Protein 2HLS (pdb70)

Sequence (461 aa):
ARYYVLDLSEDFRRELRETLAEMVNPVEVHVFLSKSGCETCEDTLRLMKLFEEESPTRNGGKLLKLNVYYRESDSDKFSEFKVERVPTVAFLGGEVRWTGIPAGEEIRRALVEVIMRLSEDDESGLEDATKEALKSLKGRVHIETIITPSCPYCPYAVLLAHMFAYEAWKQGNPVILSEAVEAYENPDIADDKYGVMSVPSIAINGYLVFVGVPYEEDFLDYVKSAAEGRLTVKGRYYVLDLSEDFRRELRETLAEMVNPVEVHVFLSKSGCETCEDTLRLMKLFEEESPTRNGGKLLKLNVYYRESDSDKFSEFKVERVPTVAFLGGEVRWTGIPAGEEIRALVEVIMRLSSEDESGLEEDATKEALKSLKGRVHIETIITPSSCPYCPYAVLLAHMFAYEAWKQGNPVILSEAVEAYENPDIADKYGVMSVPSIAINGYLVFVGVPYEEDFLDYVKSAAEGRLTV

Nearest PDB structures (foldseek):
  2hls-assembly1_A  TM=1.004E+00  e=3.134E-48  Aeropyrum pernix K1
  1j08-assembly8_H  TM=9.111E-01  e=2.420E-19  Pyrococcus horikoshii
  1a8l-assembly1_A  TM=9.092E-01  e=7.150E-19  Pyrococcus furiosus
  2ayt-assembly1_A  TM=8.884E-01  e=1.090E-18  Aquifex aeolicus
  4o5q-assembly1_A  TM=8.357E-01  e=3.973E-12  Escherichia coli K-12

Solvent-accessible surface area: 20723 Å² total; per-residue (Å²): 61,248,40,17,135,42,71,58,50,114,103,25,53,126,110,4,106,126,55,0,48,119,3,85,75,80,8,74,0,17,0,0,1,13,147,93,90,23,138,6,6,112,30,0,38,100,2,0,98,2,0,47,96,8,3,23,78,103,160,78,33,61,6,0,98,25,47,39,19,57,110,125,86,40,66,120,74,11,80,105,11,149,8,147,82,28,2,1,0,0,0,28,36,1,29,0,14,1,3,1,1,0,0,28,61,0,28,110,2,0,20,56,0,0,14,56,18,0,78,88,68,0,44,12,89,106,64,1,48,121,18,0,133,78,17,180,36,198,2,61,0,12,1,1,1,21,0,75,7,81,148,0,6,119,0,0,29,21,0,0,1,0,0,8,5,0,95,66,68,64,24,69,33,1,46,1,18,1,0,1,14,126,41,7,73,77,18,9,109,132,6,34,24,183,58,44,4,1,0,0,3,52,27,101,8,9,5,49,22,55,7,146,34,119,29,0,14,66,4,0,91,10,12,19,120,59,46,9,24,15,26,18,260,57,32,119,25,67,86,46,116,93,27,75,131,103,7,112,125,43,0,31,124,10,89,68,77,7,72,0,21,0,0,2,11,170,88,89,23,178,13,6,94,37,0,14,100,1,0,104,4,0,54,86,10,4,14,72,131,160,73,30,73,5,0,93,35,39,50,21,52,100,171,88,42,71,125,73,16,82,101,7,134,9,156,80,23,1,1,0,0,0,29,35,1,30,0,13,2,3,1,1,0,0,31,52,1,24,42,0,0,18,4,0,0,0,19,19,0,60,83,72,0,38,8,101,101,68,4,43,109,19,0,123,78,14,178,23,154,1,62,0,12,1,0,1,23,0,71,10,31,21,0,0,5,0,0,0,1,0,1,0,0,0,6,5,0,95,67,62,66,22,55,20,1,43,0,17,0,0,1,15,128,42,6,83,77,14,18,116,136,26,38,23,173,55,44,4,1,0,0,2,53,34,160,68,52,55,85,19,4,2,45,4,91,61,0,13,77,65,0,79,26,20,12,121,63,168,175,117,199

B-factor: mean 29.6, std 11.23, range [11.54, 74.22]

Radius of gyration: 24.74 Å; Cα contacts (8 Å, |Δi|>4): 940; chains: 2; bounding box: 56×80×42 Å

Secondary structure (DSSP, 8-state):
--S------HHHHHHHHHHHTT--S-EEEEEEE-SSS-TTHHHHHHHHHHHHHHS-EETTEESEEEEEEETTTTHHHHHHTT--SSSEEEETTTTEEEES---TTHHHHHHHHHHHHHTT-----HHHHHHHHH--S-EEEEEEE-SS-SSHHHHHHHHHHHHHHHHHTT---EEEEEEETTT-HHHHHHTT--SSSEEEETTEEEEES---HHHHHHHHHHHHTT------/-------SHHHHHHHHHHHTT--S-EEEEEEE-SSS-TTHHHHHHHHHHHHHHS-BTTSSBSEEEEEEETTT-HHHHHHTT--SSSEEEETTTTEEEES---TTHHHHHHHHHHHHHTT-----HHHHHHHHT--S-EEEEEEE-SS-SSHHHHHHHHHHHHHHHHHTT---EEEEEEETTT-HHHHHHHT--SSSEEEETTEEEEES---HHHHHHHHHHHHHT----

Organism: Aeropyrum pernix (strain ATCC 700893 / DSM 11879 / JCM 9820 / NBRC 100138 / K1) (NCBI:txid272557)

Structure (mmCIF, N/CA/C/O backbone):
data_2HLS
#
_entry.id   2HLS
#
_cell.length_a   90.625
_cell.length_b   101.424
_cell.length_c   128.927
_cell.angle_alpha   90.00
_cell.angle_beta   90.00
_cell.angle_gamma   90.00
#
_symmetry.space_group_name_H-M   'I 2 2 2'
#
loop_
_entity.id
_entity.type
_entity.pdbx_description
1 polymer 'protein disulfide oxidoreductase'
2 non-polymer 'CHLORIDE ION'
3 water water
#
loop_
_atom_site.group_PDB
_atom_site.id
_atom_site.type_symbol
_atom_site.label_atom_id
_atom_site.label_alt_id
_atom_site.label_comp_id
_atom_site.label_asym_id
_atom_site.label_entity_id
_atom_site.label_seq_id
_atom_site.pdbx_PDB_ins_code
_atom_site.Cartn_x
_atom_site.Cartn_y
_atom_site.Cartn_z
_atom_site.occupancy
_atom_site.B_iso_or_equiv
_atom_site.auth_seq_id
_atom_site.auth_comp_id
_atom_site.auth_asym_id
_atom_site.auth_atom_id
_atom_site.pdbx_PDB_model_num
ATOM 1 N N . ALA A 1 2 ? 4.651 26.961 64.333 1.00 36.29 2 ALA A N 1
ATOM 2 C CA . ALA A 1 2 ? 4.859 28.438 64.350 1.00 35.54 2 ALA A CA 1
ATOM 3 C C . ALA A 1 2 ? 3.535 29.179 64.193 1.00 35.09 2 ALA A C 1
ATOM 4 O O . ALA A 1 2 ? 2.546 28.614 63.727 1.00 36.16 2 ALA A O 1
ATOM 6 N N . ARG A 1 3 ? 3.524 30.450 64.580 1.00 33.15 3 ARG A N 1
ATOM 7 C CA . ARG A 1 3 ? 2.324 31.274 64.494 1.00 31.21 3 ARG A CA 1
ATOM 8 C C . ARG A 1 3 ? 2.186 32.005 63.162 1.00 32.55 3 ARG A C 1
ATOM 9 O O . ARG A 1 3 ? 1.123 32.550 62.865 1.00 32.43 3 ARG A O 1
ATOM 17 N N . TYR A 1 4 ? 3.251 32.027 62.363 1.00 30.93 4 TYR A N 1
ATOM 18 C CA . TYR A 1 4 ? 3.218 32.764 61.103 1.00 30.74 4 TYR A CA 1
ATOM 19 C C . TYR A 1 4 ? 2.881 32.013 59.816 1.00 30.79 4 TYR A C 1
ATOM 20 O O . TYR A 1 4 ? 3.007 32.565 58.727 1.00 31.33 4 TYR A O 1
ATOM 29 N N . TYR A 1 5 ? 2.454 30.763 59.931 1.00 31.57 5 TYR A N 1
ATOM 30 C CA . TYR A 1 5 ? 2.066 30.007 58.748 1.00 32.15 5 TYR A CA 1
ATOM 31 C C . TYR A 1 5 ? 1.192 28.823 59.120 1.00 34.51 5 TYR A C 1
ATOM 32 O O . TYR A 1 5 ? 1.361 28.213 60.181 1.00 33.92 5 TYR A O 1
ATOM 41 N N . VAL A 1 6 ? 0.247 28.516 58.238 1.00 36.43 6 VAL A N 1
ATOM 42 C CA . VAL A 1 6 ? -0.673 27.407 58.435 1.00 39.26 6 VAL A CA 1
ATOM 43 C C . VAL A 1 6 ? -0.356 26.330 57.400 1.00 39.25 6 VAL A C 1
ATOM 44 O O . VAL A 1 6 ? -0.731 26.445 56.233 1.00 40.25 6 VAL A O 1
ATOM 48 N N . LEU A 1 7 ? 0.343 25.292 57.843 1.00 38.22 7 LEU A N 1
ATOM 49 C CA . LEU A 1 7 ? 0.737 24.192 56.976 1.00 39.61 7 LEU A CA 1
ATOM 50 C C . LEU A 1 7 ? -0.470 23.352 56.563 1.00 39.57 7 LEU A C 1
ATOM 51 O O . LEU A 1 7 ? -1.141 22.758 57.408 1.00 40.49 7 LEU A O 1
ATOM 56 N N . ASP A 1 8 ? -0.743 23.302 55.261 1.00 38.91 8 ASP A N 1
ATOM 57 C CA . ASP A 1 8 ? -1.870 22.527 54.753 1.00 36.93 8 ASP A CA 1
ATOM 58 C C . ASP A 1 8 ? -1.415 21.251 54.053 1.00 37.03 8 ASP A C 1
ATOM 59 O O . ASP A 1 8 ? -0.941 21.287 52.916 1.00 36.69 8 ASP A O 1
ATOM 64 N N . LEU A 1 9 ? -1.573 20.123 54.741 1.00 35.68 9 LEU A N 1
ATOM 65 C CA . LEU A 1 9 ? -1.177 18.825 54.207 1.00 35.18 9 LEU A CA 1
ATOM 66 C C . LEU A 1 9 ? -2.407 17.973 53.909 1.00 35.00 9 LEU A C 1
ATOM 67 O O . LEU A 1 9 ? -2.317 16.750 53.818 1.00 34.78 9 LEU A O 1
ATOM 72 N N . SER A 1 10 ? -3.552 18.630 53.746 1.00 34.73 10 SER A N 1
ATOM 73 C CA . SER A 1 10 ? -4.813 17.945 53.483 1.00 34.10 10 SER A CA 1
ATOM 74 C C . SER A 1 10 ? -4.855 17.216 52.145 1.00 35.18 10 SER A C 1
ATOM 75 O O . SER A 1 10 ? -4.043 17.475 51.252 1.00 34.45 10 SER A O 1
ATOM 78 N N . GLU A 1 11 ? -5.817 16.308 52.009 1.00 34.36 11 GLU A N 1
ATOM 79 C CA . GLU A 1 11 ? -5.981 15.555 50.774 1.00 35.04 11 GLU A CA 1
ATOM 80 C C . GLU A 1 11 ? -6.399 16.509 49.662 1.00 34.15 11 GLU A C 1
ATOM 81 O O . GLU A 1 11 ? -6.046 16.315 48.502 1.00 34.26 11 GLU A O 1
ATOM 87 N N . ASP A 1 12 ? -7.151 17.544 50.022 1.00 33.61 12 ASP A N 1
ATOM 88 C CA . ASP A 1 12 ? -7.595 18.534 49.048 1.00 33.64 12 ASP A CA 1
ATOM 89 C C . ASP A 1 12 ? -6.381 19.202 48.415 1.00 33.00 12 ASP A C 1
ATOM 90 O O . ASP A 1 12 ? -6.302 19.335 47.194 1.00 31.72 12 ASP A O 1
ATOM 95 N N . PHE A 1 13 ? -5.435 19.621 49.249 1.00 31.21 13 PHE A N 1
ATOM 96 C CA . PHE A 1 13 ? -4.232 20.264 48.737 1.00 30.24 13 PHE A CA 1
ATOM 97 C C . PHE A 1 13 ? -3.412 19.273 47.923 1.00 30.09 13 PHE A C 1
ATOM 98 O O . PHE A 1 13 ? -2.933 19.594 46.837 1.00 30.29 13 PHE A O 1
ATOM 106 N N . ARG A 1 14 ? -3.241 18.072 48.462 1.00 29.55 14 ARG A N 1
ATOM 107 C CA . ARG A 1 14 ? -2.484 17.039 47.772 1.00 30.19 14 ARG A CA 1
ATOM 108 C C . ARG A 1 14 ? -3.057 16.825 46.377 1.00 31.59 14 ARG A C 1
ATOM 109 O O . ARG A 1 14 ? -2.316 16.724 45.396 1.00 30.99 14 ARG A O 1
ATOM 117 N N . ARG A 1 15 ? -4.381 16.772 46.293 1.00 31.56 15 ARG A N 1
ATOM 118 C CA . ARG A 1 15 ? -5.058 16.571 45.019 1.00 33.13 15 ARG A CA 1
ATOM 119 C C . ARG A 1 15 ? -4.752 17.717 44.058 1.00 31.46 15 ARG A C 1
ATOM 120 O O . ARG A 1 15 ? -4.416 17.495 42.892 1.00 30.68 15 ARG A O 1
ATOM 128 N N . GLU A 1 16 ? -4.869 18.944 44.552 1.00 30.21 16 GLU A N 1
ATOM 129 C CA . GLU A 1 16 ? -4.607 20.120 43.731 1.00 31.07 16 GLU A CA 1
ATOM 130 C C . GLU A 1 16 ? -3.155 20.136 43.268 1.00 30.39 16 GLU A C 1
ATOM 131 O O . GLU A 1 16 ? -2.864 20.414 42.104 1.00 28.99 16 GLU A O 1
ATOM 137 N N . LEU A 1 17 ? -2.247 19.841 44.192 1.00 28.75 17 LEU A N 1
ATOM 138 C CA . LEU A 1 17 ? -0.829 19.831 43.873 1.00 27.98 17 LEU A CA 1
ATOM 139 C C . LEU A 1 17 ? -0.505 18.739 42.861 1.00 27.79 17 LEU A C 1
ATOM 140 O O . LEU A 1 17 ? 0.189 18.982 41.878 1.00 26.67 17 LEU A O 1
ATOM 145 N N . ARG A 1 18 ? -1.004 17.533 43.114 1.00 28.18 18 ARG A N 1
ATOM 146 C CA . ARG A 1 18 ? -0.766 16.406 42.224 1.00 29.37 18 ARG A CA 1
ATOM 147 C C . ARG A 1 18 ? -1.226 16.733 40.811 1.00 29.66 18 ARG A C 1
ATOM 148 O O . ARG A 1 18 ? -0.550 16.405 39.834 1.00 29.08 18 ARG A O 1
ATOM 156 N N . GLU A 1 19 ? -2.372 17.395 40.707 1.00 30.83 19 GLU A N 1
ATOM 157 C CA . GLU A 1 19 ? -2.917 17.770 39.409 1.00 32.37 19 GLU A CA 1
ATOM 158 C C . GLU A 1 19 ? -1.999 18.744 38.678 1.00 30.30 19 GLU A C 1
ATOM 159 O O . GLU A 1 19 ? -1.804 18.634 37.472 1.00 29.93 19 GLU A O 1
ATOM 165 N N . THR A 1 20 ? -1.433 19.701 39.405 1.00 28.73 20 THR A N 1
ATOM 166 C CA . THR A 1 20 ? -0.534 20.665 38.783 1.00 26.23 20 THR A CA 1
ATOM 167 C C . THR A 1 20 ? 0.774 19.984 38.382 1.00 24.84 20 THR A C 1
ATOM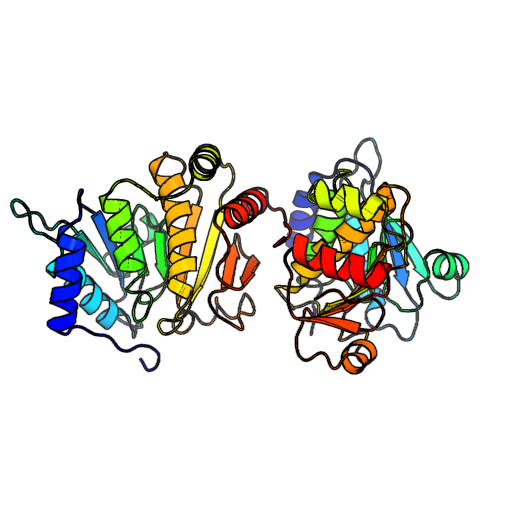 168 O O . THR A 1 20 ? 1.241 20.127 37.252 1.00 24.93 20 THR A O 1
ATOM 172 N N . LEU A 1 21 ? 1.357 19.234 39.309 1.00 23.76 21 LEU A N 1
ATOM 173 C CA . LEU A 1 21 ? 2.614 18.554 39.044 1.00 23.95 21 LEU A CA 1
ATOM 174 C C . LEU A 1 21 ? 2.493 17.481 37.972 1.00 24.73 21 LEU A C 1
ATOM 175 O O . LEU A 1 21 ? 3.494 17.065 37.395 1.00 25.55 21 LEU A O 1
ATOM 180 N N . ALA A 1 22 ? 1.271 17.041 37.696 1.00 23.84 22 ALA A N 1
ATOM 181 C CA . ALA A 1 22 ? 1.058 16.025 36.673 1.00 25.18 22 ALA A CA 1
ATOM 182 C C . ALA A 1 22 ? 1.556 16.553 35.329 1.00 25.08 22 ALA A C 1
ATOM 183 O O . ALA A 1 22 ? 1.845 15.782 34.416 1.00 26.12 22 ALA A O 1
ATOM 185 N N . GLU A 1 23 ? 1.663 17.871 35.211 1.00 26.39 23 GLU A N 1
ATOM 186 C CA . GLU A 1 23 ? 2.125 18.478 33.968 1.00 26.33 23 GLU A CA 1
ATOM 187 C C . GLU A 1 23 ? 3.636 18.696 33.917 1.00 25.01 23 GLU A C 1
ATOM 188 O O . GLU A 1 23 ? 4.145 19.315 32.980 1.00 26.69 23 GLU A O 1
ATOM 194 N N . MET A 1 24 ? 4.356 18.210 34.922 1.00 23.53 24 MET A N 1
ATOM 195 C CA . MET A 1 24 ? 5.808 18.354 34.920 1.00 21.94 24 MET A CA 1
ATOM 196 C C . MET A 1 24 ? 6.322 17.644 33.672 1.00 23.70 24 MET A C 1
ATOM 197 O O . MET A 1 24 ? 5.748 16.644 33.246 1.00 23.45 24 MET A O 1
ATOM 202 N N . VAL A 1 25 ? 7.386 18.168 33.080 1.00 22.84 25 VAL A N 1
ATOM 203 C CA . VAL A 1 25 ? 7.959 17.551 31.894 1.00 23.69 25 VAL A CA 1
ATOM 204 C C . VAL A 1 25 ? 9.135 16.695 32.323 1.00 23.98 25 VAL A C 1
ATOM 205 O O . VAL A 1 25 ? 9.042 15.471 32.339 1.00 25.47 25 VAL A O 1
ATOM 209 N N . ASN A 1 26 ? 10.232 17.348 32.691 1.00 24.20 26 ASN A N 1
ATOM 210 C CA . ASN A 1 26 ? 11.438 16.661 33.134 1.00 24.50 26 ASN A CA 1
ATOM 211 C C . ASN A 1 26 ? 11.515 16.605 34.650 1.00 23.96 26 ASN A C 1
ATOM 212 O O . ASN A 1 26 ? 10.887 17.407 35.344 1.00 23.97 26 ASN A O 1
ATOM 217 N N . PRO A 1 27 ? 12.286 15.648 35.186 1.00 22.91 27 PRO A N 1
ATOM 218 C CA . PRO A 1 27 ? 12.423 15.525 36.637 1.00 22.04 27 PRO A CA 1
ATOM 219 C C . PRO A 1 27 ? 13.127 16.753 37.200 1.00 22.46 27 PRO A C 1
ATOM 220 O O . PRO A 1 27 ? 13.867 17.439 36.491 1.00 21.00 27 PRO A O 1
ATOM 224 N N . VAL A 1 28 ? 12.875 17.037 38.469 1.00 19.56 28 VAL A N 1
ATOM 225 C CA . VAL A 1 28 ? 13.501 18.170 39.134 1.00 19.93 28 VAL A CA 1
ATOM 226 C C . VAL A 1 28 ? 14.007 17.690 40.478 1.00 20.45 28 VAL A C 1
ATOM 227 O O . VAL A 1 28 ? 13.304 16.981 41.198 1.00 20.99 28 VAL A O 1
ATOM 231 N N . GLU A 1 29 ? 15.241 18.044 40.807 1.00 20.92 29 GLU A N 1
ATOM 232 C CA . GLU A 1 29 ? 15.785 17.655 42.091 1.00 22.72 29 GLU A CA 1
ATOM 233 C C . GLU A 1 29 ? 15.643 18.817 43.050 1.00 21.15 29 GLU A C 1
ATOM 234 O O . GLU A 1 29 ? 15.854 19.973 42.680 1.00 18.11 29 GLU A O 1
ATOM 240 N N . VAL A 1 30 ? 15.263 18.507 44.280 1.00 20.53 30 VAL A N 1
ATOM 241 C CA . VAL A 1 30 ? 15.138 19.532 45.298 1.00 20.37 30 VAL A CA 1
ATOM 242 C C . VAL A 1 30 ? 15.982 19.047 46.459 1.00 22.85 30 VAL A C 1
ATOM 243 O O . VAL A 1 30 ? 15.984 17.855 46.794 1.00 23.24 30 VAL A O 1
ATOM 247 N N . HIS A 1 31 ? 16.723 19.972 47.051 1.00 21.47 31 HIS A N 1
ATOM 248 C CA . HIS A 1 31 ? 17.611 19.648 48.150 1.00 21.69 31 HIS A CA 1
ATOM 249 C C . HIS A 1 31 ? 17.147 20.375 49.398 1.00 22.31 31 HIS A C 1
ATOM 250 O O . HIS A 1 31 ? 17.058 21.600 49.415 1.00 21.07 31 HIS A O 1
ATOM 257 N N . VAL A 1 32 ? 16.840 19.601 50.432 1.00 21.41 32 VAL A N 1
ATOM 258 C CA . VAL A 1 32 ? 16.352 20.142 51.691 1.00 21.27 32 VAL A CA 1
ATOM 259 C C . VAL A 1 32 ? 17.384 19.988 52.798 1.00 22.58 32 VAL A C 1
ATOM 260 O O . VAL A 1 32 ? 17.837 18.879 53.105 1.00 21.51 32 VAL A O 1
ATOM 264 N N . PHE A 1 33 ? 17.756 21.115 53.392 1.00 20.90 33 PHE A N 1
ATOM 265 C CA . PHE A 1 33 ? 18.754 21.122 54.447 1.00 22.53 33 PHE A CA 1
ATOM 266 C C . PHE A 1 33 ? 18.099 21.396 55.783 1.00 24.19 33 PHE A C 1
ATOM 267 O O . PHE A 1 33 ? 17.379 22.381 55.947 1.00 22.88 33 PHE A O 1
ATOM 275 N N . LEU A 1 34 ? 18.355 20.508 56.738 1.00 25.24 34 LEU A N 1
ATOM 276 C CA . LEU A 1 34 ? 17.765 20.622 58.062 1.00 28.39 34 LEU A CA 1
ATOM 277 C C . LEU A 1 34 ? 18.800 20.326 59.141 1.00 29.33 34 LEU A C 1
ATOM 278 O O . LEU A 1 34 ? 19.940 19.980 58.845 1.00 28.53 34 LEU A O 1
ATOM 283 N N . SER A 1 35 ? 18.390 20.479 60.396 1.00 33.33 35 SER A N 1
ATOM 284 C CA . SER A 1 35 ? 19.250 20.180 61.536 1.00 36.52 35 SER A CA 1
ATOM 285 C C . SER A 1 35 ? 18.384 19.350 62.477 1.00 38.17 35 SER A C 1
ATOM 286 O O . SER A 1 35 ? 17.193 19.624 62.626 1.00 37.93 35 SER A O 1
ATOM 289 N N . LYS A 1 36 ? 18.972 18.333 63.097 1.00 40.11 36 LYS A N 1
ATOM 290 C CA . LYS A 1 36 ? 18.221 17.474 64.005 1.00 41.78 36 LYS A CA 1
ATOM 291 C C . LYS A 1 36 ? 17.703 18.247 65.209 1.00 42.02 36 LYS A C 1
ATOM 292 O O . LYS A 1 36 ? 16.682 17.890 65.793 1.00 42.77 36 LYS A O 1
ATOM 298 N N . SER A 1 37 ? 18.403 19.314 65.573 1.00 43.27 37 SER A N 1
ATOM 299 C CA . SER A 1 37 ? 18.001 20.125 66.713 1.00 44.79 37 SER A CA 1
ATOM 300 C C . SER A 1 37 ? 18.292 21.604 66.484 1.00 44.59 37 SER A C 1
ATOM 301 O O . SER A 1 37 ? 19.148 21.961 65.672 1.00 45.80 37 SER A O 1
ATOM 304 N N . GLY A 1 38 ? 17.571 22.458 67.203 1.00 42.98 38 GLY A N 1
ATOM 305 C CA . GLY A 1 38 ? 17.772 23.889 67.076 1.00 41.89 38 GLY A CA 1
ATOM 306 C C . GLY A 1 38 ? 17.043 24.496 65.895 1.00 40.62 38 GLY A C 1
ATOM 307 O O . GLY A 1 38 ? 17.239 25.668 65.569 1.00 42.27 38 GLY A O 1
ATOM 308 N N . CYS A 1 39 ? 16.195 23.704 65.252 1.00 37.65 39 CYS A N 1
ATOM 309 C CA . CYS A 1 39 ? 15.447 24.188 64.102 1.00 34.74 39 CYS A CA 1
ATOM 310 C C . CYS A 1 39 ? 13.970 23.838 64.225 1.00 33.94 39 CYS A C 1
ATOM 311 O O . CYS A 1 39 ? 13.531 22.758 63.830 1.00 34.19 39 CYS A O 1
ATOM 314 N N . GLU A 1 40 ? 13.217 24.781 64.778 1.00 33.28 40 GLU A N 1
ATOM 315 C CA . GLU A 1 40 ? 11.784 24.645 65.011 1.00 32.93 40 GLU A CA 1
ATOM 316 C C . GLU A 1 40 ? 10.917 24.311 63.795 1.00 31.63 40 GLU A C 1
ATOM 317 O O . GLU A 1 40 ? 9.958 23.548 63.903 1.00 28.31 40 GLU A O 1
ATOM 323 N N . THR A 1 41 ? 11.250 24.881 62.644 1.00 29.61 41 THR A N 1
ATOM 324 C CA . THR A 1 41 ? 10.462 24.666 61.437 1.00 28.15 41 THR A CA 1
ATOM 325 C C . THR A 1 41 ? 10.953 23.553 60.514 1.00 27.84 41 THR A C 1
ATOM 326 O O . THR A 1 41 ? 10.302 23.248 59.512 1.00 27.60 41 THR A O 1
ATOM 330 N N . CYS A 1 42 ? 12.089 22.947 60.841 1.00 28.68 42 CYS A N 1
ATOM 331 C CA . CYS A 1 42 ? 12.639 21.882 60.008 1.00 28.42 42 CYS A CA 1
ATOM 332 C C . CYS A 1 42 ? 11.699 20.698 59.842 1.00 29.93 42 CYS A C 1
ATOM 333 O O . CYS A 1 42 ? 11.543 20.171 58.739 1.00 27.60 42 CYS A O 1
ATOM 336 N N . GLU A 1 43 ? 11.077 20.275 60.937 1.00 29.84 43 GLU A N 1
ATOM 337 C CA . GLU A 1 43 ? 10.157 19.151 60.879 1.00 32.06 43 GLU A CA 1
ATOM 338 C C . GLU A 1 43 ? 9.046 19.459 59.887 1.00 29.31 43 GLU A C 1
ATOM 339 O O . GLU A 1 43 ? 8.730 18.637 59.031 1.00 29.70 43 GLU A O 1
ATOM 345 N N . ASP A 1 44 ? 8.465 20.651 59.993 1.00 27.21 44 ASP A N 1
ATOM 346 C CA . ASP A 1 44 ? 7.394 21.045 59.085 1.00 26.69 44 ASP A CA 1
ATOM 347 C C . ASP A 1 44 ? 7.868 21.124 57.640 1.00 25.05 44 ASP A C 1
ATOM 348 O O . ASP A 1 44 ? 7.126 20.780 56.719 1.00 24.89 44 ASP A O 1
ATOM 353 N N . THR A 1 45 ? 9.097 21.586 57.444 1.00 25.27 45 THR A N 1
ATOM 354 C CA . THR A 1 45 ? 9.645 21.712 56.098 1.00 24.47 45 THR A CA 1
ATOM 355 C C . THR A 1 45 ? 9.741 20.337 55.461 1.00 25.41 45 THR A C 1
ATOM 356 O O . THR A 1 45 ? 9.432 20.159 54.282 1.00 24.64 45 THR A O 1
ATOM 360 N N . LEU A 1 46 ? 10.167 19.360 56.254 1.00 27.02 46 LEU A N 1
ATOM 361 C CA . LEU A 1 46 ? 10.295 17.995 55.764 1.00 27.97 46 LEU A CA 1
ATOM 362 C C . LEU A 1 46 ? 8.914 17.443 55.414 1.00 28.46 46 LEU A C 1
ATOM 363 O O . LEU A 1 46 ? 8.732 16.829 54.364 1.00 28.92 46 LEU A O 1
ATOM 368 N N . ARG A 1 47 ? 7.935 17.669 56.285 1.00 28.04 47 ARG A N 1
ATOM 369 C CA . ARG A 1 47 ? 6.588 17.187 56.017 1.00 28.74 47 ARG A CA 1
ATOM 370 C C . ARG A 1 47 ? 6.099 17.782 54.706 1.00 28.00 47 ARG A C 1
ATOM 371 O O . ARG A 1 47 ? 5.564 17.080 53.851 1.00 27.17 47 ARG A O 1
ATOM 379 N N . LEU A 1 48 ? 6.285 19.088 54.557 1.00 25.54 48 LEU A N 1
ATOM 380 C CA . LEU A 1 48 ? 5.858 19.784 53.352 1.00 24.74 48 LEU A CA 1
ATOM 381 C C . LEU A 1 48 ? 6.529 19.215 52.102 1.00 24.16 48 LEU A C 1
ATOM 382 O O . LEU A 1 48 ? 5.861 18.887 51.121 1.00 23.05 48 LEU A O 1
ATOM 387 N N . MET A 1 49 ? 7.852 19.097 52.146 1.00 24.74 49 MET A N 1
ATOM 388 C CA . MET A 1 49 ? 8.606 18.593 51.003 1.00 24.91 49 MET A CA 1
ATOM 389 C C . MET A 1 49 ? 8.381 17.116 50.710 1.00 24.46 49 MET A C 1
ATOM 390 O O . MET A 1 49 ? 8.482 16.692 49.560 1.00 23.98 49 MET A O 1
ATOM 395 N N . LYS A 1 50 ? 8.092 16.329 51.744 1.00 26.32 50 LYS A N 1
ATOM 396 C CA . LYS A 1 50 ? 7.816 14.911 51.545 1.00 26.39 50 LYS A CA 1
ATOM 397 C C . LYS A 1 50 ? 6.494 14.842 50.797 1.00 26.90 50 LYS A C 1
ATOM 398 O O . LYS A 1 50 ? 6.296 13.996 49.925 1.00 25.77 50 LYS A O 1
ATOM 404 N N . LEU A 1 51 ? 5.586 15.746 51.149 1.00 25.50 51 LEU A N 1
ATOM 405 C CA . LEU A 1 51 ? 4.282 15.799 50.503 1.00 26.62 51 LEU A CA 1
ATOM 406 C C . LEU A 1 51 ? 4.459 16.144 49.027 1.00 26.43 51 LEU A C 1
ATOM 407 O O . LEU A 1 51 ? 3.846 15.518 48.156 1.00 26.33 51 LEU A O 1
ATOM 412 N N . PHE A 1 52 ? 5.299 17.138 48.746 1.00 24.88 52 PHE A N 1
ATOM 413 C CA . PHE A 1 52 ? 5.556 17.535 47.365 1.00 24.22 52 PHE A CA 1
ATOM 414 C C . PHE A 1 52 ? 6.090 16.357 46.567 1.00 23.17 52 PHE A C 1
ATOM 415 O O . PHE A 1 52 ? 5.617 16.079 45.469 1.00 24.11 52 PHE A O 1
ATOM 423 N N . GLU A 1 53 ? 7.076 15.664 47.124 1.00 23.75 53 GLU A N 1
ATOM 424 C CA . GLU A 1 53 ? 7.650 14.510 46.446 1.00 25.38 53 GLU A CA 1
ATOM 425 C C . GLU A 1 53 ? 6.562 13.479 46.156 1.00 26.08 53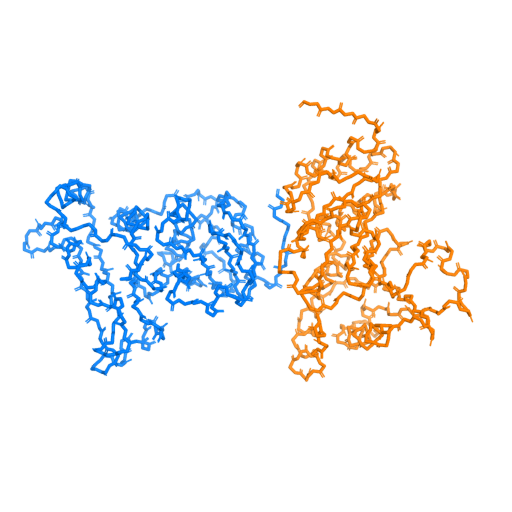 GLU A C 1
ATOM 426 O O . GLU A 1 53 ? 6.442 12.979 45.036 1.00 25.12 53 GLU A O 1
ATOM 432 N N . GLU A 1 54 ? 5.767 13.172 47.175 1.00 25.62 54 GLU A N 1
ATOM 433 C CA . GLU A 1 54 ? 4.696 12.195 47.041 1.00 27.63 54 GLU A CA 1
ATOM 434 C C . GLU A 1 54 ? 3.686 12.557 45.960 1.00 26.31 54 GLU A C 1
ATOM 435 O O . GLU A 1 54 ? 3.271 11.699 45.181 1.00 27.67 54 GLU A O 1
ATOM 441 N N . GLU A 1 55 ? 3.293 13.824 45.904 1.00 25.10 55 GLU A N 1
ATOM 442 C CA . GLU A 1 55 ? 2.314 14.254 44.918 1.00 25.16 55 GLU A CA 1
ATOM 443 C C . GLU A 1 55 ? 2.875 14.480 43.516 1.00 25.56 55 GLU A C 1
ATOM 444 O O . GLU A 1 55 ? 2.111 14.684 42.575 1.00 26.98 55 GLU A O 1
ATOM 450 N N . SER A 1 56 ? 4.197 14.457 43.367 1.00 24.67 56 SER A N 1
ATOM 451 C CA . SER A 1 56 ? 4.785 14.643 42.044 1.00 25.58 56 SER A CA 1
ATOM 452 C C . SER A 1 56 ? 4.498 13.370 41.257 1.00 26.78 56 SER A C 1
ATOM 453 O O . SER A 1 56 ? 4.275 12.312 41.842 1.00 26.99 56 SER A O 1
ATOM 456 N N . PRO A 1 57 ? 4.491 13.455 39.921 1.00 28.25 57 PRO A N 1
ATOM 457 C CA . PRO A 1 57 ? 4.218 12.274 39.101 1.00 30.29 57 PRO A CA 1
ATOM 458 C C . PRO A 1 57 ? 5.274 11.190 39.239 1.00 32.02 57 PRO A C 1
ATOM 459 O O . PRO A 1 57 ? 6.435 11.466 39.541 1.00 31.13 57 PRO A O 1
ATOM 463 N N . THR A 1 58 ? 4.849 9.951 39.021 1.00 34.35 58 THR A N 1
ATOM 464 C CA . THR A 1 58 ? 5.744 8.811 39.053 1.00 36.54 58 THR A CA 1
ATOM 465 C C . THR A 1 58 ? 5.673 8.247 37.645 1.00 37.91 58 THR A C 1
ATOM 466 O O . THR A 1 58 ? 4.596 7.900 37.159 1.00 37.72 58 THR A O 1
ATOM 470 N N . ARG A 1 59 ? 6.817 8.190 36.980 1.00 38.79 59 ARG A N 1
ATOM 471 C CA . ARG A 1 59 ? 6.883 7.669 35.624 1.00 41.21 59 ARG A CA 1
ATOM 472 C C . ARG A 1 59 ? 8.024 6.666 35.571 1.00 43.91 59 ARG A C 1
ATOM 473 O O . ARG A 1 59 ? 9.199 7.039 35.606 1.00 44.93 59 ARG A O 1
ATOM 481 N N . ASN A 1 60 ? 7.665 5.388 35.505 1.00 46.75 60 ASN A N 1
ATOM 482 C CA . ASN A 1 60 ? 8.644 4.313 35.468 1.00 49.38 60 ASN A CA 1
ATOM 483 C C . ASN A 1 60 ? 9.434 4.274 36.770 1.00 49.77 60 ASN A C 1
ATOM 484 O O . ASN A 1 60 ? 10.666 4.322 36.770 1.00 49.81 60 ASN A O 1
ATOM 489 N N . GLY A 1 61 ? 8.704 4.195 37.879 1.00 49.65 61 GLY A N 1
ATOM 490 C CA . GLY A 1 61 ? 9.328 4.140 39.187 1.00 50.84 61 GLY A CA 1
ATOM 491 C C . GLY A 1 61 ? 10.088 5.397 39.564 1.00 51.42 61 GLY A C 1
ATOM 492 O O . GLY A 1 61 ? 10.629 5.493 40.667 1.00 53.58 61 GLY A O 1
ATOM 493 N N . GLY A 1 62 ? 10.130 6.366 38.658 1.00 49.15 62 GLY A N 1
ATOM 494 C CA . GLY A 1 62 ? 10.848 7.591 38.945 1.00 47.49 62 GLY A CA 1
ATOM 495 C C . GLY A 1 62 ? 9.978 8.778 39.313 1.00 44.33 62 GLY A C 1
ATOM 496 O O . GLY A 1 62 ? 9.247 9.297 38.474 1.00 44.32 62 GLY A O 1
ATOM 497 N N . LYS A 1 63 ? 10.048 9.202 40.573 1.00 43.20 63 LYS A N 1
ATOM 498 C CA . LYS A 1 63 ? 9.290 10.366 41.026 1.00 40.48 63 LYS A CA 1
ATOM 499 C C . LYS A 1 63 ? 9.842 11.572 40.274 1.00 36.11 63 LYS A C 1
ATOM 500 O O . LYS A 1 63 ? 11.053 11.774 40.234 1.00 38.33 63 LYS A O 1
ATOM 506 N N . LEU A 1 64 ? 8.963 12.365 39.669 1.00 32.02 64 LEU A N 1
ATOM 507 C CA . LEU A 1 64 ? 9.405 13.531 38.914 1.00 28.13 64 LEU A CA 1
ATOM 508 C C . LEU A 1 64 ? 10.081 14.578 39.793 1.00 27.08 64 LEU A C 1
ATOM 509 O O . LEU A 1 64 ? 10.922 15.339 39.316 1.00 27.63 64 LEU A O 1
ATOM 514 N N . LEU A 1 65 ? 9.702 14.631 41.067 1.00 25.96 65 LEU A N 1
ATOM 515 C CA . LEU A 1 65 ? 10.330 15.560 42.000 1.00 24.33 65 LEU A CA 1
ATOM 516 C C . LEU A 1 65 ? 11.235 14.698 42.869 1.00 25.96 65 LEU A C 1
ATOM 517 O O . LEU A 1 65 ? 10.762 13.920 43.697 1.00 26.40 65 LEU A O 1
ATOM 522 N N . LYS A 1 66 ? 12.538 14.832 42.663 1.00 25.78 66 LYS A N 1
ATOM 523 C CA . LYS A 1 66 ? 13.520 14.050 43.396 1.00 27.28 66 LYS A CA 1
ATOM 524 C C . LYS A 1 66 ? 13.975 14.795 44.643 1.00 27.64 66 LYS A C 1
ATOM 525 O O . LYS A 1 66 ? 14.744 15.758 44.566 1.00 27.95 66 LYS A O 1
ATOM 531 N N . LEU A 1 67 ? 13.493 14.337 45.795 1.00 26.14 67 LEU A N 1
ATOM 532 C CA . LEU A 1 67 ? 13.813 14.957 47.074 1.00 25.83 67 LEU A CA 1
ATOM 533 C C . LEU A 1 67 ? 15.06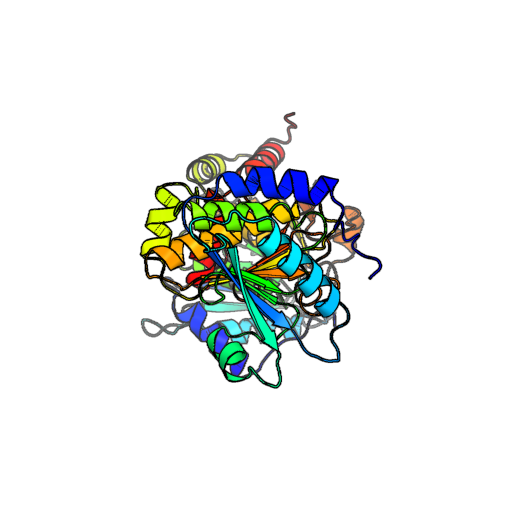6 14.416 47.736 1.00 27.22 67 LEU A C 1
ATOM 534 O O . LEU A 1 67 ? 15.207 13.209 47.929 1.00 26.80 67 LEU A O 1
ATOM 539 N N . ASN A 1 68 ? 15.977 15.322 48.079 1.00 26.93 68 ASN A N 1
ATOM 540 C CA . ASN A 1 68 ? 17.206 14.964 48.775 1.00 27.40 68 ASN A CA 1
ATOM 541 C C . ASN A 1 68 ? 17.150 15.715 50.094 1.00 28.49 68 ASN A C 1
ATOM 542 O O . ASN A 1 68 ? 16.924 16.922 50.109 1.00 29.45 68 ASN A O 1
ATOM 547 N N . VAL A 1 69 ? 17.347 15.007 51.199 1.00 28.23 69 VAL A N 1
ATOM 548 C CA . VAL A 1 69 ? 17.306 15.639 52.510 1.00 28.14 69 VAL A CA 1
ATOM 549 C C . VAL A 1 69 ? 18.681 15.550 53.160 1.00 30.39 69 VAL A C 1
ATOM 550 O O . VAL A 1 69 ? 19.294 14.482 53.184 1.00 29.14 69 VAL A O 1
ATOM 554 N N . TYR A 1 70 ? 19.165 16.676 53.679 1.00 29.47 70 TYR A N 1
ATOM 555 C CA . TYR A 1 70 ? 20.475 16.715 54.316 1.00 30.86 70 TYR A CA 1
ATOM 556 C C . TYR A 1 70 ? 20.404 17.310 55.710 1.00 32.09 70 TYR A C 1
ATOM 557 O O . TYR A 1 70 ? 19.648 18.248 55.955 1.00 30.69 70 TYR A O 1
ATOM 566 N N . TYR A 1 71 ? 21.197 16.758 56.624 1.00 33.91 71 TYR A N 1
ATOM 567 C CA . TYR A 1 71 ? 21.241 17.266 57.986 1.00 35.53 71 TYR A CA 1
ATOM 568 C C . TYR A 1 71 ? 22.635 17.790 58.268 1.00 37.14 71 TYR A C 1
ATOM 569 O O . TYR A 1 71 ? 23.629 17.192 57.857 1.00 36.88 71 TYR A O 1
ATOM 578 N N . ARG A 1 72 ? 22.694 18.924 58.958 1.00 39.36 72 ARG A N 1
ATOM 579 C CA . ARG A 1 72 ? 23.956 19.573 59.287 1.00 42.85 72 ARG A CA 1
ATOM 580 C C . ARG A 1 72 ? 25.036 18.592 59.720 1.00 43.62 72 ARG A C 1
ATOM 581 O O . ARG A 1 72 ? 26.148 18.609 59.201 1.00 43.62 72 ARG A O 1
ATOM 589 N N . GLU A 1 73 ? 24.695 17.738 60.676 1.00 45.50 73 GLU A N 1
ATOM 590 C CA . GLU A 1 73 ? 25.631 16.756 61.202 1.00 47.58 73 GLU A CA 1
ATOM 591 C C . GLU A 1 73 ? 26.210 15.807 60.148 1.00 48.58 73 GLU A C 1
ATOM 592 O O . GLU A 1 73 ? 27.321 16.015 59.651 1.00 50.23 73 GLU A O 1
ATOM 598 N N . SER A 1 74 ? 25.447 14.777 59.800 1.00 47.94 74 SER A N 1
ATOM 599 C CA . SER A 1 74 ? 25.886 13.769 58.843 1.00 47.56 74 SER A CA 1
ATOM 600 C C . SER A 1 74 ? 26.121 14.206 57.399 1.00 46.87 74 SER A C 1
ATOM 601 O O . SER A 1 74 ? 26.747 13.472 56.630 1.00 46.50 74 SER A O 1
ATOM 604 N N . ASP A 1 75 ? 25.636 15.385 57.021 1.00 45.46 75 ASP A N 1
ATOM 605 C CA . ASP A 1 75 ? 25.799 15.846 55.642 1.00 43.97 75 ASP A CA 1
ATOM 606 C C . ASP A 1 75 ? 26.572 17.150 55.505 1.00 43.24 75 ASP A C 1
ATOM 607 O O . ASP A 1 75 ? 26.259 17.980 54.651 1.00 42.06 75 ASP A O 1
ATOM 612 N N . SER A 1 76 ? 27.594 17.315 56.335 1.00 41.80 76 SER A N 1
ATOM 613 C CA . SER A 1 76 ? 28.411 18.520 56.326 1.00 41.90 76 SER A CA 1
ATOM 614 C C . SER A 1 76 ? 28.932 18.938 54.952 1.00 40.87 76 SER A C 1
ATOM 615 O O . SER A 1 76 ? 28.880 20.116 54.596 1.00 40.47 76 SER A O 1
ATOM 618 N N . ASP A 1 77 ? 29.438 17.983 54.179 1.00 39.24 77 ASP A N 1
ATOM 619 C CA . ASP A 1 77 ? 29.971 18.303 52.859 1.00 39.15 77 ASP A CA 1
ATOM 620 C C . ASP A 1 77 ? 28.894 18.844 51.920 1.00 36.94 77 ASP A C 1
ATOM 621 O O . ASP A 1 77 ? 29.151 19.731 51.108 1.00 35.07 77 ASP A O 1
ATOM 626 N N . LYS A 1 78 ? 27.685 18.312 52.039 1.00 34.85 78 LYS A N 1
ATOM 627 C CA . LYS A 1 78 ? 26.590 18.751 51.191 1.00 34.10 78 LYS A CA 1
ATOM 628 C C . LYS A 1 78 ? 26.228 20.200 51.495 1.00 32.70 78 LYS A C 1
ATOM 629 O O . LYS A 1 78 ? 25.894 20.964 50.590 1.00 32.42 78 LYS A O 1
ATOM 635 N N . PHE A 1 79 ? 26.300 20.573 52.771 1.00 30.56 79 PHE A N 1
ATOM 636 C CA . PHE A 1 79 ? 26.002 21.939 53.176 1.00 29.49 79 PHE A CA 1
ATOM 637 C C . PHE A 1 79 ? 27.040 22.870 52.568 1.00 30.24 79 PHE A C 1
ATOM 638 O O . PHE A 1 79 ? 26.713 23.960 52.105 1.00 30.05 79 PHE A O 1
ATOM 646 N N . SER A 1 80 ? 28.295 22.429 52.567 1.00 30.14 80 SER A N 1
ATOM 647 C CA . SER A 1 80 ? 29.384 23.219 52.009 1.00 30.14 80 SER A CA 1
ATOM 648 C C . SER A 1 80 ? 29.257 23.310 50.497 1.00 29.26 80 SER A C 1
ATOM 649 O O . SER A 1 80 ? 29.462 24.374 49.910 1.00 28.48 80 SER A O 1
ATOM 652 N N . GLU A 1 81 ? 28.921 22.185 49.872 1.00 28.25 81 GLU A N 1
ATOM 653 C CA . GLU A 1 81 ? 28.767 22.123 48.423 1.00 28.91 81 GLU A CA 1
ATOM 654 C C . GLU A 1 81 ? 27.715 23.110 47.933 1.00 29.31 81 GLU A C 1
ATOM 655 O O . GLU A 1 81 ? 27.945 23.845 46.971 1.00 28.71 81 GLU A O 1
ATOM 661 N N . PHE A 1 82 ? 26.558 23.114 48.591 1.00 27.70 82 PHE A N 1
ATOM 662 C CA . PHE A 1 82 ? 25.472 24.013 48.216 1.00 27.69 82 PHE A CA 1
ATOM 663 C C . PHE A 1 82 ? 25.561 25.344 48.941 1.00 26.90 82 PHE A C 1
ATOM 664 O O . PHE A 1 82 ? 24.696 26.202 48.781 1.00 25.44 82 PHE A O 1
ATOM 672 N N . LYS A 1 83 ? 26.606 25.505 49.743 1.00 27.56 83 LYS A N 1
ATOM 673 C CA . LYS A 1 83 ? 26.808 26.738 50.487 1.00 28.67 83 LYS A CA 1
ATOM 674 C C . LYS A 1 83 ? 25.572 27.078 51.308 1.00 27.44 83 LYS A C 1
ATOM 675 O O . LYS A 1 83 ? 25.007 28.167 51.197 1.00 27.38 83 LYS A O 1
ATOM 681 N N . VAL A 1 84 ? 25.147 26.123 52.124 1.00 26.64 84 VAL A N 1
ATOM 682 C CA . VAL A 1 84 ? 23.992 26.317 52.982 1.00 25.89 84 VAL A CA 1
ATOM 683 C C . VAL A 1 84 ? 24.488 26.479 54.411 1.00 28.50 84 VAL A C 1
ATOM 684 O O . VAL A 1 84 ? 25.182 25.612 54.943 1.00 27.91 84 VAL A O 1
ATOM 688 N N . GLU A 1 85 ? 24.143 27.606 55.020 1.00 29.22 85 GLU A N 1
ATOM 689 C CA . GLU A 1 85 ? 24.545 27.894 56.388 1.00 32.14 85 GLU A CA 1
ATOM 690 C C . GLU A 1 85 ? 23.334 27.792 57.297 1.00 30.57 85 GLU A C 1
ATOM 691 O O . GLU A 1 85 ? 23.431 27.326 58.429 1.00 32.56 85 GLU A O 1
ATOM 697 N N . ARG A 1 86 ? 22.183 28.212 56.789 1.00 27.55 86 ARG A N 1
ATOM 698 C CA . ARG A 1 86 ? 20.971 28.196 57.587 1.00 25.56 86 ARG A CA 1
ATOM 699 C C . ARG A 1 86 ? 19.969 27.126 57.233 1.00 23.84 86 ARG A C 1
ATOM 700 O O . ARG A 1 86 ? 19.906 26.661 56.096 1.00 22.01 86 ARG A O 1
ATOM 708 N N . VAL A 1 87 ? 19.180 26.755 58.235 1.00 22.36 87 VAL A N 1
ATOM 709 C CA . VAL A 1 87 ? 18.145 25.749 58.093 1.00 22.86 87 VAL A CA 1
ATOM 710 C C . VAL A 1 87 ? 16.848 26.294 58.678 1.00 22.85 87 VAL A C 1
ATOM 711 O O . VAL A 1 87 ? 16.865 27.116 59.592 1.00 24.05 87 VAL A O 1
ATOM 715 N N . PRO A 1 88 ? 15.705 25.875 58.127 1.00 23.29 88 PRO A N 1
ATOM 716 C CA . PRO A 1 88 ? 15.642 24.940 57.006 1.00 20.95 88 PRO A CA 1
ATOM 717 C C . PRO A 1 88 ? 15.889 25.675 55.696 1.00 21.23 88 PRO A C 1
ATOM 718 O O . PRO A 1 88 ? 15.574 26.859 55.573 1.00 20.24 88 PRO A O 1
ATOM 722 N N . THR A 1 89 ? 16.461 24.972 54.726 1.00 18.72 89 THR A N 1
ATOM 723 C CA . THR A 1 89 ? 16.700 25.545 53.410 1.00 19.19 89 THR A CA 1
ATOM 724 C C . THR A 1 89 ? 16.151 24.571 52.381 1.00 17.36 89 THR A C 1
ATOM 725 O O . THR A 1 89 ? 16.349 23.366 52.495 1.00 17.45 89 THR A O 1
ATOM 729 N N . VAL A 1 90 ? 15.423 25.096 51.403 1.00 17.76 90 VAL A N 1
ATOM 730 C CA . VAL A 1 90 ? 14.895 24.272 50.328 1.00 16.89 90 VAL A CA 1
ATOM 731 C C . VAL A 1 90 ? 15.550 24.861 49.096 1.00 17.71 90 VAL A C 1
ATOM 732 O O . VAL A 1 90 ? 15.267 26.001 48.718 1.00 18.11 90 VAL A O 1
ATOM 736 N N . ALA A 1 91 ? 16.430 24.087 48.472 1.00 17.17 91 ALA A N 1
ATOM 737 C CA . ALA A 1 91 ? 17.152 24.586 47.318 1.00 17.15 91 ALA A CA 1
ATOM 738 C C . ALA A 1 91 ? 17.054 23.727 46.073 1.00 17.15 91 ALA A C 1
ATOM 739 O O . ALA A 1 91 ? 16.801 22.525 46.139 1.00 17.21 91 ALA A O 1
ATOM 741 N N . PHE A 1 92 ? 17.272 24.372 44.933 1.00 17.48 92 PHE A N 1
ATOM 742 C CA . PHE A 1 92 ? 17.252 23.705 43.647 1.00 17.47 92 PHE A CA 1
ATOM 743 C C . PHE A 1 92 ? 18.586 23.989 42.968 1.00 17.56 92 PHE A C 1
ATOM 744 O O . PHE A 1 92 ? 19.372 24.813 43.447 1.00 17.54 92 PHE A O 1
ATOM 752 N N . LEU A 1 93 ? 18.846 23.303 41.863 1.00 16.44 93 LEU A N 1
ATOM 753 C CA . LEU A 1 93 ? 20.087 23.507 41.124 1.00 18.73 93 LEU A CA 1
ATOM 754 C C . LEU A 1 93 ? 21.261 23.243 42.058 1.00 19.27 93 LEU A C 1
ATOM 755 O O . LEU A 1 93 ? 21.262 22.253 42.787 1.00 20.68 93 LEU A O 1
ATOM 760 N N . GLY A 1 94 ? 22.253 24.127 42.040 1.00 20.74 94 GLY A N 1
ATOM 761 C CA . GLY A 1 94 ? 23.399 23.965 42.916 1.00 19.76 94 GLY A CA 1
ATOM 762 C C . GLY A 1 94 ? 23.242 24.851 44.138 1.00 21.04 94 GLY A C 1
ATOM 763 O O . GLY A 1 94 ? 24.214 25.190 44.815 1.00 19.80 94 GLY A O 1
ATOM 764 N N . GLY A 1 95 ? 22.000 25.228 44.420 1.00 21.23 95 GLY A N 1
ATOM 765 C CA . GLY A 1 95 ? 21.730 26.085 45.561 1.00 18.66 95 GLY A CA 1
ATOM 766 C C . GLY A 1 95 ? 21.471 27.513 45.118 1.00 17.77 95 GLY A C 1
ATOM 767 O O . GLY A 1 95 ? 21.134 28.364 45.940 1.00 20.46 95 GLY A O 1
ATOM 768 N N . GLU A 1 96 ? 21.621 27.774 43.820 1.00 16.26 96 GLU A N 1
ATOM 769 C CA . GLU A 1 96 ? 21.409 29.113 43.268 1.00 17.00 96 GLU A CA 1
ATOM 770 C C . GLU A 1 96 ? 19.963 29.585 43.406 1.00 16.71 96 GLU A C 1
ATOM 771 O O . GLU A 1 96 ? 19.686 30.780 43.333 1.00 15.67 96 GLU A O 1
ATOM 777 N N . VAL A 1 97 ? 19.043 28.640 43.572 1.00 16.28 97 VAL A N 1
ATOM 778 C CA . VAL A 1 97 ? 17.626 28.959 43.760 1.00 15.85 97 VAL A CA 1
ATOM 779 C C . VAL A 1 97 ? 17.275 28.293 45.079 1.00 15.07 97 VAL A C 1
ATOM 780 O O . VAL A 1 97 ? 17.407 27.081 45.216 1.00 16.28 97 VAL A O 1
ATOM 784 N N . ARG A 1 98 ? 16.838 29.075 46.056 1.00 14.16 98 ARG A N 1
ATOM 785 C CA . ARG A 1 98 ? 16.537 28.483 47.345 1.00 15.50 98 ARG A CA 1
ATOM 786 C C . ARG A 1 98 ? 15.645 29.342 48.203 1.00 16.41 98 ARG A C 1
ATOM 787 O O . ARG A 1 98 ? 15.480 30.539 47.974 1.00 16.06 98 ARG A O 1
ATOM 795 N N . TRP A 1 99 ? 15.082 28.693 49.210 1.00 17.61 99 TRP A N 1
ATOM 796 C CA . TRP A 1 99 ? 14.264 29.351 50.200 1.00 15.59 99 TRP A CA 1
ATOM 797 C C . TRP A 1 99 ? 15.057 29.103 51.470 1.00 17.18 99 TRP A C 1
ATOM 798 O O . TRP A 1 99 ? 15.421 27.965 51.763 1.00 17.82 99 TRP A O 1
ATOM 809 N N . THR A 1 100 ? 15.378 30.166 52.192 1.00 18.03 100 THR A N 1
ATOM 810 C CA . THR A 1 100 ? 16.076 30.018 53.454 1.00 18.23 100 THR A CA 1
ATOM 811 C C . THR A 1 100 ? 14.951 30.311 54.429 1.00 18.46 100 THR A C 1
ATOM 812 O O . THR A 1 100 ? 14.621 31.465 54.709 1.00 16.67 100 THR A O 1
ATOM 816 N N . GLY A 1 101 ? 14.340 29.235 54.904 1.00 18.50 101 GLY A N 1
ATOM 817 C CA . GLY A 1 101 ? 13.203 29.343 55.788 1.00 18.76 101 GLY A CA 1
ATOM 818 C C . GLY A 1 101 ? 12.125 28.550 55.077 1.00 21.27 101 GLY A C 1
ATOM 819 O O . GLY A 1 101 ? 12.109 28.479 53.843 1.00 19.94 101 GLY A O 1
ATOM 820 N N . ILE A 1 102 ? 11.219 27.948 55.836 1.00 20.78 102 ILE A N 1
ATOM 821 C CA . ILE A 1 102 ? 10.167 27.137 55.245 1.00 20.62 102 ILE A CA 1
ATOM 822 C C . ILE A 1 102 ? 9.335 27.864 54.183 1.00 19.71 102 ILE A C 1
ATOM 823 O O . ILE A 1 102 ? 8.838 28.967 54.413 1.00 18.75 102 ILE A O 1
ATOM 828 N N . PRO A 1 103 ? 9.190 27.256 52.992 1.00 18.36 103 PRO A N 1
ATOM 829 C CA . PRO A 1 103 ? 8.407 27.869 51.915 1.00 19.16 103 PRO A CA 1
ATOM 830 C C . PRO A 1 103 ? 6.908 27.587 52.073 1.00 21.02 103 PRO A C 1
ATOM 831 O O . PRO A 1 103 ? 6.244 27.149 51.133 1.00 19.55 103 PRO A O 1
ATOM 835 N N . ALA A 1 104 ? 6.383 27.848 53.267 1.00 22.05 104 ALA A N 1
ATOM 836 C CA . ALA A 1 104 ? 4.970 27.613 53.554 1.00 23.21 104 ALA A CA 1
ATOM 837 C C . ALA A 1 104 ? 4.087 28.795 53.160 1.00 22.73 104 ALA A C 1
ATOM 838 O O . ALA A 1 104 ? 4.561 29.795 52.619 1.00 21.77 104 ALA A O 1
ATOM 840 N N . GLY A 1 105 ? 2.794 28.668 53.434 1.00 22.15 105 GLY A N 1
ATOM 841 C CA . GLY A 1 105 ? 1.864 29.731 53.111 1.00 22.06 105 GLY A CA 1
ATOM 842 C C . GLY A 1 105 ? 1.837 30.056 51.633 1.00 21.57 105 GLY A C 1
ATOM 843 O O . GLY A 1 105 ? 1.886 29.165 50.784 1.00 22.66 105 GLY A O 1
ATOM 844 N N . GLU A 1 106 ? 1.780 31.345 51.327 1.00 20.56 106 GLU A N 1
ATOM 845 C CA . GLU A 1 106 ? 1.731 31.805 49.950 1.00 21.69 106 GLU A CA 1
ATOM 846 C C . GLU A 1 106 ? 2.950 31.385 49.133 1.00 21.39 106 GLU A C 1
ATOM 847 O O . GLU A 1 106 ? 2.888 31.333 47.908 1.00 20.43 106 GLU A O 1
ATOM 853 N N . GLU A 1 107 ? 4.056 31.077 49.805 1.00 20.24 107 GLU A N 1
ATOM 854 C CA . GLU A 1 107 ? 5.258 30.671 49.090 1.00 19.70 107 GLU A CA 1
ATOM 855 C C . GLU A 1 107 ? 5.065 29.347 48.359 1.00 20.16 107 GLU A C 1
ATOM 856 O O . GLU A 1 107 ? 5.822 29.019 47.451 1.00 19.51 107 GLU A O 1
ATOM 862 N N . ILE A 1 108 ? 4.043 28.590 48.748 1.00 20.57 108 ILE A N 1
ATOM 863 C CA . ILE A 1 108 ? 3.763 27.320 48.090 1.00 20.17 108 ILE A CA 1
ATOM 864 C C . ILE A 1 108 ? 3.559 27.576 46.598 1.00 19.66 108 ILE A C 1
ATOM 865 O O . ILE A 1 108 ? 3.948 26.762 45.766 1.00 20.09 108 ILE A O 1
ATOM 870 N N A ARG A 1 109 ? 2.943 28.707 46.268 0.50 20.94 109 ARG A N 1
ATOM 871 N N B ARG A 1 109 ? 2.948 28.710 46.270 0.50 20.47 109 ARG A N 1
ATOM 872 C CA A ARG A 1 109 ? 2.692 29.056 44.873 0.50 21.42 109 ARG A CA 1
ATOM 873 C CA B ARG A 1 109 ? 2.692 29.060 44.877 0.50 20.60 109 ARG A CA 1
ATOM 874 C C A ARG A 1 109 ? 3.997 29.219 44.097 0.50 21.13 109 ARG A C 1
ATOM 875 C C B ARG A 1 109 ? 4.000 29.210 44.103 0.50 20.62 109 ARG A C 1
ATOM 876 O O A ARG A 1 109 ? 4.130 28.731 42.973 0.50 19.04 109 ARG A O 1
ATOM 877 O O B ARG A 1 109 ? 4.137 28.704 42.987 0.50 18.58 109 ARG A O 1
ATOM 892 N N . ALA A 1 110 ? 4.958 29.910 44.700 1.00 19.89 110 ALA A N 1
ATOM 893 C CA . ALA A 1 110 ? 6.251 30.122 44.062 1.00 19.51 110 ALA A CA 1
ATOM 894 C C . ALA A 1 110 ? 7.041 28.810 44.024 1.00 18.71 110 ALA A C 1
ATOM 895 O O . ALA A 1 110 ? 7.756 28.540 43.062 1.00 18.16 110 ALA A O 1
ATOM 897 N N . LEU A 1 111 ? 6.914 27.996 45.067 1.00 16.67 111 LEU A N 1
ATOM 898 C CA . LEU A 1 111 ? 7.623 26.721 45.110 1.00 17.61 111 LEU A CA 1
ATOM 899 C C . LEU A 1 111 ? 7.116 25.832 43.975 1.00 18.21 111 LEU A C 1
ATOM 900 O O . LEU A 1 111 ? 7.901 25.225 43.239 1.00 15.76 111 LEU A O 1
ATOM 905 N N . VAL A 1 112 ? 5.797 25.763 43.825 1.00 18.11 112 VAL A N 1
ATOM 906 C CA . VAL A 1 112 ? 5.220 24.947 42.766 1.00 18.12 112 VAL A CA 1
ATOM 907 C C . VAL A 1 112 ? 5.659 25.453 41.394 1.00 19.72 112 VAL A C 1
ATOM 908 O O . VAL A 1 112 ? 6.105 24.672 40.546 1.00 19.42 112 VAL A O 1
ATOM 912 N N . GLU A 1 113 ? 5.553 26.759 41.179 1.00 18.55 113 GLU A N 1
ATOM 913 C CA . GLU A 1 113 ? 5.925 27.332 39.889 1.00 19.31 113 GLU A CA 1
ATOM 914 C C . GLU A 1 113 ? 7.393 27.096 39.553 1.00 19.76 113 GLU A C 1
ATOM 915 O O . GLU A 1 113 ? 7.730 26.797 38.403 1.00 20.57 113 GLU A O 1
ATOM 921 N N . VAL A 1 114 ? 8.269 27.240 40.544 1.00 18.32 114 VAL A N 1
ATOM 922 C CA . VAL A 1 114 ? 9.694 27.011 40.314 1.00 18.03 114 VAL A CA 1
ATOM 923 C C . VAL A 1 114 ? 9.905 25.555 39.904 1.00 20.25 114 VAL A C 1
ATOM 924 O O . VAL A 1 114 ? 10.676 25.254 38.989 1.00 18.88 114 VAL A O 1
ATOM 928 N N . ILE A 1 115 ? 9.217 24.647 40.585 1.00 18.74 115 ILE A N 1
ATOM 929 C CA . ILE A 1 115 ? 9.343 23.242 40.252 1.00 18.84 115 ILE A CA 1
ATOM 930 C C . ILE A 1 115 ? 8.870 23.034 38.815 1.00 20.08 115 ILE A C 1
ATOM 931 O O . ILE A 1 115 ? 9.541 22.367 38.019 1.00 21.07 115 ILE A O 1
ATOM 936 N N . MET A 1 116 ? 7.726 23.623 38.476 1.00 18.38 116 MET A N 1
ATOM 937 C CA . MET A 1 116 ? 7.182 23.484 37.130 1.00 19.55 116 MET A CA 1
ATOM 938 C C . MET A 1 116 ? 8.094 24.059 36.047 1.00 19.48 116 MET A C 1
ATOM 939 O O . MET A 1 116 ? 8.326 23.415 35.017 1.00 18.02 116 MET A O 1
ATOM 944 N N . ARG A 1 117 ? 8.621 25.258 36.269 1.00 16.57 117 ARG A N 1
ATOM 945 C CA . ARG A 1 117 ? 9.490 25.868 35.267 1.00 17.68 117 ARG A CA 1
ATOM 946 C C . ARG A 1 117 ? 10.807 25.128 35.097 1.00 17.23 117 ARG A C 1
ATOM 947 O O . ARG A 1 117 ? 11.284 24.958 33.974 1.00 18.37 117 ARG A O 1
ATOM 955 N N . LEU A 1 118 ? 11.398 24.674 36.196 1.00 18.05 118 LEU A N 1
ATOM 956 C CA . LEU A 1 118 ? 12.637 23.920 36.077 1.00 18.77 118 LEU A CA 1
ATOM 957 C C . LEU A 1 118 ? 12.317 22.643 35.307 1.00 21.16 118 LEU A C 1
ATOM 958 O O . LEU A 1 118 ? 13.100 22.184 34.477 1.00 18.98 118 LEU A O 1
ATOM 963 N N . SER A 1 119 ? 11.143 22.085 35.577 1.00 20.82 119 SER A N 1
ATOM 964 C CA . SER A 1 119 ? 10.706 20.865 34.914 1.00 21.15 119 SER A CA 1
ATOM 965 C C . SER A 1 119 ? 10.544 21.070 33.407 1.00 21.60 119 SER A C 1
ATOM 966 O O . SER A 1 119 ? 10.825 20.170 32.609 1.00 19.50 119 SER A O 1
ATOM 969 N N . GLU A 1 120 ? 10.095 22.263 33.029 1.00 20.06 120 GLU A N 1
ATOM 970 C CA . GLU A 1 120 ? 9.864 22.606 31.634 1.00 22.05 120 GLU A CA 1
ATOM 971 C C . GLU A 1 120 ? 11.090 23.188 30.933 1.00 20.55 120 GLU A C 1
ATOM 972 O O . GLU A 1 120 ? 11.007 23.595 29.776 1.00 20.63 120 GLU A O 1
ATOM 978 N N A ASP A 1 121 ? 12.227 23.219 31.622 0.50 21.21 121 ASP A N 1
ATOM 979 N N B ASP A 1 121 ? 12.214 23.226 31.645 0.50 20.91 121 ASP A N 1
ATOM 980 C CA A ASP A 1 121 ? 13.453 23.760 31.032 0.50 22.34 121 ASP A CA 1
ATOM 981 C CA B ASP A 1 121 ? 13.456 23.770 31.103 0.50 21.81 121 ASP A CA 1
ATOM 982 C C A ASP A 1 121 ? 13.175 25.130 30.420 0.50 22.52 121 ASP A C 1
ATOM 983 C C B ASP A 1 121 ? 13.201 25.127 30.457 0.50 22.26 121 ASP A C 1
ATOM 984 O O A ASP A 1 121 ? 13.728 25.486 29.376 0.50 22.68 121 ASP A O 1
ATOM 985 O O B ASP A 1 121 ? 13.795 25.466 29.430 0.50 22.63 121 ASP A O 1
ATOM 994 N N . GLU A 1 122 ? 12.309 25.897 31.070 1.00 21.52 122 GLU A N 1
ATOM 995 C CA . GLU A 1 122 ? 11.952 27.213 30.578 1.00 20.86 122 GLU A CA 1
ATOM 996 C C . GLU A 1 122 ? 11.757 28.156 31.753 1.00 20.66 122 GLU A C 1
ATOM 997 O O . GLU A 1 122 ? 10.850 27.965 32.564 1.00 20.16 122 GLU A O 1
ATOM 1003 N N . SER A 1 123 ? 12.611 29.171 31.845 1.00 18.46 123 SER A N 1
ATOM 1004 C CA . SER A 1 123 ? 12.525 30.128 32.942 1.00 19.70 123 SER A CA 1
ATOM 1005 C C . SER A 1 123 ? 11.326 31.038 32.742 1.00 20.60 123 SER A C 1
ATOM 1006 O O . SER A 1 123 ? 10.790 31.593 33.702 1.00 20.38 123 SER A O 1
ATOM 1009 N N . GLY A 1 124 ? 10.913 31.188 31.487 1.00 20.66 124 GLY A N 1
ATOM 1010 C CA . GLY A 1 124 ? 9.778 32.034 31.178 1.00 21.30 124 GLY A CA 1
ATOM 1011 C C . GLY A 1 124 ? 10.159 33.499 31.116 1.00 21.31 124 GLY A C 1
ATOM 1012 O O . GLY A 1 124 ? 9.296 34.364 31.014 1.00 23.11 124 GLY A O 1
ATOM 1013 N N . LEU A 1 125 ? 11.453 33.793 31.172 1.00 20.74 125 LEU A N 1
ATOM 1014 C CA . LEU A 1 125 ? 11.885 35.183 31.117 1.00 21.38 125 LEU A CA 1
ATOM 1015 C C . LEU A 1 125 ? 11.947 35.657 29.667 1.00 23.13 125 LEU A C 1
ATOM 1016 O O . LEU A 1 125 ? 11.995 34.843 28.741 1.00 21.00 125 LEU A O 1
ATOM 1021 N N . GLU A 1 126 ? 11.945 36.970 29.472 1.00 24.40 126 GLU A N 1
ATOM 1022 C CA . GLU A 1 126 ? 11.995 37.536 28.127 1.00 26.64 126 GLU A CA 1
ATOM 1023 C C . GLU A 1 126 ? 13.323 37.212 27.449 1.00 26.70 126 GLU A C 1
ATOM 1024 O O . GLU A 1 126 ? 14.330 36.977 28.118 1.00 26.06 126 GLU A O 1
ATOM 1030 N N . ASP A 1 127 ? 13.323 37.205 26.118 1.00 26.96 127 ASP A N 1
ATOM 1031 C CA . ASP A 1 127 ? 14.534 36.923 25.348 1.00 27.78 127 ASP A CA 1
ATOM 1032 C C . ASP A 1 127 ? 15.675 37.856 25.749 1.00 27.39 127 ASP A C 1
ATOM 1033 O O . ASP A 1 127 ? 16.807 37.417 25.937 1.00 25.58 127 ASP A O 1
ATOM 1038 N N . ALA A 1 128 ? 15.370 39.145 25.877 1.00 27.15 128 ALA A N 1
ATOM 1039 C CA . ALA A 1 128 ? 16.375 40.132 26.260 1.00 26.91 128 ALA A CA 1
ATOM 1040 C C . ALA A 1 128 ? 16.996 39.770 27.607 1.00 26.16 128 ALA A C 1
ATOM 1041 O O . ALA A 1 128 ? 18.206 39.912 27.809 1.00 24.15 128 ALA A O 1
ATOM 1043 N N . THR A 1 129 ? 16.167 39.297 28.531 1.00 24.14 129 THR A N 1
ATOM 1044 C CA . THR A 1 129 ? 16.665 38.924 29.845 1.00 24.76 129 THR A CA 1
ATOM 1045 C C . THR A 1 129 ? 17.596 37.721 29.728 1.00 24.52 129 THR A C 1
ATOM 1046 O O . THR A 1 129 ? 18.693 37.710 30.290 1.00 23.03 129 THR A O 1
ATOM 1050 N N . LYS A 1 130 ? 17.161 36.710 28.983 1.00 23.96 130 LYS A N 1
ATOM 1051 C CA . LYS A 1 130 ? 17.964 35.510 28.809 1.00 23.33 130 LYS A CA 1
ATOM 1052 C C . LYS A 1 130 ? 19.319 35.838 28.201 1.00 23.78 130 LYS A C 1
ATOM 1053 O O . LYS A 1 130 ? 20.345 35.312 28.623 1.00 23.51 130 LYS A O 1
ATOM 1059 N N . GLU A 1 131 ? 19.319 36.719 27.211 1.00 24.97 131 GLU A N 1
ATOM 1060 C CA . GLU A 1 131 ? 20.555 37.090 26.547 1.00 28.64 131 GLU A CA 1
ATOM 1061 C C . GLU A 1 131 ? 21.499 37.846 27.474 1.00 27.73 131 GLU A C 1
ATOM 1062 O O . GLU A 1 131 ? 22.715 37.649 27.432 1.00 26.24 131 GLU A O 1
ATOM 1068 N N . ALA A 1 132 ? 20.939 38.694 28.330 1.00 25.60 132 ALA A N 1
ATOM 1069 C CA . ALA A 1 132 ? 21.750 39.452 29.273 1.00 24.53 132 ALA A CA 1
ATOM 1070 C C . ALA A 1 132 ? 22.345 38.533 30.344 1.00 25.09 132 ALA A C 1
ATOM 1071 O O . ALA A 1 132 ? 23.511 38.665 30.717 1.00 24.26 132 ALA A O 1
ATOM 1073 N N . LEU A 1 133 ? 21.540 37.597 30.836 1.00 24.84 133 LEU A N 1
ATOM 1074 C CA . LEU A 1 133 ? 21.994 36.675 31.873 1.00 24.75 133 LEU A CA 1
ATOM 1075 C C . LEU A 1 133 ? 23.090 35.731 31.394 1.00 25.95 133 LEU A C 1
ATOM 1076 O O . LEU A 1 133 ? 23.935 35.304 32.177 1.00 25.35 133 LEU A O 1
ATOM 1081 N N . LYS A 1 134 ? 23.078 35.412 30.105 1.00 27.73 134 LYS A N 1
ATOM 1082 C CA . LYS A 1 134 ? 24.081 34.522 29.541 1.00 30.93 134 LYS A CA 1
ATOM 1083 C C . LYS A 1 134 ? 25.497 35.053 29.751 1.00 30.66 134 LYS A C 1
ATOM 1084 O O . LYS A 1 134 ? 26.393 34.318 30.158 1.00 31.93 134 LYS A O 1
ATOM 1090 N N . SER A 1 135 ? 25.685 36.339 29.479 1.00 31.34 135 SER A N 1
ATOM 1091 C CA . SER A 1 135 ? 26.997 36.966 29.587 1.00 32.52 135 SER A CA 1
ATOM 1092 C C . SER A 1 135 ? 27.228 37.795 30.843 1.00 32.59 135 SER A C 1
ATOM 1093 O O . SER A 1 135 ? 28.323 38.327 31.034 1.00 32.13 135 SER A O 1
ATOM 1096 N N . LEU A 1 136 ? 26.207 37.918 31.687 1.00 29.34 136 LEU A N 1
ATOM 1097 C CA . LEU A 1 136 ? 26.334 38.696 32.915 1.00 28.10 136 LEU A CA 1
ATOM 1098 C C . LEU A 1 136 ? 27.617 38.370 33.671 1.00 27.33 136 LEU A C 1
ATOM 1099 O O . LEU A 1 136 ? 27.874 37.215 34.006 1.00 25.55 136 LEU A O 1
ATOM 1104 N N . LYS A 1 137 ? 28.420 39.395 33.942 1.00 28.82 137 LYS A N 1
ATOM 1105 C CA . LYS A 1 137 ? 29.665 39.209 34.677 1.00 31.03 137 LYS A CA 1
ATOM 1106 C C . LYS A 1 137 ? 29.534 39.794 36.076 1.00 32.04 137 LYS A C 1
ATOM 1107 O O . LYS A 1 137 ? 28.881 40.819 36.276 1.00 33.34 137 LYS A O 1
ATOM 1113 N N . GLY A 1 138 ? 30.157 39.133 37.043 1.00 31.33 138 GLY A N 1
ATOM 1114 C CA . GLY A 1 138 ? 30.094 39.603 38.411 1.00 32.39 138 GLY A CA 1
ATOM 1115 C C . GLY A 1 138 ? 29.051 38.826 39.186 1.00 33.28 138 GLY A C 1
ATOM 1116 O O . GLY A 1 138 ? 27.967 38.535 38.667 1.00 34.89 138 GLY A O 1
ATOM 1117 N N . ARG A 1 139 ? 29.367 38.494 40.432 1.00 30.76 139 ARG A N 1
ATOM 1118 C CA . ARG A 1 139 ? 28.443 37.738 41.260 1.00 30.20 139 ARG A CA 1
ATOM 1119 C C . ARG A 1 139 ? 27.280 38.580 41.773 1.00 28.16 139 ARG A C 1
ATOM 1120 O O . ARG A 1 139 ? 27.433 39.763 42.087 1.00 23.93 139 ARG A O 1
ATOM 1128 N N . VAL A 1 140 ? 26.112 37.949 41.838 1.00 22.94 140 VAL A N 1
ATOM 1129 C CA . VAL A 1 140 ? 24.893 38.599 42.281 1.00 21.71 140 VAL A CA 1
ATOM 1130 C C . VAL A 1 140 ? 24.199 37.713 43.312 1.00 22.03 140 VAL A C 1
ATOM 1131 O O . VAL A 1 140 ? 23.836 36.580 43.018 1.00 21.40 140 VAL A O 1
ATOM 1135 N N . HIS A 1 141 ? 24.031 38.234 44.522 1.00 19.00 141 HIS A N 1
ATOM 1136 C CA . HIS A 1 141 ? 23.372 37.493 45.594 1.00 19.21 141 HIS A CA 1
ATOM 1137 C C . HIS A 1 141 ? 22.062 38.214 45.875 1.00 17.55 141 HIS A C 1
ATOM 1138 O O . HIS A 1 141 ? 22.052 39.305 46.451 1.00 18.90 141 HIS A O 1
ATOM 1145 N N . ILE A 1 142 ? 20.961 37.615 45.444 1.00 14.52 142 ILE A N 1
ATOM 1146 C CA . ILE A 1 142 ? 19.650 38.212 45.644 1.00 15.86 142 ILE A CA 1
ATOM 1147 C C . ILE A 1 142 ? 18.996 37.643 46.887 1.00 16.16 142 ILE A C 1
ATOM 1148 O O . ILE A 1 142 ? 18.901 36.432 47.036 1.00 18.11 142 ILE A O 1
ATOM 1153 N N . GLU A 1 143 ? 18.558 38.516 47.784 1.00 16.43 143 GLU A N 1
ATOM 1154 C CA . GLU A 1 143 ? 17.862 38.067 48.979 1.00 17.27 143 GLU A CA 1
ATOM 1155 C C . GLU A 1 143 ? 16.491 38.712 48.934 1.00 18.09 143 GLU A C 1
ATOM 1156 O O . GLU A 1 143 ? 16.359 39.929 49.088 1.00 16.72 143 GLU A O 1
ATOM 1162 N N . THR A 1 144 ? 15.471 37.903 48.686 1.00 17.18 144 THR A N 1
ATOM 1163 C CA . THR A 1 144 ? 14.121 38.425 48.658 1.00 17.13 144 THR A CA 1
ATOM 1164 C C . THR A 1 144 ? 13.531 38.115 50.025 1.00 17.07 144 THR A C 1
ATOM 1165 O O . THR A 1 144 ? 13.275 36.959 50.352 1.00 16.86 144 THR A O 1
ATOM 1169 N N . ILE A 1 145 ? 13.350 39.156 50.831 1.00 18.51 145 ILE A N 1
ATOM 1170 C CA . ILE A 1 145 ? 12.818 38.998 52.177 1.00 18.25 145 ILE A CA 1
ATOM 1171 C C . ILE A 1 145 ? 11.307 38.827 52.101 1.00 17.96 145 ILE A C 1
ATOM 1172 O O . ILE A 1 145 ? 10.604 39.660 51.535 1.00 18.09 145 ILE A O 1
ATOM 1177 N N . ILE A 1 146 ? 10.815 37.749 52.698 1.00 18.77 146 ILE A N 1
ATOM 1178 C CA . ILE A 1 146 ? 9.396 37.426 52.653 1.00 17.00 146 ILE A CA 1
ATOM 1179 C C . ILE A 1 146 ? 8.902 36.824 53.965 1.00 17.89 146 ILE A C 1
ATOM 1180 O O . ILE A 1 146 ? 9.672 36.611 54.900 1.00 17.99 146 ILE A O 1
ATOM 1185 N N . THR A 1 147 ? 7.599 36.561 54.011 1.00 17.66 147 THR A N 1
ATOM 1186 C CA . THR A 1 147 ? 6.962 35.885 55.141 1.00 19.22 147 THR A CA 1
ATOM 1187 C C . THR A 1 147 ? 5.996 34.941 54.439 1.00 20.83 147 THR A C 1
ATOM 1188 O O . THR A 1 147 ? 5.609 35.187 53.297 1.00 18.87 147 THR A O 1
ATOM 1192 N N . PRO A 1 148 ? 5.603 33.845 55.100 1.00 21.77 148 PRO A N 1
ATOM 1193 C CA . PRO A 1 148 ? 4.675 32.894 54.481 1.00 22.75 148 PRO A CA 1
ATOM 1194 C C . PRO A 1 148 ? 3.306 33.475 54.125 1.00 24.84 148 PRO A C 1
ATOM 1195 O O . PRO A 1 148 ? 2.731 33.119 53.101 1.00 24.99 148 PRO A O 1
ATOM 1199 N N . SER A 1 149 ? 2.790 34.372 54.963 1.00 24.75 149 SER A N 1
ATOM 1200 C CA . SER A 1 149 ? 1.472 34.965 54.733 1.00 26.58 149 SER A CA 1
ATOM 1201 C C . SER A 1 149 ? 1.437 36.013 53.630 1.00 25.99 149 SER A C 1
ATOM 1202 O O . SER A 1 149 ? 0.395 36.272 53.041 1.00 28.92 149 SER A O 1
ATOM 1205 N N . CYS A 1 150 ? 2.585 36.607 53.353 1.00 27.20 150 CYS A N 1
ATOM 1206 C CA . CYS A 1 150 ? 2.713 37.635 52.331 1.00 26.33 150 CYS A CA 1
ATOM 1207 C C . CYS A 1 150 ? 2.174 37.214 50.957 1.00 27.59 150 CYS A C 1
ATOM 1208 O O . CYS A 1 150 ? 2.720 36.326 50.307 1.00 27.24 150 CYS A O 1
ATOM 1211 N N . PRO A 1 151 ? 1.090 37.867 50.499 1.00 26.79 151 PRO A N 1
ATOM 1212 C CA . PRO A 1 151 ? 0.408 37.623 49.222 1.00 26.26 151 PRO A CA 1
ATOM 1213 C C . PRO A 1 151 ? 1.200 37.904 47.944 1.00 25.04 151 PRO A C 1
ATOM 1214 O O . PRO A 1 151 ? 1.074 37.175 46.963 1.00 23.17 151 PRO A O 1
ATOM 1218 N N . TYR A 1 152 ? 2.005 38.962 47.950 1.00 23.44 152 TYR A N 1
ATOM 1219 C CA . TYR A 1 152 ? 2.771 39.333 46.764 1.00 25.34 152 TYR A CA 1
ATOM 1220 C C . TYR A 1 152 ? 4.187 38.769 46.701 1.00 23.65 152 TYR A C 1
ATOM 1221 O O . TYR A 1 152 ? 4.814 38.775 45.645 1.00 22.61 152 TYR A O 1
ATOM 1230 N N . CYS A 1 153 ? 4.682 38.278 47.828 1.00 21.58 153 CYS A N 1
ATOM 1231 C CA . CYS A 1 153 ? 6.025 37.713 47.886 1.00 20.57 153 CYS A CA 1
ATOM 1232 C C . CYS A 1 153 ? 6.313 36.649 46.831 1.00 18.93 153 CYS A C 1
ATOM 1233 O O . CYS A 1 153 ? 7.390 36.635 46.238 1.00 19.40 153 CYS A O 1
ATOM 1236 N N . PRO A 1 154 ? 5.357 35.737 46.591 1.00 20.04 154 PRO A N 1
ATOM 1237 C CA . PRO A 1 154 ? 5.555 34.678 45.595 1.00 19.40 154 PRO A CA 1
ATOM 1238 C C . PRO A 1 154 ? 6.019 35.195 44.242 1.00 19.67 154 PRO A C 1
ATOM 1239 O O . PRO A 1 154 ? 6.875 34.582 43.604 1.00 20.32 154 PRO A O 1
ATOM 1243 N N . TYR A 1 155 ? 5.459 36.318 43.799 1.00 20.16 155 TYR A N 1
ATOM 1244 C CA . TYR A 1 155 ? 5.837 36.876 42.505 1.00 21.05 155 TYR A CA 1
ATOM 1245 C C . TYR A 1 155 ? 7.267 37.402 42.491 1.00 21.11 155 TYR A C 1
ATOM 1246 O O . TYR A 1 155 ? 7.978 37.239 41.499 1.00 19.49 155 TYR A O 1
ATOM 1255 N N . ALA A 1 156 ? 7.682 38.042 43.583 1.00 19.66 156 ALA A N 1
ATOM 1256 C CA . ALA A 1 156 ? 9.038 38.572 43.681 1.00 18.25 156 ALA A CA 1
ATOM 1257 C C . ALA A 1 156 ? 10.018 37.407 43.738 1.00 17.39 156 ALA A C 1
ATOM 1258 O O . ALA A 1 156 ? 11.054 37.411 43.064 1.00 16.60 156 ALA A O 1
ATOM 1260 N N . VAL A 1 157 ? 9.681 36.413 44.550 1.00 16.06 157 VAL A N 1
ATOM 1261 C CA . VAL A 1 157 ? 10.512 35.225 44.704 1.00 16.93 157 VAL A CA 1
ATOM 1262 C C . VAL A 1 157 ? 10.647 34.496 43.368 1.00 16.97 157 VAL A C 1
ATOM 1263 O O . VAL A 1 157 ? 11.746 34.105 42.974 1.00 16.64 157 VAL A O 1
ATOM 1267 N N . LEU A 1 158 ? 9.527 34.316 42.674 1.00 15.72 158 LEU A N 1
ATOM 1268 C CA . LEU A 1 158 ? 9.536 33.635 41.382 1.00 16.39 158 LEU A CA 1
ATOM 1269 C C . LEU A 1 158 ? 10.484 34.327 40.405 1.00 16.95 158 LEU A C 1
ATOM 1270 O O . LEU A 1 158 ? 11.293 33.683 39.732 1.00 18.61 158 LEU A O 1
ATOM 1275 N N . LEU A 1 159 ? 10.371 35.645 40.328 1.00 16.37 159 LEU A N 1
ATOM 1276 C CA . LEU A 1 159 ? 11.198 36.436 39.433 1.00 16.78 159 LEU A CA 1
ATOM 1277 C C . LEU A 1 159 ? 12.690 36.251 39.696 1.00 16.39 159 LEU A C 1
ATOM 1278 O O . LEU A 1 159 ? 13.453 35.926 38.784 1.00 15.80 159 LEU A O 1
ATOM 1283 N N . ALA A 1 160 ? 13.097 36.473 40.941 1.00 16.01 160 ALA A N 1
ATOM 1284 C CA . ALA A 1 160 ? 14.503 36.349 41.321 1.00 16.27 160 ALA A CA 1
ATOM 1285 C C . ALA A 1 160 ? 14.983 34.923 41.094 1.00 16.25 160 ALA A C 1
ATOM 1286 O O . ALA A 1 160 ? 16.086 34.697 40.588 1.00 18.05 160 ALA A O 1
ATOM 1288 N N . HIS A 1 161 ? 14.151 33.956 41.455 1.00 15.71 161 HIS A N 1
ATOM 1289 C CA . HIS A 1 161 ? 14.522 32.563 41.258 1.00 15.54 161 HIS A CA 1
ATOM 1290 C C . HIS A 1 161 ? 14.720 32.246 39.783 1.00 16.06 161 HIS A C 1
ATOM 1291 O O . HIS A 1 161 ? 15.637 31.514 39.419 1.00 15.85 161 HIS A O 1
ATOM 1298 N N . MET A 1 162 ? 13.864 32.800 38.932 1.00 16.22 162 MET A N 1
ATOM 1299 C CA . MET A 1 162 ? 13.975 32.544 37.507 1.00 16.17 162 MET A CA 1
ATOM 1300 C C . MET A 1 162 ? 15.199 33.220 36.927 1.00 17.35 162 MET A C 1
ATOM 1301 O O . MET A 1 162 ? 15.777 32.735 35.955 1.00 16.35 162 MET A O 1
ATOM 1306 N N . PHE A 1 163 ? 15.599 34.343 37.511 1.00 16.26 163 PHE A N 1
ATOM 1307 C CA . PHE A 1 163 ? 16.802 35.012 37.035 1.00 18.77 163 PHE A CA 1
ATOM 1308 C C . PHE A 1 163 ? 17.980 34.090 37.345 1.00 17.97 163 PHE A C 1
ATOM 1309 O O . PHE A 1 163 ? 18.821 33.833 36.485 1.00 18.51 163 PHE A O 1
ATOM 1317 N N . ALA A 1 164 ? 18.018 33.572 38.570 1.00 17.09 164 ALA A N 1
ATOM 1318 C CA . ALA A 1 164 ? 19.089 32.676 38.996 1.00 17.48 164 ALA A CA 1
ATOM 1319 C C . ALA A 1 164 ? 19.104 31.412 38.141 1.00 18.79 164 ALA A C 1
ATOM 1320 O O . ALA A 1 164 ? 20.168 30.923 37.745 1.00 18.13 164 ALA A O 1
ATOM 1322 N N . TYR A 1 165 ? 17.915 30.887 37.863 1.00 17.11 165 TYR A N 1
ATOM 1323 C 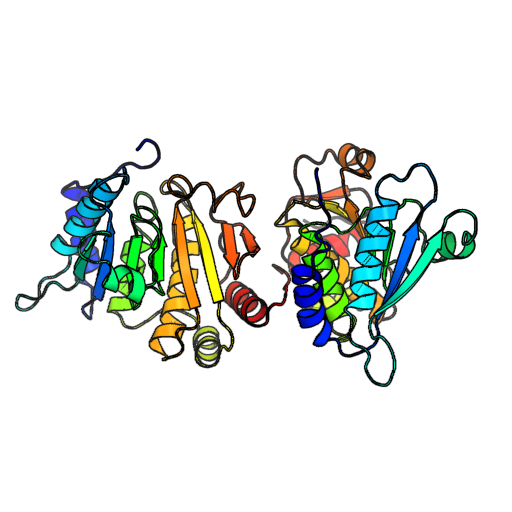CA . TYR A 1 165 ? 17.773 29.682 37.053 1.00 16.29 165 TYR A CA 1
ATOM 1324 C C . TYR A 1 165 ? 18.266 29.898 35.622 1.00 17.74 165 TYR A C 1
ATOM 1325 O O . TYR A 1 165 ? 19.043 29.098 35.096 1.00 18.62 165 TYR A O 1
ATOM 1334 N N . GLU A 1 166 ? 17.792 30.973 35.000 1.00 17.52 166 GLU A N 1
ATOM 1335 C CA . GLU A 1 166 ? 18.159 31.309 33.631 1.00 19.90 166 GLU A CA 1
ATOM 1336 C C . GLU A 1 166 ? 19.672 31.434 33.474 1.00 20.05 166 GLU A C 1
ATOM 1337 O O . GLU A 1 166 ? 20.255 30.903 32.529 1.00 19.66 166 GLU A O 1
ATOM 1343 N N . ALA A 1 167 ? 20.306 32.144 34.401 1.00 19.65 167 ALA A N 1
ATOM 1344 C CA . ALA A 1 167 ? 21.755 32.318 34.360 1.00 19.83 167 ALA A CA 1
ATOM 1345 C C . ALA A 1 167 ? 22.424 30.961 34.559 1.00 20.45 167 ALA A C 1
ATOM 1346 O O . ALA A 1 167 ? 23.352 30.585 33.836 1.00 19.25 167 ALA A O 1
ATOM 1348 N N . TRP A 1 168 ? 21.925 30.216 35.536 1.00 19.78 168 TRP A N 1
ATOM 1349 C CA . TRP A 1 168 ? 22.465 28.905 35.843 1.00 18.58 168 TRP A CA 1
ATOM 1350 C C . TRP A 1 168 ? 22.382 27.928 34.666 1.00 19.71 168 TRP A C 1
ATOM 1351 O O . TRP A 1 168 ? 23.362 27.256 34.348 1.00 19.65 168 TRP A O 1
ATOM 1362 N N . LYS A 1 169 ? 21.218 27.856 34.021 1.00 18.21 169 LYS A N 1
ATOM 1363 C CA . LYS A 1 169 ? 21.023 26.910 32.927 1.00 20.28 169 LYS A CA 1
ATOM 1364 C C . LYS A 1 169 ? 21.842 27.226 31.688 1.00 21.22 169 LYS A C 1
ATOM 1365 O O . LYS A 1 169 ? 22.046 26.361 30.835 1.00 20.36 169 LYS A O 1
ATOM 1371 N N . GLN A 1 170 ? 22.322 28.460 31.594 1.00 20.88 170 GLN A N 1
ATOM 1372 C CA . GLN A 1 170 ? 23.139 28.854 30.461 1.00 23.04 170 GLN A CA 1
ATOM 1373 C C . GLN A 1 170 ? 24.621 28.682 30.772 1.00 23.33 170 GLN A C 1
ATOM 1374 O O . GLN A 1 170 ? 25.485 29.083 29.993 1.00 24.52 170 GLN A O 1
ATOM 1380 N N . GLY A 1 171 ? 24.905 28.063 31.914 1.00 22.49 171 GLY A N 1
ATOM 1381 C CA . GLY A 1 171 ? 26.279 27.826 32.310 1.00 20.94 171 GLY A CA 1
ATOM 1382 C C . GLY A 1 171 ? 26.957 29.051 32.887 1.00 23.50 171 GLY A C 1
ATOM 1383 O O . GLY A 1 171 ? 28.183 29.169 32.847 1.00 21.84 171 GLY A O 1
ATOM 1384 N N . ASN A 1 172 ? 26.163 29.967 33.430 1.00 21.78 172 ASN A N 1
ATOM 1385 C CA . ASN A 1 172 ? 26.705 31.183 34.022 1.00 20.97 172 ASN A CA 1
ATOM 1386 C C . ASN A 1 172 ? 26.012 31.416 35.360 1.00 21.13 172 ASN A C 1
ATOM 1387 O O . ASN A 1 172 ? 25.299 32.399 35.535 1.00 23.28 172 ASN A O 1
ATOM 1392 N N . PRO A 1 173 ? 26.227 30.508 36.322 1.00 21.49 173 PRO A N 1
ATOM 1393 C CA . PRO A 1 173 ? 25.640 30.557 37.664 1.00 21.43 173 PRO A CA 1
ATOM 1394 C C . PRO A 1 173 ? 26.210 31.627 38.586 1.00 20.57 173 PRO A C 1
ATOM 1395 O O . PRO A 1 173 ? 26.655 31.320 39.684 1.00 21.80 173 PRO A O 1
ATOM 1399 N N . VAL A 1 174 ? 26.178 32.877 38.148 1.00 21.45 174 VAL A N 1
ATOM 1400 C CA . VAL A 1 174 ? 26.705 33.963 38.960 1.00 21.60 174 VAL A CA 1
ATOM 1401 C C . VAL A 1 174 ? 25.634 34.551 39.873 1.00 20.95 174 VAL A C 1
ATOM 1402 O O . VAL A 1 174 ? 25.920 35.431 40.687 1.00 20.20 174 VAL A O 1
ATOM 1406 N N . ILE A 1 175 ? 24.404 34.060 39.748 1.00 18.99 175 ILE A N 1
ATOM 1407 C CA . ILE A 1 175 ? 23.313 34.573 40.574 1.00 18.58 175 ILE A CA 1
ATOM 1408 C C . ILE A 1 175 ? 22.816 33.589 41.618 1.00 18.16 175 ILE A C 1
ATOM 1409 O O . ILE A 1 175 ? 22.509 32.436 41.314 1.00 17.47 175 ILE A O 1
ATOM 1414 N N . LEU A 1 176 ? 22.757 34.055 42.857 1.00 17.98 176 LEU A N 1
ATOM 1415 C CA . LEU A 1 176 ? 22.239 33.252 43.952 1.00 18.54 176 LEU A CA 1
ATOM 1416 C C . LEU A 1 176 ? 20.953 33.955 44.366 1.00 19.42 176 LEU A C 1
ATOM 1417 O O . LEU A 1 176 ? 20.994 35.085 44.852 1.00 19.14 176 LEU A O 1
ATOM 1422 N N . SER A 1 177 ? 19.815 33.309 44.127 1.00 18.18 177 SER A N 1
ATOM 1423 C CA . SER A 1 177 ? 18.528 33.876 44.503 1.00 18.26 177 SER A CA 1
ATOM 1424 C C . SER A 1 177 ? 18.049 33.152 45.742 1.00 18.58 177 SER A C 1
ATOM 1425 O O . SER A 1 177 ? 17.726 31.963 45.703 1.00 18.12 177 SER A O 1
ATOM 1428 N N . GLU A 1 178 ? 18.001 33.887 46.840 1.00 17.73 178 GLU A N 1
ATOM 1429 C CA . GLU A 1 178 ? 17.592 33.333 48.113 1.00 18.53 178 GLU A CA 1
ATOM 1430 C C . GLU A 1 178 ? 16.336 34.024 48.649 1.00 18.19 178 GLU A C 1
ATOM 1431 O O . GLU A 1 178 ? 16.309 35.239 48.827 1.00 19.13 178 GLU A O 1
ATOM 1437 N N . ALA A 1 179 ? 15.289 33.237 48.869 1.00 16.85 179 ALA A N 1
ATOM 1438 C CA . ALA A 1 179 ? 14.040 33.742 49.418 1.00 16.17 179 ALA A CA 1
ATOM 1439 C C . ALA A 1 179 ? 14.220 33.580 50.919 1.00 15.37 179 ALA A C 1
ATOM 1440 O O . ALA A 1 179 ? 14.196 32.466 51.437 1.00 18.23 179 ALA A O 1
ATOM 1442 N N . VAL A 1 180 ? 14.407 34.698 51.609 1.00 16.89 180 VAL A N 1
ATOM 1443 C CA . VAL A 1 180 ? 14.647 34.681 53.043 1.00 16.62 180 VAL A CA 1
ATOM 1444 C C . VAL A 1 180 ? 13.377 34.918 53.838 1.00 17.26 180 VAL A C 1
ATOM 1445 O O . VAL A 1 180 ? 12.813 36.012 53.813 1.00 19.03 180 VAL A O 1
ATOM 1449 N N . GLU A 1 181 ? 12.930 33.883 54.539 1.00 17.81 181 GLU A N 1
ATOM 1450 C CA . GLU A 1 181 ? 11.730 33.980 55.351 1.00 17.16 181 GLU A CA 1
ATOM 1451 C C . GLU A 1 181 ? 12.119 34.759 56.615 1.00 17.63 181 GLU A C 1
ATOM 1452 O O . GLU A 1 181 ? 12.940 34.311 57.414 1.00 16.70 181 GLU A O 1
ATOM 1458 N N . ALA A 1 182 ? 11.523 35.934 56.770 1.00 19.00 182 ALA A N 1
ATOM 1459 C CA . ALA A 1 182 ? 11.820 36.846 57.874 1.00 20.48 182 ALA A CA 1
ATOM 1460 C C . ALA A 1 182 ? 11.667 36.348 59.315 1.00 21.21 182 ALA A C 1
ATOM 1461 O O . ALA A 1 182 ? 12.502 36.668 60.164 1.00 20.62 182 ALA A O 1
ATOM 1463 N N . TYR A 1 183 ? 10.617 35.587 59.609 1.00 20.75 183 TYR A N 1
ATOM 1464 C CA . TYR A 1 183 ? 10.427 35.114 60.978 1.00 23.15 183 TYR A CA 1
ATOM 1465 C C . TYR A 1 183 ? 11.528 34.181 61.452 1.00 22.69 183 TYR A C 1
ATOM 1466 O O . TYR A 1 183 ? 11.933 34.229 62.614 1.00 23.99 183 TYR A O 1
ATOM 1475 N N . GLU A 1 184 ? 12.020 33.338 60.552 1.00 21.37 184 GLU A N 1
ATOM 1476 C CA . GLU A 1 184 ? 13.079 32.397 60.894 1.00 20.90 184 GLU A CA 1
ATOM 1477 C C . GLU A 1 184 ? 14.444 33.056 60.796 1.00 20.66 184 GLU A C 1
ATOM 1478 O O . GLU A 1 184 ? 15.406 32.606 61.418 1.00 20.19 184 GLU A O 1
ATOM 1484 N N . ASN A 1 185 ? 14.522 34.128 60.015 1.00 19.80 185 ASN A N 1
ATOM 1485 C CA . ASN A 1 185 ? 15.779 34.833 59.813 1.00 20.43 185 ASN A CA 1
ATOM 1486 C C . ASN A 1 185 ? 15.571 36.329 60.015 1.00 21.20 185 ASN A C 1
ATOM 1487 O O . ASN A 1 185 ? 15.856 37.137 59.126 1.00 20.56 185 ASN A O 1
ATOM 1492 N N . PRO A 1 186 ? 15.087 36.718 61.206 1.00 21.43 186 PRO A N 1
ATOM 1493 C CA . PRO A 1 186 ? 14.839 38.126 61.513 1.00 21.09 186 PRO A CA 1
ATOM 1494 C C . PRO A 1 186 ? 16.052 39.042 61.362 1.00 20.26 186 PRO A C 1
ATOM 1495 O O . PRO A 1 186 ? 15.898 40.214 61.045 1.00 21.50 186 PRO A O 1
ATOM 1499 N N . ASP A 1 187 ? 17.252 38.513 61.580 1.00 21.07 187 ASP A N 1
ATOM 1500 C CA . ASP A 1 187 ? 18.456 39.325 61.454 1.00 22.30 187 ASP A CA 1
ATOM 1501 C C . ASP A 1 187 ? 18.660 39.842 60.029 1.00 22.63 187 ASP A C 1
ATOM 1502 O O . ASP A 1 187 ? 19.091 40.978 59.828 1.00 22.76 187 ASP A O 1
ATOM 1507 N N . ILE A 1 188 ? 18.347 39.015 59.037 1.00 22.56 188 ILE A N 1
ATOM 1508 C CA . ILE A 1 188 ? 18.514 39.436 57.649 1.00 21.96 188 ILE A CA 1
ATOM 1509 C C . ILE A 1 188 ? 17.475 40.495 57.321 1.00 20.86 188 ILE A C 1
ATOM 1510 O O . ILE A 1 188 ? 17.775 41.493 56.666 1.00 22.25 188 ILE A O 1
ATOM 1515 N N . ALA A 1 189 ? 16.253 40.285 57.788 1.00 20.53 189 ALA A N 1
ATOM 1516 C CA . ALA A 1 189 ? 15.190 41.247 57.542 1.00 23.35 189 ALA A CA 1
ATOM 1517 C C . ALA A 1 189 ? 15.563 42.593 58.154 1.00 24.33 189 ALA A C 1
ATOM 1518 O O . ALA A 1 189 ? 15.386 43.642 57.531 1.00 24.93 189 ALA A O 1
ATOM 1520 N N A ASP A 1 190 ? 16.076 42.576 59.378 0.50 24.38 190 ASP A N 1
ATOM 1521 N N B ASP A 1 190 ? 16.088 42.549 59.376 0.50 23.80 190 ASP A N 1
ATOM 1522 C CA A ASP A 1 190 ? 16.437 43.829 60.019 0.50 25.08 190 ASP A CA 1
ATOM 1523 C CA B ASP A 1 190 ? 16.497 43.752 60.097 0.50 24.33 190 ASP A CA 1
ATOM 1524 C C A ASP A 1 190 ? 17.743 44.413 59.490 0.50 25.22 190 ASP A C 1
ATOM 1525 C C B ASP A 1 190 ? 17.729 44.396 59.485 0.50 24.69 190 ASP A C 1
ATOM 1526 O O A ASP A 1 190 ? 17.992 45.607 59.635 0.50 25.86 190 ASP A O 1
ATOM 1527 O O B ASP A 1 190 ? 17.906 45.610 59.558 0.50 25.43 190 ASP A O 1
ATOM 1536 N N . LYS A 1 191 ? 18.575 43.575 58.877 1.00 24.76 191 LYS A N 1
ATOM 1537 C CA . LYS A 1 191 ? 19.810 44.058 58.279 1.00 26.04 191 LYS A CA 1
ATOM 1538 C C . LYS A 1 191 ? 19.449 45.050 57.177 1.00 27.42 191 LYS A C 1
ATOM 1539 O O . LYS A 1 191 ? 20.165 46.025 56.939 1.00 28.07 191 LYS A O 1
ATOM 1545 N N . TYR A 1 192 ? 18.321 44.802 56.516 1.00 24.77 192 TYR A N 1
ATOM 1546 C CA . TYR A 1 192 ? 17.879 45.658 55.426 1.00 25.69 192 TYR A CA 1
ATOM 1547 C C . TYR A 1 192 ? 16.737 46.593 55.787 1.00 26.20 192 TYR A C 1
ATOM 1548 O O . TYR A 1 192 ? 16.130 47.202 54.907 1.00 26.24 192 TYR A O 1
ATOM 1557 N N . GLY A 1 193 ? 16.457 46.711 57.082 1.00 26.71 193 GLY A N 1
ATOM 1558 C CA . GLY A 1 193 ? 15.393 47.586 57.540 1.00 26.96 193 GLY A CA 1
ATOM 1559 C C . GLY A 1 193 ? 14.059 47.287 56.891 1.00 27.50 193 GLY A C 1
ATOM 1560 O O . GLY A 1 193 ? 13.246 48.185 56.666 1.00 27.55 193 GLY A O 1
ATOM 1561 N N . VAL A 1 194 ? 13.821 46.016 56.596 1.00 28.32 194 VAL A N 1
ATOM 1562 C CA . VAL A 1 194 ? 12.577 45.615 55.960 1.00 26.86 194 VAL A CA 1
ATOM 1563 C C . VAL A 1 194 ? 11.363 45.974 56.804 1.00 28.99 194 VAL A C 1
ATOM 1564 O O . VAL A 1 194 ? 11.242 45.552 57.950 1.00 28.97 194 VAL A O 1
ATOM 1568 N N . MET A 1 195 ? 10.468 46.764 56.219 1.00 29.23 195 MET A N 1
ATOM 1569 C CA . MET A 1 195 ? 9.250 47.191 56.890 1.00 32.16 195 MET A CA 1
ATOM 1570 C C . MET A 1 195 ? 8.074 46.456 56.276 1.00 31.99 195 MET A C 1
ATOM 1571 O O . MET A 1 195 ? 7.092 46.154 56.949 1.00 35.19 195 MET A O 1
ATOM 1576 N N . SER A 1 196 ? 8.181 46.172 54.984 1.00 29.87 196 SER A N 1
ATOM 1577 C CA . SER A 1 196 ? 7.131 45.456 54.281 1.00 28.67 196 SER A CA 1
ATOM 1578 C C . SER A 1 196 ? 7.761 44.416 53.367 1.00 26.54 196 SER A C 1
ATOM 1579 O O . SER A 1 196 ? 8.878 44.592 52.886 1.00 25.70 196 SER A O 1
ATOM 1582 N N . VAL A 1 197 ? 7.038 43.330 53.139 1.00 25.82 197 VAL A N 1
ATOM 1583 C CA . VAL A 1 197 ? 7.514 42.269 52.266 1.00 23.59 197 VAL A CA 1
ATOM 1584 C C . VAL A 1 197 ? 6.559 42.174 51.080 1.00 23.71 197 VAL A C 1
ATOM 1585 O O . VAL A 1 197 ? 5.364 42.428 51.216 1.00 24.79 197 VAL A O 1
ATOM 1589 N N . PRO A 1 198 ? 7.076 41.802 49.901 1.00 22.81 198 PRO A N 1
ATOM 1590 C CA . PRO A 1 198 ? 8.490 41.485 49.699 1.00 20.75 198 PRO A CA 1
ATOM 1591 C C . PRO A 1 198 ? 9.410 42.692 49.565 1.00 19.88 198 PRO A C 1
ATOM 1592 O O . PRO A 1 198 ? 9.010 43.754 49.084 1.00 19.37 198 PRO A O 1
ATOM 1596 N N . SER A 1 199 ? 10.645 42.515 50.019 1.00 17.18 199 SER A N 1
ATOM 1597 C CA . SER A 1 199 ? 11.684 43.525 49.896 1.00 19.85 199 SER A CA 1
ATOM 1598 C C . SER A 1 199 ? 12.841 42.737 49.315 1.00 19.68 199 SER A C 1
ATOM 1599 O O . SER A 1 199 ? 13.051 41.582 49.684 1.00 19.27 199 SER A O 1
ATOM 1602 N N . ILE A 1 200 ? 13.589 43.351 48.409 1.00 18.05 200 ILE A N 1
ATOM 1603 C CA . ILE A 1 200 ? 14.677 42.646 47.752 1.00 19.06 200 ILE A CA 1
ATOM 1604 C C . ILE A 1 200 ? 16.012 43.332 47.913 1.00 17.97 200 ILE A C 1
ATOM 1605 O O . ILE A 1 200 ? 16.152 44.522 47.637 1.00 19.39 200 ILE A O 1
ATOM 1610 N N . ALA A 1 201 ? 16.994 42.564 48.365 1.00 18.65 201 ALA A N 1
ATOM 1611 C CA . ALA A 1 201 ? 18.340 43.071 48.536 1.00 17.28 201 ALA A CA 1
ATOM 1612 C C . ALA A 1 201 ? 19.199 42.349 47.522 1.00 19.51 201 ALA A C 1
ATOM 1613 O O . ALA A 1 201 ? 18.921 41.198 47.176 1.00 16.65 201 ALA A O 1
ATOM 1615 N N . ILE A 1 202 ? 20.225 43.028 47.024 1.00 18.01 202 ILE A N 1
ATOM 1616 C CA . ILE A 1 202 ? 21.137 42.411 46.078 1.00 20.89 202 ILE A CA 1
ATOM 1617 C C . ILE A 1 202 ? 22.543 42.815 46.481 1.00 21.59 202 ILE A C 1
ATOM 1618 O O . ILE A 1 202 ? 22.834 43.998 46.658 1.00 21.93 202 ILE A O 1
ATOM 1623 N N . ASN A 1 203 ? 23.401 41.817 46.640 1.00 21.45 203 ASN A N 1
ATOM 1624 C CA . ASN A 1 203 ? 24.779 42.023 47.042 1.00 22.35 203 ASN A CA 1
ATOM 1625 C C . ASN A 1 203 ? 24.926 42.824 48.333 1.00 23.75 203 ASN A C 1
ATOM 1626 O O . ASN A 1 203 ? 25.785 43.696 48.445 1.00 23.74 203 ASN A O 1
ATOM 1631 N N . GLY A 1 204 ? 24.073 42.514 49.305 1.00 21.52 204 GLY A N 1
ATOM 1632 C CA . GLY A 1 204 ? 24.149 43.167 50.599 1.00 21.62 204 GLY A CA 1
ATOM 1633 C C . GLY A 1 204 ? 23.457 44.502 50.770 1.00 21.74 204 GLY A C 1
ATOM 1634 O O . GLY A 1 204 ? 23.646 45.164 51.788 1.00 20.30 204 GLY A O 1
ATOM 1635 N N . TYR A 1 205 ? 22.653 44.913 49.800 1.00 21.34 205 TYR A N 1
ATOM 1636 C CA . TYR A 1 205 ? 21.966 46.190 49.928 1.00 23.49 205 TYR A CA 1
ATOM 1637 C C . TYR A 1 205 ? 20.531 46.097 49.463 1.00 22.36 205 TYR A C 1
ATOM 1638 O O . TYR A 1 205 ? 20.242 45.439 48.467 1.00 21.52 205 TYR A O 1
ATOM 1647 N N . LEU A 1 206 ? 19.635 46.756 50.191 1.00 21.02 206 LEU A N 1
ATOM 1648 C CA . LEU A 1 206 ? 18.235 46.770 49.817 1.00 21.26 206 LEU A CA 1
ATOM 1649 C C . LEU A 1 206 ? 18.193 47.391 48.431 1.00 22.57 206 LEU A C 1
ATOM 1650 O O . LEU A 1 206 ? 18.832 48.415 48.190 1.00 23.30 206 LEU A O 1
ATOM 1655 N N . VAL A 1 207 ? 17.445 46.774 47.525 1.00 23.57 207 VAL A N 1
ATOM 1656 C CA . VAL A 1 207 ? 17.341 47.269 46.160 1.00 24.69 207 VAL A CA 1
ATOM 1657 C C . VAL A 1 207 ? 15.918 47.608 45.740 1.00 23.34 207 VAL A C 1
ATOM 1658 O O . VAL A 1 207 ? 15.704 48.520 44.946 1.00 25.71 207 VAL A O 1
ATOM 1662 N N . PHE A 1 208 ? 14.941 46.886 46.270 1.00 23.30 208 PHE A N 1
ATOM 1663 C CA . PHE A 1 208 ? 13.565 47.134 45.872 1.00 22.56 208 PHE A CA 1
ATOM 1664 C C . PHE A 1 208 ? 12.561 46.700 46.924 1.00 23.47 208 PHE A C 1
ATOM 1665 O O . PHE A 1 208 ? 12.757 45.703 47.624 1.00 24.08 208 PHE A O 1
ATOM 1673 N N . VAL A 1 209 ? 11.476 47.456 47.028 1.00 21.62 209 VAL A N 1
ATOM 1674 C CA . VAL A 1 209 ? 10.415 47.138 47.965 1.00 21.72 209 VAL A CA 1
ATOM 1675 C C . VAL A 1 209 ? 9.171 46.864 47.128 1.00 22.10 209 VAL A C 1
ATOM 1676 O O . VAL A 1 209 ? 8.668 47.750 46.433 1.00 23.68 209 VAL A O 1
ATOM 1680 N N . GLY A 1 210 ? 8.697 45.625 47.183 1.00 21.59 210 GLY A N 1
ATOM 1681 C CA . GLY A 1 210 ? 7.539 45.235 46.404 1.00 21.38 210 GLY A CA 1
ATOM 1682 C C . GLY A 1 210 ? 7.972 44.269 45.319 1.00 21.03 210 GLY A C 1
ATOM 1683 O O . GLY A 1 210 ? 9.053 43.689 45.407 1.00 20.94 210 GLY A O 1
ATOM 1684 N N . VAL A 1 211 ? 7.137 44.096 44.300 1.00 22.57 211 VAL A N 1
ATOM 1685 C CA . VAL A 1 211 ? 7.444 43.195 43.189 1.00 22.10 211 VAL A CA 1
ATOM 1686 C C . VAL A 1 211 ? 7.837 44.028 41.972 1.00 22.64 211 VAL A C 1
ATOM 1687 O O . VAL A 1 211 ? 7.015 44.755 41.414 1.00 21.45 211 VAL A O 1
ATOM 1691 N N . PRO A 1 212 ? 9.100 43.924 41.537 1.00 21.62 212 PRO A N 1
ATOM 1692 C CA . PRO A 1 212 ? 9.550 44.699 40.379 1.00 21.47 212 PRO A CA 1
ATOM 1693 C C . PRO A 1 212 ? 9.167 44.070 39.047 1.00 21.98 212 PRO A C 1
ATOM 1694 O O . PRO A 1 212 ? 8.813 42.895 38.990 1.00 19.85 212 PRO A O 1
ATOM 1698 N N . TYR A 1 213 ? 9.224 44.866 37.982 1.00 22.63 213 TYR A N 1
ATOM 1699 C CA . TYR A 1 213 ? 8.938 44.357 36.650 1.00 24.51 213 TYR A CA 1
ATOM 1700 C C . TYR A 1 213 ? 10.212 43.647 36.205 1.00 23.45 213 TYR A C 1
ATOM 1701 O O . TYR A 1 213 ? 11.317 44.027 36.599 1.00 21.28 213 TYR A O 1
ATOM 1710 N N . GLU A 1 214 ? 10.061 42.613 35.388 1.00 23.13 214 GLU A N 1
ATOM 1711 C CA . GLU A 1 214 ? 11.213 41.851 34.924 1.00 22.18 214 GLU A CA 1
ATOM 1712 C C . GLU A 1 214 ? 12.305 42.728 34.336 1.00 22.64 214 GLU A C 1
ATOM 1713 O O . GLU A 1 214 ? 13.470 42.646 34.730 1.00 21.54 214 GLU A O 1
ATOM 1719 N N . GLU A 1 215 ? 11.918 43.566 33.384 1.00 23.26 215 GLU A N 1
ATOM 1720 C CA . GLU A 1 215 ? 12.857 44.449 32.710 1.00 26.05 215 GLU A CA 1
ATOM 1721 C C . GLU A 1 215 ? 13.608 45.335 33.697 1.00 25.12 215 GLU A C 1
ATOM 1722 O O . GLU A 1 215 ? 14.807 45.568 33.547 1.00 23.78 215 GLU A O 1
ATOM 1728 N N . ASP A 1 216 ? 12.901 45.837 34.704 1.00 24.01 216 ASP A N 1
ATOM 1729 C CA . ASP A 1 216 ? 13.537 46.683 35.705 1.00 23.16 216 ASP A CA 1
ATOM 1730 C C . ASP A 1 216 ? 14.477 45.861 36.572 1.00 22.24 216 ASP A C 1
ATOM 1731 O O . ASP A 1 216 ? 15.584 46.296 36.901 1.00 20.68 216 ASP A O 1
ATOM 1736 N N . PHE A 1 217 ? 14.035 44.665 36.943 1.00 20.37 217 PHE A N 1
ATOM 1737 C CA . PHE A 1 217 ? 14.856 43.816 37.784 1.00 19.03 217 PHE A CA 1
ATOM 1738 C C . PHE A 1 217 ? 16.164 43.476 37.077 1.00 19.09 217 PHE A C 1
ATOM 1739 O O . PHE A 1 217 ? 17.204 43.358 37.712 1.00 18.03 217 PHE A O 1
ATOM 1747 N N . LEU A 1 218 ? 16.115 43.326 35.757 1.00 20.23 218 LEU A N 1
ATOM 1748 C CA . LEU A 1 218 ? 17.329 43.028 35.010 1.00 21.38 218 LEU A CA 1
ATOM 1749 C C . LEU A 1 218 ? 18.313 44.184 35.208 1.00 21.35 218 LEU A C 1
ATOM 1750 O O . LEU A 1 218 ? 19.508 43.968 35.409 1.00 20.44 218 LEU A O 1
ATOM 1755 N N . ASP A 1 219 ? 17.805 45.412 35.155 1.00 23.13 219 ASP A N 1
ATOM 1756 C CA . ASP A 1 219 ? 18.660 46.582 35.358 1.00 24.18 219 ASP A CA 1
ATOM 1757 C C . ASP A 1 219 ? 19.274 46.549 36.758 1.00 23.04 219 ASP A C 1
ATOM 1758 O O . ASP A 1 219 ? 20.466 46.806 36.926 1.00 21.87 219 ASP A O 1
ATOM 1763 N N . TYR A 1 220 ? 18.457 46.233 37.760 1.00 20.89 220 TYR A N 1
ATOM 1764 C CA . TYR A 1 220 ? 18.939 46.171 39.136 1.00 21.11 220 TYR A CA 1
ATOM 1765 C C . TYR A 1 220 ? 20.046 45.127 39.235 1.00 21.13 220 TYR A C 1
ATOM 1766 O O . TYR A 1 220 ? 21.083 45.358 39.856 1.00 20.25 220 TYR A O 1
ATOM 1775 N N . VAL A 1 221 ? 19.814 43.970 38.624 1.00 20.31 221 VAL A N 1
ATOM 1776 C CA . VAL A 1 221 ? 20.790 42.887 38.642 1.00 20.80 221 VAL A CA 1
ATOM 1777 C C . VAL A 1 221 ? 22.107 43.292 37.977 1.00 20.42 221 VAL A C 1
ATOM 1778 O O . VAL A 1 221 ? 23.185 43.075 38.537 1.00 20.26 221 VAL A O 1
ATOM 1782 N N . LYS A 1 222 ? 22.020 43.871 36.783 1.00 21.24 222 LYS A N 1
ATOM 1783 C CA . LYS A 1 222 ? 23.219 44.309 36.066 1.00 22.45 222 LYS A CA 1
ATOM 1784 C C . LYS A 1 222 ? 23.987 45.343 36.885 1.00 23.68 222 LYS A C 1
ATOM 1785 O O . LYS A 1 222 ? 25.211 45.276 37.005 1.00 23.80 222 LYS A O 1
ATOM 1791 N N . SER A 1 223 ? 23.268 46.312 37.442 1.00 24.29 223 SER A N 1
ATOM 1792 C CA . SER A 1 223 ? 23.918 47.339 38.244 1.00 25.89 223 SER A CA 1
ATOM 1793 C C . SER A 1 223 ? 24.573 46.725 39.479 1.00 24.76 223 SER A C 1
ATOM 1794 O O . SER A 1 223 ? 25.707 47.067 39.823 1.00 23.71 223 SER A O 1
ATOM 1797 N N . ALA A 1 224 ? 23.872 45.809 40.141 1.00 23.62 224 ALA A N 1
ATOM 1798 C CA . ALA A 1 224 ? 24.421 45.166 41.334 1.00 24.52 224 ALA A CA 1
ATOM 1799 C C . ALA A 1 224 ? 25.697 44.405 40.981 1.00 25.02 224 ALA A C 1
ATOM 1800 O O . ALA A 1 224 ? 26.690 44.456 41.711 1.00 22.80 224 ALA A O 1
ATOM 1802 N N . ALA A 1 225 ? 25.660 43.698 39.855 1.00 24.71 225 ALA A N 1
ATOM 1803 C CA . ALA A 1 225 ? 26.808 42.926 39.403 1.00 26.80 225 ALA A CA 1
ATOM 1804 C C . ALA A 1 225 ? 28.030 43.822 39.242 1.00 27.49 225 ALA A C 1
ATOM 1805 O O . ALA A 1 225 ? 29.147 43.415 39.556 1.00 26.99 225 ALA A O 1
ATOM 1807 N N . GLU A 1 226 ? 27.812 45.042 38.758 1.00 27.58 226 GLU A N 1
ATOM 1808 C CA . GLU A 1 226 ? 28.909 45.985 38.554 1.00 29.85 226 GLU A CA 1
ATOM 1809 C C . GLU A 1 226 ? 29.119 46.877 39.777 1.00 29.47 226 GLU A C 1
ATOM 1810 O O . GLU A 1 226 ? 29.816 47.890 39.708 1.00 29.05 226 GLU A O 1
ATOM 1816 N N . GLY A 1 227 ? 28.516 46.490 40.896 1.00 27.62 227 GLY A N 1
ATOM 1817 C CA . GLY A 1 227 ? 28.652 47.261 42.116 1.00 27.68 227 GLY A CA 1
ATOM 1818 C C . GLY A 1 227 ? 28.140 48.684 41.995 1.00 28.43 227 GLY A C 1
ATOM 1819 O O . GLY A 1 227 ? 28.637 49.586 42.665 1.00 29.44 227 GLY A O 1
ATOM 1820 N N . ARG A 1 228 ? 27.139 48.891 41.146 1.00 26.96 228 ARG A N 1
ATOM 1821 C CA . ARG A 1 228 ? 26.576 50.216 40.958 1.00 28.27 228 ARG A CA 1
ATOM 1822 C C . ARG A 1 228 ? 25.130 50.301 41.434 1.00 30.39 228 ARG A C 1
ATOM 1823 O O . ARG A 1 228 ? 24.442 49.290 41.585 1.00 30.46 228 ARG A O 1
ATOM 1831 N N . LEU A 1 229 ? 24.686 51.525 41.674 1.00 30.86 229 LEU A N 1
ATOM 1832 C CA . LEU A 1 229 ? 23.339 51.791 42.150 1.00 33.67 229 LEU A CA 1
ATOM 1833 C C . LEU A 1 229 ? 22.525 52.360 41.000 1.00 34.73 229 LEU A C 1
ATOM 1834 O O . LEU A 1 229 ? 22.966 53.285 40.321 1.00 36.99 229 LEU A O 1
ATOM 1839 N N . THR A 1 230 ? 21.346 51.804 40.758 1.00 36.15 230 THR A N 1
ATOM 1840 C CA . THR A 1 230 ? 20.517 52.329 39.686 1.00 38.92 230 THR A CA 1
ATOM 1841 C C . THR A 1 230 ? 19.210 52.843 40.262 1.00 39.87 230 THR A C 1
ATOM 1842 O O . THR A 1 230 ? 18.898 52.595 41.428 1.00 39.84 230 THR A O 1
ATOM 1846 N N . VAL A 1 231 ? 18.455 53.566 39.447 1.00 41.04 231 VAL A N 1
ATOM 1847 C CA . VAL A 1 231 ? 17.189 54.118 39.888 1.00 44.25 231 VAL A CA 1
ATOM 1848 C C . VAL A 1 231 ? 16.062 53.127 39.712 1.00 46.52 231 VAL A C 1
ATOM 1849 O O . VAL A 1 231 ? 15.958 52.455 38.680 1.00 47.87 231 VAL A O 1
ATOM 1853 N N . LYS A 1 232 ? 15.234 53.015 40.743 1.00 47.93 232 LYS A N 1
ATOM 1854 C CA . LYS A 1 232 ? 14.077 52.125 40.711 1.00 48.93 232 LYS A CA 1
ATOM 1855 C C . LYS A 1 232 ? 13.265 52.384 39.447 1.00 49.70 232 LYS A C 1
ATOM 1856 O O . LYS A 1 232 ? 12.519 51.529 38.973 1.00 50.81 232 LYS A O 1
ATOM 1862 N N . GLY A 1 233 ? 13.447 53.617 38.966 1.00 51.47 233 GLY A N 1
ATOM 1863 C CA . GLY A 1 233 ? 12.824 54.209 37.784 1.00 53.90 233 GLY A CA 1
ATOM 1864 C C . GLY A 1 233 ? 12.254 53.262 36.750 1.00 56.10 233 GLY A C 1
ATOM 1865 O O . GLY A 1 233 ? 11.419 53.683 35.921 1.00 56.98 233 GLY A O 1
ATOM 1866 N N . ARG B 1 3 ? 23.556 58.107 67.538 1.00 39.74 3 ARG B N 1
ATOM 1867 C CA . ARG B 1 3 ? 23.848 56.801 66.889 1.00 36.07 3 ARG B CA 1
ATOM 1868 C C . ARG B 1 3 ? 23.031 56.605 65.614 1.00 34.80 3 ARG B C 1
ATOM 1869 O O . ARG B 1 3 ? 23.010 55.507 65.061 1.00 34.51 3 ARG B O 1
ATOM 1877 N N . TYR B 1 4 ? 22.350 57.650 65.143 1.00 33.03 4 TYR B N 1
ATOM 1878 C CA . TYR B 1 4 ? 21.561 57.493 63.926 1.00 30.02 4 TYR B CA 1
ATOM 1879 C C . TYR B 1 4 ? 22.482 57.314 62.721 1.00 30.19 4 TYR B C 1
ATOM 1880 O O . TYR B 1 4 ? 22.030 57.091 61.600 1.00 29.76 4 TYR B O 1
ATOM 1889 N N . TYR B 1 5 ? 23.784 57.394 62.980 1.00 29.89 5 TYR B N 1
ATOM 1890 C CA . TYR B 1 5 ? 24.807 57.192 61.962 1.00 31.36 5 TYR B CA 1
ATOM 1891 C C . TYR B 1 5 ? 26.160 57.120 62.657 1.00 32.22 5 TYR B C 1
ATOM 1892 O O . TYR B 1 5 ? 26.387 57.782 63.673 1.00 31.61 5 TYR B O 1
ATOM 1901 N N . VAL B 1 6 ? 27.053 56.305 62.111 1.00 33.84 6 VAL B N 1
ATOM 1902 C CA . VAL B 1 6 ? 28.391 56.156 62.657 1.00 35.59 6 VAL B CA 1
ATOM 1903 C C . VAL B 1 6 ? 29.369 56.079 61.495 1.00 36.13 6 VAL B C 1
ATOM 1904 O O . VAL B 1 6 ? 29.234 55.228 60.616 1.00 36.24 6 VAL B O 1
ATOM 1908 N N . LEU B 1 7 ? 30.348 56.974 61.484 1.00 37.87 7 LEU B N 1
ATOM 1909 C CA . LEU B 1 7 ? 31.332 56.979 60.415 1.00 40.29 7 LEU B CA 1
ATOM 1910 C C . LEU B 1 7 ? 32.283 55.799 60.504 1.00 42.74 7 LEU B C 1
ATOM 1911 O O . LEU B 1 7 ? 32.927 55.578 61.530 1.00 42.90 7 LEU B O 1
ATOM 1916 N N . ASP B 1 8 ? 32.357 55.040 59.419 1.00 45.18 8 ASP B N 1
ATOM 1917 C CA . ASP B 1 8 ? 33.249 53.898 59.338 1.00 48.31 8 ASP B CA 1
ATOM 1918 C C . ASP B 1 8 ? 34.523 54.415 58.677 1.00 51.20 8 ASP B C 1
ATOM 1919 O O . ASP B 1 8 ? 34.586 54.577 57.458 1.00 52.06 8 ASP B O 1
ATOM 1924 N N . LEU B 1 9 ? 35.532 54.691 59.494 1.00 53.75 9 LEU B N 1
ATOM 1925 C CA . LEU B 1 9 ? 36.798 55.219 59.001 1.00 56.35 9 LEU B CA 1
ATOM 1926 C C . LEU B 1 9 ? 37.888 54.154 59.024 1.00 57.31 9 LEU B C 1
ATOM 1927 O O . LEU B 1 9 ? 39.066 54.462 59.207 1.00 58.65 9 LEU B O 1
ATOM 1932 N N . SER B 1 10 ? 37.488 52.902 58.834 1.00 57.65 10 SER B N 1
ATOM 1933 C CA . SER B 1 10 ? 38.427 51.787 58.841 1.00 57.18 10 SER B CA 1
ATOM 1934 C C . SER B 1 10 ? 39.144 51.662 57.503 1.00 57.28 10 SER B C 1
ATOM 1935 O O . SER B 1 10 ? 38.672 52.176 56.489 1.00 56.73 10 SER B O 1
ATOM 1938 N N . GLU B 1 11 ? 40.287 50.980 57.509 1.00 56.86 11 GLU B N 1
ATOM 1939 C CA . GLU B 1 11 ? 41.052 50.770 56.286 1.00 55.98 11 GLU B CA 1
ATOM 1940 C C . GLU B 1 11 ? 40.177 49.976 55.326 1.00 55.51 11 GLU B C 1
ATOM 1941 O O . GLU B 1 11 ? 40.299 50.095 54.106 1.00 54.82 11 GLU B O 1
ATOM 1947 N N . ASP B 1 12 ? 39.295 49.160 55.892 1.00 55.53 12 ASP B N 1
ATOM 1948 C CA . ASP B 1 12 ? 38.381 48.357 55.094 1.00 56.06 12 ASP B CA 1
ATOM 1949 C C . ASP B 1 12 ? 37.521 49.290 54.257 1.00 55.91 12 ASP B C 1
ATOM 1950 O O . ASP B 1 12 ? 37.448 49.153 53.038 1.00 55.47 12 ASP B O 1
ATOM 1955 N N . PHE B 1 13 ? 36.878 50.245 54.923 1.00 55.55 13 PHE B N 1
ATOM 1956 C CA . PHE B 1 13 ? 36.026 51.206 54.236 1.00 55.46 13 PHE B CA 1
ATOM 1957 C C . PHE B 1 13 ? 36.833 51.987 53.206 1.00 54.81 13 PHE B C 1
ATOM 1958 O O . PHE B 1 13 ? 36.439 52.089 52.044 1.00 54.34 13 PHE B O 1
ATOM 1966 N N . ARG B 1 14 ? 37.962 52.539 53.640 1.00 54.62 14 ARG B N 1
ATOM 1967 C CA . ARG B 1 14 ? 38.818 53.307 52.749 1.00 55.04 14 ARG B CA 1
ATOM 1968 C C . ARG B 1 14 ? 39.166 52.521 51.493 1.00 54.82 14 ARG B C 1
ATOM 1969 O O . ARG B 1 14 ? 39.114 53.055 50.385 1.00 54.23 14 ARG B O 1
ATOM 1977 N N . ARG B 1 15 ? 39.518 51.251 51.665 1.00 54.80 15 ARG B N 1
ATOM 1978 C CA . ARG B 1 15 ? 39.865 50.412 50.526 1.00 55.61 15 ARG B CA 1
ATOM 1979 C C . ARG B 1 15 ? 38.609 50.103 49.719 1.00 54.60 15 ARG B C 1
ATOM 1980 O O . ARG B 1 15 ? 38.651 50.049 48.492 1.00 54.12 15 ARG B O 1
ATOM 1988 N N . GLU B 1 16 ? 37.493 49.907 50.417 1.00 54.27 16 GLU B N 1
ATOM 1989 C CA . GLU B 1 16 ? 36.221 49.614 49.764 1.00 54.33 16 GLU B CA 1
ATOM 1990 C C . GLU B 1 16 ? 35.808 50.780 48.868 1.00 54.79 16 GLU B C 1
ATOM 1991 O O . GLU B 1 16 ? 35.475 50.593 47.696 1.00 54.46 16 GLU B O 1
ATOM 1997 N N . LEU B 1 17 ? 35.836 51.986 49.429 1.00 54.46 17 LEU B N 1
ATOM 1998 C CA . LEU B 1 17 ? 35.460 53.187 48.691 1.00 54.10 17 LEU B CA 1
ATOM 1999 C C . LEU B 1 17 ? 36.394 53.432 47.513 1.00 54.28 17 LEU B C 1
ATOM 2000 O O . LEU B 1 17 ? 35.949 53.667 46.390 1.00 53.55 17 LEU B O 1
ATOM 2005 N N . ARG B 1 18 ? 37.693 53.376 47.785 1.00 54.63 18 ARG B N 1
ATOM 2006 C CA . ARG B 1 18 ? 38.712 53.591 46.766 1.00 54.66 18 ARG B CA 1
ATOM 2007 C C . ARG B 1 18 ? 38.508 52.697 45.546 1.00 54.07 18 ARG B C 1
ATOM 2008 O O . ARG B 1 18 ? 38.727 53.122 44.411 1.00 53.24 18 ARG B O 1
ATOM 2016 N N . GLU B 1 19 ? 38.079 51.463 45.780 1.00 53.90 19 GLU B N 1
ATOM 2017 C CA . GLU B 1 19 ? 37.867 50.518 44.690 1.00 53.91 19 GLU B CA 1
ATOM 2018 C C . GLU B 1 19 ? 36.727 50.947 43.773 1.00 52.84 19 GLU B C 1
ATOM 2019 O O . GLU B 1 19 ? 36.775 50.718 42.565 1.00 53.69 19 GLU B O 1
ATOM 2025 N N . THR B 1 20 ? 35.700 51.563 44.345 1.00 51.55 20 THR B N 1
ATOM 2026 C CA . THR B 1 20 ? 34.568 52.018 43.548 1.00 50.77 20 THR B CA 1
ATOM 2027 C C . THR B 1 20 ? 34.949 53.260 42.755 1.00 48.55 20 THR B C 1
ATOM 2028 O O . THR B 1 20 ? 34.858 53.279 41.525 1.00 49.01 20 THR B O 1
ATOM 2032 N N . LEU B 1 21 ? 35.381 54.293 43.471 1.00 44.79 21 LEU B N 1
ATOM 2033 C CA . LEU B 1 21 ? 35.768 55.547 42.847 1.00 42.13 21 LEU B CA 1
ATOM 2034 C C . LEU B 1 21 ? 36.878 55.351 41.821 1.00 40.75 21 LEU B C 1
ATOM 2035 O O . LEU B 1 21 ? 37.109 56.213 40.973 1.00 38.49 21 LEU B O 1
ATOM 2040 N N . ALA B 1 22 ? 37.560 54.212 41.892 1.00 39.65 22 ALA B N 1
ATOM 2041 C CA . ALA B 1 22 ? 38.637 53.922 40.953 1.00 37.89 22 ALA B CA 1
ATOM 2042 C C . ALA B 1 22 ? 38.132 53.965 39.513 1.00 36.03 22 ALA B C 1
ATOM 2043 O O . ALA B 1 22 ? 38.903 54.199 38.584 1.00 35.97 22 ALA B O 1
ATOM 2045 N N . GLU B 1 23 ? 36.836 53.739 39.331 1.00 34.32 23 GLU B N 1
ATOM 2046 C CA . GLU B 1 23 ? 36.247 53.752 37.996 1.00 34.51 23 GLU B CA 1
ATOM 2047 C C . GLU B 1 23 ? 35.813 55.140 37.546 1.00 31.44 23 GLU B C 1
ATOM 2048 O O . GLU B 1 23 ? 35.197 55.291 36.489 1.00 31.37 23 GLU B O 1
ATOM 2054 N N . MET B 1 24 ? 36.126 56.153 38.347 1.00 28.72 24 MET B N 1
ATOM 2055 C CA . MET B 1 24 ? 35.769 57.517 37.979 1.00 28.19 24 MET B CA 1
ATOM 2056 C C . MET B 1 24 ? 36.395 57.834 36.627 1.00 28.36 24 MET B C 1
ATOM 2057 O O . MET B 1 24 ? 37.476 57.341 36.301 1.00 26.41 24 MET B O 1
ATOM 2062 N N . VAL B 1 25 ? 35.707 58.644 35.832 1.00 26.90 25 VAL B N 1
ATOM 2063 C CA . VAL B 1 25 ? 36.211 58.998 34.515 1.00 26.77 25 VAL B CA 1
ATOM 2064 C C . VAL B 1 25 ? 36.726 60.429 34.534 1.00 27.88 25 VAL B C 1
ATOM 2065 O O . VAL B 1 25 ? 37.936 60.668 34.515 1.00 26.83 25 VAL B O 1
ATOM 2069 N N . ASN B 1 26 ? 35.806 61.384 34.593 1.00 25.38 26 ASN B N 1
ATOM 2070 C CA . ASN B 1 26 ? 36.193 62.783 34.609 1.00 25.43 26 ASN B CA 1
ATOM 2071 C C . ASN B 1 26 ? 36.218 63.344 36.024 1.00 26.06 26 ASN B C 1
ATOM 2072 O O . ASN B 1 26 ? 35.567 62.817 36.924 1.00 26.92 26 ASN B O 1
ATOM 2077 N N . PRO B 1 27 ? 36.994 64.415 36.242 1.00 25.42 27 PRO B N 1
ATOM 2078 C CA . PRO B 1 27 ? 37.082 65.025 37.569 1.00 25.25 27 PRO B CA 1
ATOM 2079 C C . PRO B 1 27 ? 35.718 65.539 38.016 1.00 25.60 27 PRO B C 1
ATOM 2080 O O . PRO B 1 27 ? 34.919 66.010 37.201 1.00 24.64 27 PRO B O 1
ATOM 2084 N N . VAL B 1 28 ? 35.457 65.438 39.312 1.00 23.73 28 VAL B N 1
ATOM 2085 C CA . VAL B 1 28 ? 34.203 65.908 39.881 1.00 24.21 28 VAL B CA 1
ATOM 2086 C C . VAL B 1 28 ? 34.525 66.819 41.054 1.00 22.94 28 VAL B C 1
ATOM 2087 O O . VAL B 1 28 ? 35.329 66.472 41.917 1.00 24.26 28 VAL B O 1
ATOM 2091 N N . GLU B 1 29 ? 33.903 67.990 41.074 1.00 24.21 29 GLU B N 1
ATOM 2092 C CA . GLU B 1 29 ? 34.106 68.949 42.151 1.00 25.94 29 GLU B CA 1
ATOM 2093 C C . GLU B 1 29 ? 33.005 68.770 43.186 1.00 26.21 29 GLU B C 1
ATOM 2094 O O . GLU B 1 29 ? 31.819 68.735 42.843 1.00 25.89 29 GLU B O 1
ATOM 2100 N N . VAL B 1 30 ? 33.383 68.641 44.448 1.00 24.87 30 VAL B N 1
ATOM 2101 C CA . VAL B 1 30 ? 32.380 68.532 45.488 1.00 24.44 30 VAL B CA 1
ATOM 2102 C C . VAL B 1 30 ? 32.579 69.733 46.400 1.00 25.06 30 VAL B C 1
ATOM 2103 O O . VAL B 1 30 ? 33.708 70.144 46.670 1.00 23.95 30 VAL B O 1
ATOM 2107 N N . HIS B 1 31 ? 31.473 70.306 46.851 1.00 23.72 31 HIS B N 1
ATOM 2108 C CA . HIS B 1 31 ? 31.503 71.486 47.694 1.00 24.96 31 HIS B CA 1
ATOM 2109 C C . HIS B 1 31 ? 30.854 71.209 49.034 1.00 25.84 31 HIS B C 1
ATOM 2110 O O . HIS B 1 31 ? 29.659 70.932 49.109 1.00 25.67 31 HIS B O 1
ATOM 2117 N N . VAL B 1 32 ? 31.653 71.293 50.092 1.00 26.00 32 VAL B N 1
ATOM 2118 C CA . VAL B 1 32 ? 31.180 71.027 51.444 1.00 27.14 32 VAL B CA 1
ATOM 2119 C C . VAL B 1 32 ? 31.069 72.312 52.247 1.00 27.61 32 VAL B C 1
ATOM 2120 O O . VAL B 1 32 ? 32.041 73.060 52.369 1.00 29.06 32 VAL B O 1
ATOM 2124 N N . PHE B 1 33 ? 29.880 72.560 52.790 1.00 26.66 33 PHE B N 1
ATOM 2125 C CA . PHE B 1 33 ? 29.614 73.756 53.579 1.00 27.69 33 PHE B CA 1
ATOM 2126 C C . PHE B 1 33 ? 29.432 73.397 55.040 1.00 29.61 33 PHE B C 1
ATOM 2127 O O . PHE B 1 33 ? 28.553 72.608 55.393 1.00 28.38 33 PHE B O 1
ATOM 2135 N N . LEU B 1 34 ? 30.266 73.995 55.887 1.00 30.54 34 LEU B N 1
ATOM 2136 C CA . LEU B 1 34 ? 30.239 73.719 57.315 1.00 32.31 34 LEU B CA 1
ATOM 2137 C C . LEU B 1 34 ? 30.200 74.988 58.158 1.00 33.52 34 LEU B C 1
ATOM 2138 O O . LEU B 1 34 ? 30.231 76.101 57.640 1.00 32.79 34 LEU B O 1
ATOM 2143 N N . SER B 1 35 ? 30.132 74.800 59.470 1.00 36.23 35 SER B N 1
ATOM 2144 C CA . SER B 1 35 ? 30.135 75.907 60.416 1.00 39.89 35 SER B CA 1
ATOM 2145 C C . SER B 1 35 ? 30.900 75.415 61.637 1.00 41.82 35 SER B C 1
ATOM 2146 O O . SER B 1 35 ? 30.831 74.234 61.981 1.00 42.47 35 SER B O 1
ATOM 2149 N N . LYS B 1 36 ? 31.638 76.313 62.283 1.00 43.86 36 LYS B N 1
ATOM 2150 C CA . LYS B 1 36 ? 32.421 75.949 63.459 1.00 45.58 36 LYS B CA 1
ATOM 2151 C C . LYS B 1 36 ? 31.584 75.850 64.729 1.00 45.84 36 LYS B C 1
ATOM 2152 O O . LYS B 1 36 ? 32.066 75.376 65.756 1.00 46.79 36 LYS B O 1
ATOM 2158 N N . SER B 1 37 ? 30.332 76.294 64.663 1.00 45.98 37 SER B N 1
ATOM 2159 C CA . SER B 1 37 ? 29.455 76.238 65.827 1.00 46.04 37 SER B CA 1
ATOM 2160 C C . SER B 1 37 ? 28.010 75.911 65.461 1.00 45.25 37 SER B C 1
ATOM 2161 O O . SER B 1 37 ? 27.553 76.204 64.356 1.00 45.83 37 SER B O 1
ATOM 2164 N N . GLY B 1 38 ? 27.297 75.302 66.403 1.00 44.20 38 GLY B N 1
ATOM 2165 C CA . GLY B 1 38 ? 25.907 74.950 66.177 1.00 42.81 38 GLY B CA 1
ATOM 2166 C C . GLY B 1 38 ? 25.709 73.874 65.127 1.00 41.24 38 GLY B C 1
ATOM 2167 O O . GLY B 1 38 ? 24.625 73.754 64.556 1.00 42.64 38 GLY B O 1
ATOM 2168 N N . CYS B 1 39 ? 26.751 73.094 64.866 1.00 38.68 39 CYS B N 1
ATOM 2169 C CA . CYS B 1 39 ? 26.671 72.023 63.878 1.00 36.09 39 CYS B CA 1
ATOM 2170 C C . CYS B 1 39 ? 27.439 70.805 64.364 1.00 34.89 39 CYS B C 1
ATOM 2171 O O . CYS B 1 39 ? 28.622 70.642 64.070 1.00 33.63 39 CYS B O 1
ATOM 2174 N N . GLU B 1 40 ? 26.751 69.948 65.110 1.00 34.29 40 GLU B N 1
ATOM 2175 C CA . GLU B 1 40 ? 27.359 68.746 65.663 1.00 34.17 40 GLU B CA 1
ATOM 2176 C C . GLU B 1 40 ? 27.888 67.746 64.638 1.00 33.66 40 GLU B C 1
ATOM 2177 O O . GLU B 1 40 ? 28.828 67.008 64.929 1.00 34.09 40 GLU B O 1
ATOM 2183 N N . THR B 1 41 ? 27.300 67.728 63.443 1.00 30.76 41 THR B N 1
ATOM 2184 C CA . THR B 1 41 ? 27.706 66.783 62.402 1.00 29.87 41 THR B CA 1
ATOM 2185 C C . THR B 1 41 ? 28.674 67.320 61.353 1.00 30.67 41 THR B C 1
ATOM 2186 O O . THR B 1 41 ? 29.085 66.587 60.453 1.00 30.10 41 THR B O 1
ATOM 2190 N N . CYS B 1 42 ? 29.041 68.591 61.456 1.00 30.53 42 CYS B N 1
ATOM 2191 C CA . CYS B 1 42 ? 29.960 69.167 60.484 1.00 32.41 42 CYS B CA 1
ATOM 2192 C C . CYS B 1 42 ? 31.334 68.519 60.496 1.00 32.09 42 CYS B C 1
ATOM 2193 O O . CYS B 1 42 ? 31.943 68.327 59.444 1.00 31.63 42 CYS B O 1
ATOM 2196 N N . GLU B 1 43 ? 31.824 68.177 61.682 1.00 32.56 43 GLU B N 1
ATOM 2197 C CA . GLU B 1 43 ? 33.136 67.560 61.785 1.00 33.83 43 GLU B CA 1
ATOM 2198 C C . GLU B 1 43 ? 33.148 66.197 61.101 1.00 32.54 43 GLU B C 1
ATOM 2199 O O . GLU B 1 43 ? 34.086 65.872 60.372 1.00 31.94 43 GLU B O 1
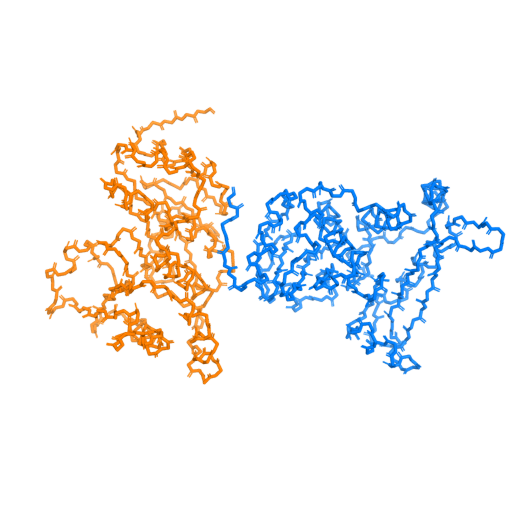ATOM 2205 N N . ASP B 1 44 ? 32.110 65.399 61.332 1.00 30.79 44 ASP B N 1
ATOM 2206 C CA . ASP B 1 44 ? 32.033 64.088 60.697 1.00 30.72 44 ASP B CA 1
ATOM 2207 C C . ASP B 1 44 ? 31.879 64.247 59.188 1.00 29.57 44 ASP B C 1
ATOM 2208 O O . ASP B 1 44 ? 32.440 63.474 58.414 1.00 28.99 44 ASP B O 1
ATOM 2213 N N . THR B 1 45 ? 31.123 65.260 58.777 1.00 30.36 45 THR B N 1
ATOM 2214 C CA . THR B 1 45 ? 30.909 65.510 57.356 1.00 29.33 45 THR B CA 1
ATOM 2215 C C . THR B 1 45 ? 32.254 65.751 56.684 1.00 30.44 45 THR B C 1
ATOM 2216 O O . THR B 1 45 ? 32.532 65.195 55.625 1.00 31.85 45 THR B O 1
ATOM 2220 N N . LEU B 1 46 ? 33.090 66.570 57.314 1.00 30.81 46 LEU B N 1
ATOM 2221 C CA . LEU B 1 46 ? 34.410 66.873 56.774 1.00 31.83 46 LEU B CA 1
ATOM 2222 C C . LEU B 1 46 ? 35.276 65.622 56.725 1.00 31.23 46 LEU B C 1
ATOM 2223 O O . LEU B 1 46 ? 35.981 65.391 55.743 1.00 32.66 46 LEU B O 1
ATOM 2228 N N . ARG B 1 47 ? 35.220 64.813 57.782 1.00 30.97 47 ARG B N 1
ATOM 2229 C CA . ARG B 1 47 ? 36.000 63.578 57.840 1.00 30.56 47 ARG B CA 1
ATOM 2230 C C . ARG B 1 47 ? 35.595 62.665 56.693 1.00 30.36 47 ARG B C 1
ATOM 2231 O O . ARG B 1 47 ? 36.437 62.147 55.953 1.00 27.97 47 ARG B O 1
ATOM 2239 N N . LEU B 1 48 ? 34.288 62.465 56.565 1.00 27.66 48 LEU B N 1
ATOM 2240 C CA . LEU B 1 48 ? 33.741 61.617 55.522 1.00 28.19 48 LEU B CA 1
ATOM 2241 C C . LEU B 1 48 ? 34.178 62.084 54.139 1.00 27.24 48 LEU B C 1
ATOM 2242 O O . LEU B 1 48 ? 34.693 61.299 53.344 1.00 27.88 48 LEU B O 1
ATOM 2247 N N . MET B 1 49 ? 33.982 63.366 53.857 1.00 27.79 49 MET B N 1
ATOM 2248 C CA . MET B 1 49 ? 34.340 63.899 52.552 1.00 28.65 49 MET B CA 1
ATOM 2249 C C . MET B 1 49 ? 35.845 63.903 52.279 1.00 30.33 49 MET B C 1
ATOM 2250 O O . MET B 1 49 ? 36.265 63.737 51.134 1.00 28.75 49 MET B O 1
ATOM 2255 N N . LYS B 1 50 ? 36.658 64.095 53.315 1.00 31.41 50 LYS B N 1
ATOM 2256 C CA . LYS B 1 50 ? 38.106 64.076 53.121 1.00 34.02 50 LYS B CA 1
ATOM 2257 C C . LYS B 1 50 ? 38.478 62.645 52.768 1.00 33.96 50 LYS B C 1
ATOM 2258 O O . LYS B 1 50 ? 39.376 62.402 51.966 1.00 34.46 50 LYS B O 1
ATOM 2264 N N . LEU B 1 51 ? 37.769 61.701 53.376 1.00 34.44 51 LEU B N 1
ATOM 2265 C CA . LEU B 1 51 ? 37.996 60.287 53.122 1.00 35.49 51 LEU B CA 1
ATOM 2266 C C . LEU B 1 51 ? 37.666 60.023 51.656 1.00 35.75 51 LEU B C 1
ATOM 2267 O O . LEU B 1 51 ? 38.380 59.291 50.971 1.00 34.74 51 LEU B O 1
ATOM 2272 N N . PHE B 1 52 ? 36.583 60.631 51.177 1.00 34.30 52 PHE B N 1
ATOM 2273 C CA . PHE B 1 52 ? 36.174 60.473 49.785 1.00 34.02 52 PHE B CA 1
ATOM 2274 C C . PHE B 1 52 ? 37.246 61.023 48.848 1.00 34.51 52 PHE B C 1
ATOM 2275 O O . PHE B 1 52 ? 37.656 60.361 47.898 1.00 33.15 52 PHE B O 1
ATOM 2283 N N . GLU B 1 53 ? 37.695 62.241 49.119 1.00 36.27 53 GLU B N 1
ATOM 2284 C CA . GLU B 1 53 ? 38.711 62.869 48.290 1.00 40.12 53 GLU B CA 1
ATOM 2285 C C . GLU B 1 53 ? 39.980 62.021 48.298 1.00 41.43 53 GLU B C 1
ATOM 2286 O O . GLU B 1 53 ? 40.561 61.737 47.250 1.00 39.63 53 GLU B O 1
ATOM 2292 N N . GLU B 1 54 ? 40.384 61.606 49.494 1.00 42.97 54 GLU B N 1
ATOM 2293 C CA . GLU B 1 54 ? 41.579 60.794 49.689 1.00 45.20 54 GLU B CA 1
ATOM 2294 C C . GLU B 1 54 ? 41.540 59.490 48.891 1.00 44.06 54 GLU B C 1
ATOM 2295 O O . GLU B 1 54 ? 42.535 59.099 48.282 1.00 43.59 54 GLU B O 1
ATOM 2301 N N . GLU B 1 55 ? 40.390 58.822 48.893 1.00 42.89 55 GLU B N 1
ATOM 2302 C CA . GLU B 1 55 ? 40.254 57.553 48.189 1.00 42.26 55 GLU B CA 1
ATOM 2303 C C . GLU B 1 55 ? 39.942 57.653 46.701 1.00 41.70 55 GLU B C 1
ATOM 2304 O O . GLU B 1 55 ? 39.957 56.643 45.997 1.00 40.69 55 GLU B O 1
ATOM 2310 N N . SER B 1 56 ? 39.655 58.857 46.214 1.00 40.91 56 SER B N 1
ATOM 2311 C CA . SER B 1 56 ? 39.370 59.017 44.791 1.00 40.16 56 SER B CA 1
ATOM 2312 C C . SER B 1 56 ? 40.679 58.805 44.037 1.00 41.42 56 SER B C 1
ATOM 2313 O O . SER B 1 56 ? 41.762 58.964 44.604 1.00 41.51 56 SER B O 1
ATOM 2316 N N . PRO B 1 57 ? 40.598 58.445 42.749 1.00 41.88 57 PRO B N 1
ATOM 2317 C CA . PRO B 1 57 ? 41.787 58.210 41.925 1.00 43.70 57 PRO B CA 1
ATOM 2318 C C . PRO B 1 57 ? 42.555 59.485 41.609 1.00 46.13 57 PRO B C 1
ATOM 2319 O O . PRO B 1 57 ? 41.983 60.570 41.573 1.00 45.62 57 PRO B O 1
ATOM 2323 N N . THR B 1 58 ? 43.856 59.343 41.388 1.00 49.92 58 THR B N 1
ATOM 2324 C CA . THR B 1 58 ? 44.697 60.475 41.027 1.00 53.46 58 THR B CA 1
ATOM 2325 C C . THR B 1 58 ? 45.179 60.191 39.621 1.00 56.15 58 THR B C 1
ATOM 2326 O O . THR B 1 58 ? 46.290 59.703 39.429 1.00 57.64 58 THR B O 1
ATOM 2330 N N . ARG B 1 59 ? 44.332 60.466 38.640 1.00 58.58 59 ARG B N 1
ATOM 2331 C CA . ARG B 1 59 ? 44.708 60.227 37.259 1.00 61.69 59 ARG B CA 1
ATOM 2332 C C . ARG B 1 59 ? 45.244 61.516 36.641 1.00 63.70 59 ARG B C 1
ATOM 2333 O O . ARG B 1 59 ? 44.854 62.615 37.040 1.00 63.89 59 ARG B O 1
ATOM 2341 N N . ASN B 1 60 ? 46.163 61.374 35.687 1.00 66.52 60 ASN B N 1
ATOM 2342 C CA . ASN B 1 60 ? 46.786 62.514 35.015 1.00 68.07 60 ASN B CA 1
ATOM 2343 C C . ASN B 1 60 ? 47.500 63.424 36.007 1.00 67.14 60 ASN B C 1
ATOM 2344 O O . ASN B 1 60 ? 47.789 64.588 35.709 1.00 67.48 60 ASN B O 1
ATOM 2349 N N . GLY B 1 61 ? 47.803 62.874 37.180 1.00 65.26 61 GLY B N 1
ATOM 2350 C CA . GLY B 1 61 ? 48.452 63.654 38.216 1.00 62.63 61 GLY B CA 1
ATOM 2351 C C . GLY B 1 61 ? 47.423 64.638 38.719 1.00 60.91 61 GLY B C 1
ATOM 2352 O O . GLY B 1 61 ? 47.605 65.852 38.658 1.00 61.85 61 GLY B O 1
ATOM 2353 N N . GLY B 1 62 ? 46.314 64.106 39.206 1.00 58.75 62 GLY B N 1
ATOM 2354 C CA . GLY B 1 62 ? 45.266 64.971 39.681 1.00 54.68 62 GLY B CA 1
ATOM 2355 C C . GLY B 1 62 ? 44.152 64.126 40.247 1.00 52.01 62 GLY B C 1
ATOM 2356 O O . GLY B 1 62 ? 43.686 63.174 39.598 1.00 51.09 62 GLY B O 1
ATOM 2357 N N . LYS B 1 63 ? 43.750 64.467 41.472 1.00 49.83 63 LYS B N 1
ATOM 2358 C CA . LYS B 1 63 ? 42.661 63.772 42.146 1.00 47.44 63 LYS B CA 1
ATOM 2359 C C . LYS B 1 63 ? 41.359 63.975 41.372 1.00 44.80 63 LYS B C 1
ATOM 2360 O O . LYS B 1 63 ? 40.992 65.109 41.057 1.00 45.03 63 LYS B O 1
ATOM 2366 N N . LEU B 1 64 ? 40.661 62.888 41.060 1.00 41.75 64 LEU B N 1
ATOM 2367 C CA . LEU B 1 64 ? 39.413 63.023 40.316 1.00 39.01 64 LEU B CA 1
ATOM 2368 C C . LEU B 1 64 ? 38.283 63.650 41.130 1.00 37.72 64 LEU B C 1
ATOM 2369 O O . LEU B 1 64 ? 37.358 64.242 40.566 1.00 38.55 64 LEU B O 1
ATOM 2374 N N . LEU B 1 65 ? 38.346 63.521 42.451 1.00 34.42 65 LEU B N 1
ATOM 2375 C CA . LEU B 1 65 ? 37.332 64.132 43.300 1.00 33.25 65 LEU B CA 1
ATOM 2376 C C . LEU B 1 65 ? 37.994 65.323 43.965 1.00 33.19 65 LEU B C 1
ATOM 2377 O O . LEU B 1 65 ? 38.823 65.162 44.859 1.00 33.13 65 LEU B O 1
ATOM 2382 N N . LYS B 1 66 ? 37.634 66.519 43.517 1.00 33.01 66 LYS B N 1
ATOM 2383 C CA . LYS B 1 66 ? 38.206 67.737 44.059 1.00 33.57 66 LYS B CA 1
ATOM 2384 C C . LYS B 1 66 ? 37.323 68.281 45.173 1.00 33.28 66 LYS B C 1
ATOM 2385 O O . LYS B 1 66 ? 36.210 68.749 44.934 1.00 32.75 66 LYS B O 1
ATOM 2391 N N . LEU B 1 67 ? 37.834 68.208 46.396 1.00 31.68 67 LEU B N 1
ATOM 2392 C CA . LEU B 1 67 ? 37.100 68.665 47.565 1.00 31.82 67 LEU B CA 1
ATOM 2393 C C . LEU B 1 67 ? 37.283 70.145 47.859 1.00 31.67 67 LEU B C 1
ATOM 2394 O O . LEU B 1 67 ? 38.406 70.640 47.949 1.00 31.57 67 LEU B O 1
ATOM 2399 N N . ASN B 1 68 ? 36.163 70.844 48.007 1.00 29.56 68 ASN B N 1
ATOM 2400 C CA . ASN B 1 68 ? 36.164 72.267 48.316 1.00 31.30 68 ASN B CA 1
ATOM 2401 C C . ASN B 1 68 ? 35.427 72.413 49.643 1.00 31.06 68 ASN B C 1
ATOM 2402 O O . ASN B 1 68 ? 34.294 71.952 49.776 1.00 28.20 68 ASN B O 1
ATOM 2407 N N . VAL B 1 69 ? 36.068 73.036 50.628 1.00 30.27 69 VAL B N 1
ATOM 2408 C CA . VAL B 1 69 ? 35.434 73.219 51.930 1.00 31.76 69 VAL B CA 1
ATOM 2409 C C . VAL B 1 69 ? 35.205 74.696 52.234 1.00 33.38 69 VAL B C 1
ATOM 2410 O O . VAL B 1 69 ? 36.099 75.524 52.060 1.00 34.67 69 VAL B O 1
ATOM 2414 N N . TYR B 1 70 ? 33.999 75.021 52.685 1.00 33.82 70 TYR B N 1
ATOM 2415 C CA . TYR B 1 70 ? 33.659 76.399 53.008 1.00 34.37 70 TYR B CA 1
ATOM 2416 C C . TYR B 1 70 ? 32.990 76.482 54.371 1.00 35.44 70 TYR B C 1
ATOM 2417 O O . TYR B 1 70 ? 32.192 75.617 54.731 1.00 34.23 70 TYR B O 1
ATOM 2426 N N . TYR B 1 71 ? 33.320 77.529 55.123 1.00 37.10 71 TYR B N 1
ATOM 2427 C CA . TYR B 1 71 ? 32.726 77.752 56.434 1.00 38.42 71 TYR B CA 1
ATOM 2428 C C . TYR B 1 71 ? 31.924 79.043 56.378 1.00 41.36 71 TYR B C 1
ATOM 2429 O O . TYR B 1 71 ? 32.284 79.978 55.665 1.00 40.59 71 TYR B O 1
ATOM 2438 N N . ARG B 1 72 ? 30.834 79.087 57.134 1.00 45.20 72 ARG B N 1
ATOM 2439 C CA . ARG B 1 72 ? 29.954 80.248 57.151 1.00 50.48 72 ARG B CA 1
ATOM 2440 C C . ARG B 1 72 ? 30.599 81.623 57.287 1.00 52.42 72 ARG B C 1
ATOM 2441 O O . ARG B 1 72 ? 30.362 82.495 56.452 1.00 53.71 72 ARG B O 1
ATOM 2449 N N . GLU B 1 73 ? 31.404 81.832 58.324 1.00 54.57 73 GLU B N 1
ATOM 2450 C CA . GLU B 1 73 ? 32.019 83.142 58.515 1.00 55.65 73 GLU B CA 1
ATOM 2451 C C . GLU B 1 73 ? 33.444 83.238 57.983 1.00 56.72 73 GLU B C 1
ATOM 2452 O O . GLU B 1 73 ? 34.395 83.425 58.742 1.00 58.51 73 GLU B O 1
ATOM 2458 N N . SER B 1 74 ? 33.578 83.112 56.667 1.00 56.48 74 SER B N 1
ATOM 2459 C CA . SER B 1 74 ? 34.870 83.201 55.997 1.00 55.78 74 SER B CA 1
ATOM 2460 C C . SER B 1 74 ? 34.684 82.876 54.521 1.00 55.34 74 SER B C 1
ATOM 2461 O O . SER B 1 74 ? 35.544 83.174 53.693 1.00 56.17 74 SER B O 1
ATOM 2464 N N . ASP B 1 75 ? 33.547 82.264 54.201 1.00 54.00 75 ASP B N 1
ATOM 2465 C CA . ASP B 1 75 ? 33.221 81.900 52.827 1.00 52.41 75 ASP B CA 1
ATOM 2466 C C . ASP B 1 75 ? 31.768 82.248 52.532 1.00 51.28 75 ASP B C 1
ATOM 2467 O O . ASP B 1 75 ? 31.082 81.531 51.804 1.00 50.17 75 ASP B O 1
ATOM 2472 N N . SER B 1 76 ? 31.311 83.357 53.103 1.00 49.31 76 SER B N 1
ATOM 2473 C CA . SER B 1 76 ? 29.939 83.812 52.929 1.00 48.28 76 SER B CA 1
ATOM 2474 C C . SER B 1 76 ? 29.509 83.919 51.468 1.00 46.78 76 SER B C 1
ATOM 2475 O O . SER B 1 76 ? 28.371 83.593 51.130 1.00 46.42 76 SER B O 1
ATOM 2478 N N . ASP B 1 77 ? 30.410 84.374 50.603 1.00 44.80 77 ASP B N 1
ATOM 2479 C CA . ASP B 1 77 ? 30.076 84.515 49.192 1.00 43.78 77 ASP B CA 1
ATOM 2480 C C . ASP B 1 77 ? 29.713 83.179 48.557 1.00 41.50 77 ASP B C 1
ATOM 2481 O O . ASP B 1 77 ? 28.792 83.104 47.746 1.00 39.96 77 ASP B O 1
ATOM 2486 N N . LYS B 1 78 ? 30.436 82.127 48.926 1.00 38.97 78 LYS B N 1
ATOM 2487 C CA . LYS B 1 78 ? 30.158 80.806 48.380 1.00 38.62 78 LYS B CA 1
ATOM 2488 C C . LYS B 1 78 ? 28.817 80.278 48.869 1.00 35.54 78 LYS B C 1
ATOM 2489 O O . LYS B 1 78 ? 28.070 79.675 48.101 1.00 34.32 78 LYS B O 1
ATOM 2495 N N . PHE B 1 79 ? 28.509 80.503 50.143 1.00 32.96 79 PHE B N 1
ATOM 2496 C CA . PHE B 1 79 ? 27.232 80.055 50.680 1.00 32.95 79 PHE B CA 1
ATOM 2497 C C . PHE B 1 79 ? 26.108 80.686 49.870 1.00 32.91 79 PHE B C 1
ATOM 2498 O O . PHE B 1 79 ? 25.155 80.011 49.486 1.00 33.07 79 PHE B O 1
ATOM 2506 N N . SER B 1 80 ? 26.227 81.984 49.605 1.00 33.25 80 SER B N 1
ATOM 2507 C CA . SER B 1 80 ? 25.220 82.692 48.823 1.00 33.06 80 SER B CA 1
ATOM 2508 C C . SER B 1 80 ? 25.209 82.183 47.390 1.00 32.46 80 SER B C 1
ATOM 2509 O O . SER B 1 80 ? 24.146 81.992 46.797 1.00 31.82 80 SER B O 1
ATOM 2512 N N . GLU B 1 81 ? 26.397 81.963 46.837 1.00 30.84 81 GLU B N 1
ATOM 2513 C CA . GLU B 1 81 ? 26.520 81.485 45.464 1.00 31.93 81 GLU B CA 1
ATOM 2514 C C . GLU B 1 81 ? 25.795 80.155 45.284 1.00 30.07 81 GLU B C 1
ATOM 2515 O O . GLU B 1 81 ? 25.032 79.974 44.337 1.00 29.49 81 GLU B O 1
ATOM 2521 N N . PHE B 1 82 ? 26.051 79.226 46.197 1.00 28.83 82 PHE B N 1
ATOM 2522 C CA . PHE B 1 82 ? 25.433 77.910 46.145 1.00 30.61 82 PHE B CA 1
ATOM 2523 C C . PHE B 1 82 ? 24.084 77.880 46.849 1.00 31.35 82 PHE B C 1
ATOM 2524 O O . PHE B 1 82 ? 23.442 76.834 46.926 1.00 30.62 82 PHE B O 1
ATOM 2532 N N . LYS B 1 83 ? 23.656 79.029 47.360 1.00 31.48 83 LYS B N 1
ATOM 2533 C CA . LYS B 1 83 ? 22.378 79.117 48.055 1.00 32.29 83 LYS B CA 1
ATOM 2534 C C . LYS B 1 83 ? 22.295 78.074 49.166 1.00 31.08 83 LYS B C 1
ATOM 2535 O O . LYS B 1 83 ? 21.360 77.276 49.218 1.00 29.23 83 LYS B O 1
ATOM 2541 N N . VAL B 1 84 ? 23.292 78.088 50.046 1.00 29.78 84 VAL B N 1
ATOM 2542 C CA . VAL B 1 84 ? 23.350 77.171 51.177 1.00 29.82 84 VAL B CA 1
ATOM 2543 C C . VAL B 1 84 ? 23.008 77.938 52.452 1.00 31.79 84 VAL B C 1
ATOM 2544 O O . VAL B 1 84 ? 23.693 78.896 52.815 1.00 30.76 84 VAL B O 1
ATOM 2548 N N . GLU B 1 85 ? 21.940 77.519 53.120 1.00 33.46 85 GLU B N 1
ATOM 2549 C CA . GLU B 1 85 ? 21.511 78.157 54.357 1.00 34.90 85 GLU B CA 1
ATOM 2550 C C . GLU B 1 85 ? 21.803 77.253 55.541 1.00 33.87 85 GLU B C 1
ATOM 2551 O O . GLU B 1 85 ? 22.114 77.722 56.637 1.00 34.84 85 GLU B O 1
ATOM 2557 N N . ARG B 1 86 ? 21.706 75.949 55.317 1.00 31.70 86 ARG B N 1
ATOM 2558 C CA . ARG B 1 86 ? 21.938 74.990 56.384 1.00 29.18 86 ARG B CA 1
ATOM 2559 C C . ARG B 1 86 ? 23.233 74.212 56.255 1.00 27.10 86 ARG B C 1
ATOM 2560 O O . ARG B 1 86 ? 23.741 73.986 55.156 1.00 25.30 86 ARG B O 1
ATOM 2568 N N . VAL B 1 87 ? 23.757 73.802 57.403 1.00 26.18 87 VAL B N 1
ATOM 2569 C CA . VAL B 1 87 ? 24.978 73.020 57.459 1.00 25.83 87 VAL B CA 1
ATOM 2570 C C . VAL B 1 87 ? 24.713 71.780 58.309 1.00 25.49 87 VAL B C 1
ATOM 2571 O O . VAL B 1 87 ? 23.852 71.790 59.186 1.00 26.74 87 VAL B O 1
ATOM 2575 N N . PRO B 1 88 ? 25.416 70.677 58.021 1.00 24.77 88 PRO B N 1
ATOM 2576 C CA . PRO B 1 88 ? 26.401 70.627 56.939 1.00 24.53 88 PRO B CA 1
ATOM 2577 C C . PRO B 1 88 ? 25.698 70.387 55.613 1.00 24.57 88 PRO B C 1
ATOM 2578 O O . PRO B 1 88 ? 24.579 69.870 55.581 1.00 23.73 88 PRO B O 1
ATOM 2582 N N . THR B 1 89 ? 26.353 70.780 54.527 1.00 24.10 89 THR B N 1
ATOM 2583 C CA . THR B 1 89 ? 25.822 70.566 53.190 1.00 21.97 89 THR B CA 1
ATOM 2584 C C . THR B 1 89 ? 26.934 70.050 52.291 1.00 21.40 89 THR B C 1
ATOM 2585 O O . THR B 1 89 ? 28.061 70.543 52.338 1.00 21.89 89 THR B O 1
ATOM 2589 N N . VAL B 1 90 ? 26.614 69.042 51.488 1.00 21.11 90 VAL B N 1
ATOM 2590 C CA . VAL B 1 90 ? 27.561 68.476 50.534 1.00 19.05 90 VAL B CA 1
ATOM 2591 C C . VAL B 1 90 ? 26.864 68.654 49.192 1.00 20.71 90 VAL B C 1
ATOM 2592 O O . VAL B 1 90 ? 25.852 68.009 48.923 1.00 19.48 90 VAL B O 1
ATOM 2596 N N . ALA B 1 91 ? 27.396 69.540 48.357 1.00 19.20 91 ALA B N 1
ATOM 2597 C CA . ALA B 1 91 ? 26.778 69.816 47.071 1.00 18.95 91 ALA B CA 1
ATOM 2598 C C . ALA B 1 91 ? 27.695 69.639 45.883 1.00 18.52 91 ALA B C 1
ATOM 2599 O O . ALA B 1 91 ? 28.924 69.689 46.004 1.00 17.55 91 ALA B O 1
ATOM 2601 N N . PHE B 1 92 ? 27.067 69.440 44.730 1.00 19.55 92 PHE B N 1
ATOM 2602 C CA . PHE B 1 92 ? 27.763 69.271 43.468 1.00 20.95 92 PHE B CA 1
ATOM 2603 C C . PHE B 1 92 ? 27.214 70.310 42.509 1.00 20.90 92 PHE B C 1
ATOM 2604 O O . PHE B 1 92 ? 26.238 70.996 42.826 1.00 21.08 92 PHE B O 1
ATOM 2612 N N . LEU B 1 93 ? 27.839 70.422 41.343 1.00 19.46 93 LEU B N 1
ATOM 2613 C CA . LEU B 1 93 ? 27.414 71.386 40.336 1.00 20.59 93 LEU B CA 1
ATOM 2614 C C . LEU B 1 93 ? 27.406 72.781 40.962 1.00 21.88 93 LEU B C 1
ATOM 2615 O O . LEU B 1 93 ? 28.390 73.204 41.571 1.00 21.76 93 LEU B O 1
ATOM 2620 N N . GLY B 1 94 ? 26.301 73.499 40.811 1.00 22.15 94 GLY B N 1
ATOM 2621 C CA . GLY B 1 94 ? 26.216 74.824 41.397 1.00 22.88 94 GLY B CA 1
ATOM 2622 C C . GLY B 1 94 ? 25.352 74.778 42.642 1.00 23.42 94 GLY B C 1
ATOM 2623 O O . GLY B 1 94 ? 24.846 75.801 43.101 1.00 22.71 94 GLY B O 1
ATOM 2624 N N . GLY B 1 95 ? 25.193 73.579 43.193 1.00 22.64 95 GLY B N 1
ATOM 2625 C CA . GLY B 1 95 ? 24.372 73.410 44.376 1.00 21.05 95 GLY B CA 1
ATOM 2626 C C . GLY B 1 95 ? 23.034 72.756 44.056 1.00 21.10 95 GLY B C 1
ATOM 2627 O O . GLY B 1 95 ? 22.254 72.476 44.968 1.00 21.54 95 GLY B O 1
ATOM 2628 N N . GLU B 1 96 ? 22.767 72.504 42.773 1.00 19.74 96 GLU B N 1
ATOM 2629 C CA . GLU B 1 96 ? 21.502 71.892 42.352 1.00 20.21 96 GLU B CA 1
ATOM 2630 C C . GLU B 1 96 ? 21.370 70.454 42.825 1.00 18.41 96 GLU B C 1
ATOM 2631 O O . GLU B 1 96 ? 20.268 69.911 42.897 1.00 19.73 96 GLU B O 1
ATOM 2637 N N . VAL B 1 97 ? 22.505 69.834 43.120 1.00 17.10 97 VAL B N 1
ATOM 2638 C CA . VAL B 1 97 ? 22.528 68.471 43.623 1.00 17.51 97 VAL B CA 1
ATOM 2639 C C . VAL B 1 97 ? 23.207 68.571 44.974 1.00 17.43 97 VAL B C 1
ATOM 2640 O O . VAL B 1 97 ? 24.384 68.932 45.057 1.00 17.77 97 VAL B O 1
ATOM 2644 N N . ARG B 1 98 ? 22.481 68.250 46.038 1.00 16.42 98 ARG B N 1
ATOM 2645 C CA . ARG B 1 98 ? 23.077 68.380 47.359 1.00 17.30 98 ARG B CA 1
ATOM 2646 C C . ARG B 1 98 ? 22.428 67.549 48.452 1.00 18.09 98 ARG B C 1
ATOM 2647 O O . ARG B 1 98 ? 21.285 67.113 48.343 1.00 15.92 98 ARG B O 1
ATOM 2655 N N . TRP B 1 99 ? 23.189 67.358 49.517 1.00 17.01 99 TRP B N 1
ATOM 2656 C CA . TRP B 1 99 ? 22.709 66.668 50.695 1.00 18.39 99 TRP B CA 1
ATOM 2657 C C . TRP B 1 99 ? 22.706 67.746 51.758 1.00 18.18 99 TRP B C 1
ATOM 2658 O O . TRP B 1 99 ? 23.733 68.377 52.002 1.00 19.86 99 TRP B O 1
ATOM 2669 N N . THR B 1 100 ? 21.549 67.989 52.356 1.00 18.60 100 THR B N 1
ATOM 2670 C CA . THR B 1 100 ? 21.449 68.966 53.426 1.00 19.53 100 THR B CA 1
ATOM 2671 C C . THR B 1 100 ? 21.396 68.095 54.673 1.00 20.50 100 THR B C 1
ATOM 2672 O O . THR B 1 100 ? 20.336 67.618 55.091 1.00 19.80 100 THR B O 1
ATOM 2676 N N . GLY B 1 101 ? 22.580 67.872 55.229 1.00 20.23 101 GLY B N 1
ATOM 2677 C CA . GLY B 1 101 ? 22.744 67.012 56.383 1.00 21.39 101 GLY B CA 1
ATOM 2678 C C . GLY B 1 101 ? 23.790 66.014 55.925 1.00 20.41 101 GLY B C 1
ATOM 2679 O O . GLY B 1 101 ? 23.851 65.692 54.740 1.00 22.18 101 GLY B O 1
ATOM 2680 N N . ILE B 1 102 ? 24.618 65.524 56.840 1.00 22.64 102 ILE B N 1
ATOM 2681 C CA . ILE B 1 102 ? 25.672 64.583 56.477 1.00 21.25 102 ILE B CA 1
ATOM 2682 C C . ILE B 1 102 ? 25.174 63.372 55.679 1.00 21.42 102 ILE B C 1
ATOM 2683 O O . ILE B 1 102 ? 24.216 62.704 56.070 1.00 21.25 102 ILE B O 1
ATOM 2688 N N . PRO B 1 103 ? 25.822 63.082 54.540 1.00 21.66 103 PRO B N 1
ATOM 2689 C CA . PRO B 1 103 ? 25.424 61.941 53.708 1.00 21.14 103 PRO B CA 1
ATOM 2690 C C . PRO B 1 103 ? 26.055 60.649 54.222 1.00 21.86 103 PRO B C 1
ATOM 2691 O O . PRO B 1 103 ? 26.673 59.900 53.465 1.00 19.72 103 PRO B O 1
ATOM 2695 N N . ALA B 1 104 ? 25.887 60.394 55.516 1.00 21.83 104 ALA B N 1
ATOM 2696 C CA . ALA B 1 104 ? 26.444 59.202 56.147 1.00 21.44 104 ALA B CA 1
ATOM 2697 C C . ALA B 1 104 ? 25.555 57.980 55.956 1.00 22.34 104 ALA B C 1
ATOM 2698 O O . ALA B 1 104 ? 24.514 58.043 55.305 1.00 21.09 104 ALA B O 1
ATOM 2700 N N . GLY B 1 105 ? 25.986 56.867 56.538 1.00 22.63 105 GLY B N 1
ATOM 2701 C CA . GLY B 1 105 ? 25.230 55.634 56.456 1.00 22.04 105 GLY B CA 1
ATOM 2702 C C . GLY B 1 105 ? 24.934 55.175 55.044 1.00 22.26 105 GLY B C 1
ATOM 2703 O O . GLY B 1 105 ? 25.809 55.157 54.176 1.00 22.45 105 GLY B O 1
ATOM 2704 N N . GLU B 1 106 ? 23.682 54.803 54.819 1.00 20.97 106 GLU B N 1
ATOM 2705 C CA . GLU B 1 106 ? 23.247 54.330 53.520 1.00 21.58 106 GLU B CA 1
ATOM 2706 C C . GLU B 1 106 ? 23.419 55.389 52.433 1.00 21.32 106 GLU B C 1
ATOM 2707 O O . GLU B 1 106 ? 23.555 55.058 51.260 1.00 19.83 106 GLU B O 1
ATOM 2713 N N . GLU B 1 107 ? 23.421 56.661 52.820 1.00 22.04 107 GLU B N 1
ATOM 2714 C CA . GLU B 1 107 ? 23.562 57.724 51.832 1.00 21.64 107 GLU B CA 1
ATOM 2715 C C . GLU B 1 107 ? 24.926 57.735 51.164 1.00 22.28 107 GLU B C 1
ATOM 2716 O O . GLU B 1 107 ? 25.101 58.327 50.098 1.00 21.49 107 GLU B O 1
ATOM 2722 N N . ILE B 1 108 ? 25.893 57.074 51.786 1.00 23.02 108 ILE B N 1
ATOM 2723 C CA . ILE B 1 108 ? 27.220 56.989 51.204 1.00 24.26 108 ILE B CA 1
ATOM 2724 C C . ILE B 1 108 ? 27.082 56.285 49.850 1.00 24.87 108 ILE B C 1
ATOM 2725 O O . ILE B 1 108 ? 27.799 56.601 48.899 1.00 25.79 108 ILE B O 1
ATOM 2730 N N . ARG B 1 109 ? 26.140 55.350 49.761 1.00 24.52 109 ARG B N 1
ATOM 2731 C CA . ARG B 1 109 ? 25.900 54.626 48.511 1.00 25.05 109 ARG B CA 1
ATOM 2732 C C . ARG B 1 109 ? 25.442 55.606 47.438 1.00 23.61 109 ARG B C 1
ATOM 2733 O O . ARG B 1 109 ? 25.897 55.556 46.295 1.00 22.97 109 ARG B O 1
ATOM 2741 N N . ALA B 1 110 ? 24.516 56.485 47.813 1.00 20.72 110 ALA B N 1
ATOM 2742 C CA . ALA B 1 110 ? 23.987 57.471 46.884 1.00 19.58 110 ALA B CA 1
ATOM 2743 C C . ALA B 1 110 ? 25.063 58.479 46.516 1.00 17.98 110 ALA B C 1
ATOM 2744 O O . ALA B 1 110 ? 25.182 58.867 45.359 1.00 20.03 110 ALA B O 1
ATOM 2746 N N . LEU B 1 111 ? 25.842 58.901 47.506 1.00 18.71 111 LEU B N 1
ATOM 2747 C CA . LEU B 1 111 ? 26.910 59.865 47.279 1.00 20.25 111 LEU B CA 1
ATOM 2748 C C . LEU B 1 111 ? 27.891 59.314 46.254 1.00 20.16 111 LEU B C 1
ATOM 2749 O O . LEU B 1 111 ? 28.307 60.020 45.335 1.00 20.61 111 LEU B O 1
ATOM 2754 N N . VAL B 1 112 ? 28.257 58.047 46.407 1.00 20.29 112 VAL B N 1
ATOM 2755 C CA . VAL B 1 112 ? 29.176 57.415 45.471 1.00 21.18 112 VAL B CA 1
ATOM 2756 C C . VAL B 1 112 ? 28.589 57.360 44.059 1.00 21.43 112 VAL B C 1
ATOM 2757 O O . VAL B 1 112 ? 29.238 57.767 43.094 1.00 20.93 112 VAL B O 1
ATOM 2761 N N . GLU B 1 113 ? 27.362 56.860 43.940 1.00 20.08 113 GLU B N 1
ATOM 2762 C CA . GLU B 1 113 ? 26.715 56.742 42.636 1.00 20.58 113 GLU B CA 1
ATOM 2763 C C . GLU B 1 113 ? 26.586 58.097 41.953 1.00 20.09 113 GLU B C 1
ATOM 2764 O O . GLU B 1 113 ? 26.799 58.217 40.748 1.00 20.52 113 GLU B O 1
ATOM 2770 N N . VAL B 1 114 ? 26.227 59.114 42.725 1.00 19.92 114 VAL B N 1
ATOM 2771 C CA . VAL B 1 114 ? 26.080 60.452 42.180 1.00 18.94 114 VAL B CA 1
ATOM 2772 C C . VAL B 1 114 ? 27.427 60.935 41.653 1.00 19.82 114 VAL B C 1
ATOM 2773 O O . VAL B 1 114 ? 27.512 61.470 40.552 1.00 19.42 114 VAL B O 1
ATOM 2777 N N . ILE B 1 115 ? 28.484 60.730 42.431 1.00 18.22 115 ILE B N 1
ATOM 2778 C CA . ILE B 1 115 ? 29.813 61.139 41.996 1.00 19.46 115 ILE B CA 1
ATOM 2779 C C . ILE B 1 115 ? 30.174 60.403 40.707 1.00 19.63 115 ILE B C 1
ATOM 2780 O O . ILE B 1 115 ? 30.638 61.009 39.739 1.00 18.52 115 ILE B O 1
ATOM 2785 N N . MET B 1 116 ? 29.939 59.096 40.689 1.00 20.52 116 MET B N 1
ATOM 2786 C CA . MET B 1 116 ? 30.258 58.288 39.515 1.00 21.75 116 MET B CA 1
ATOM 2787 C C . MET B 1 116 ? 29.527 58.755 38.268 1.00 22.02 116 MET B C 1
ATOM 2788 O O . MET B 1 116 ? 30.139 58.923 37.214 1.00 22.27 116 MET B O 1
ATOM 2793 N N . ARG B 1 117 ? 28.220 58.960 38.379 1.00 20.42 117 ARG B N 1
ATOM 2794 C CA . ARG B 1 117 ? 27.446 59.400 37.228 1.00 20.62 117 ARG B CA 1
ATOM 2795 C C . ARG B 1 117 ? 27.881 60.772 36.724 1.00 19.58 117 ARG B C 1
ATOM 2796 O O . ARG B 1 117 ? 27.915 61.004 35.514 1.00 20.76 117 ARG B O 1
ATOM 2804 N N . LEU B 1 118 ? 28.217 61.683 37.633 1.00 19.29 118 LEU B N 1
ATOM 2805 C CA . LEU B 1 118 ? 28.674 62.996 37.192 1.00 20.87 118 LEU B CA 1
ATOM 2806 C C . LEU B 1 118 ? 30.018 62.802 36.494 1.00 21.28 118 LEU B C 1
ATOM 2807 O O . LEU B 1 118 ? 30.271 63.376 35.433 1.00 21.18 118 LEU B O 1
ATOM 2812 N N A SER B 1 119 ? 30.871 61.982 37.097 0.50 20.85 119 SER B N 1
ATOM 2813 N N B SER B 1 119 ? 30.880 61.984 37.089 0.50 21.20 119 SER B N 1
ATOM 2814 C CA A SER B 1 119 ? 32.190 61.703 36.543 0.50 20.38 119 SER B CA 1
ATOM 2815 C CA B SER B 1 119 ? 32.197 61.736 36.512 0.50 21.00 119 SER B CA 1
ATOM 2816 C C A SER B 1 119 ? 32.085 61.058 35.166 0.50 20.14 119 SER B C 1
ATOM 2817 C C B SER B 1 119 ? 32.074 61.082 35.142 0.50 20.51 119 SER B C 1
ATOM 2818 O O A SER B 1 119 ? 32.963 61.233 34.321 0.50 20.61 119 SER B O 1
ATOM 2819 O O B SER B 1 119 ? 32.929 61.272 34.278 0.50 20.90 119 SER B O 1
ATOM 2824 N N . GLU B 1 120 ? 31.006 60.316 34.945 1.00 19.89 120 GLU B N 1
ATOM 2825 C CA . GLU B 1 120 ? 30.783 59.636 33.676 1.00 21.10 120 GLU B CA 1
ATOM 2826 C C . GLU B 1 120 ? 30.000 60.498 32.701 1.00 21.91 120 GLU B C 1
ATOM 2827 O O . GLU B 1 120 ? 29.792 60.103 31.558 1.00 22.36 120 GLU B O 1
ATOM 2833 N N . ASP B 1 121 ? 29.554 61.664 33.162 1.00 22.02 121 ASP B N 1
ATOM 2834 C CA . ASP B 1 121 ? 28.775 62.575 32.326 1.00 22.00 121 ASP B CA 1
ATOM 2835 C C . ASP B 1 121 ? 27.523 61.895 31.759 1.00 22.04 121 ASP B C 1
ATOM 2836 O O . ASP B 1 121 ? 27.159 62.085 30.596 1.00 21.07 121 ASP B O 1
ATOM 2841 N N . GLU B 1 122 ? 26.857 61.107 32.598 1.00 21.11 122 GLU B N 1
ATOM 2842 C CA . GLU B 1 122 ? 25.649 60.403 32.186 1.00 20.69 122 GLU B CA 1
ATOM 2843 C C . GLU B 1 122 ? 24.715 60.233 33.385 1.00 20.65 122 GLU B C 1
ATOM 2844 O O . GLU B 1 122 ? 25.050 59.543 34.349 1.00 18.92 122 GLU B O 1
ATOM 2850 N N . SER B 1 123 ? 23.547 60.869 33.314 1.00 19.62 123 SER B N 1
ATOM 2851 C CA . SER B 1 123 ? 22.567 60.807 34.396 1.00 20.37 123 SER B CA 1
ATOM 2852 C C . SER B 1 123 ? 21.902 59.439 34.474 1.00 21.08 123 SER B C 1
ATOM 2853 O O . SER B 1 123 ? 21.399 59.047 35.528 1.00 20.22 123 SER B O 1
ATOM 2856 N N . GLY B 1 124 ? 21.890 58.720 33.356 1.00 18.95 124 GLY B N 1
ATOM 2857 C CA . GLY B 1 124 ? 21.274 57.408 33.339 1.00 19.78 124 GLY B CA 1
ATOM 2858 C C . GLY B 1 124 ? 19.765 57.462 33.192 1.00 21.93 124 GLY B C 1
ATOM 2859 O O . GLY B 1 124 ? 19.099 56.428 33.253 1.00 22.46 124 GLY B O 1
ATOM 2860 N N . LEU B 1 125 ? 19.223 58.661 32.988 1.00 21.43 125 LEU B N 1
ATOM 2861 C CA . LEU B 1 125 ? 17.781 58.831 32.832 1.00 21.36 125 LEU B CA 1
ATOM 2862 C C . LEU B 1 125 ? 17.327 58.444 31.433 1.00 23.47 125 LEU B C 1
ATOM 2863 O O . LEU B 1 125 ? 18.132 58.386 30.509 1.00 22.03 125 LEU B O 1
ATOM 2868 N N A GLU B 1 126 ? 16.036 58.169 31.281 0.50 24.20 126 GLU B N 1
ATOM 2869 N N B GLU B 1 126 ? 16.033 58.180 31.282 0.50 24.35 126 GLU B N 1
ATOM 2870 C CA A GLU B 1 126 ? 15.497 57.796 29.980 0.50 25.67 126 GLU B CA 1
ATOM 2871 C CA B GLU B 1 126 ? 15.483 57.799 29.987 0.50 25.98 126 GLU B CA 1
ATOM 2872 C C A GLU B 1 126 ? 15.575 58.989 29.036 0.50 26.09 126 GLU B C 1
ATOM 2873 C C B GLU B 1 126 ? 15.558 58.990 29.036 0.50 26.28 126 GLU B C 1
ATOM 2874 O O A GLU B 1 126 ? 15.591 60.139 29.478 0.50 24.84 126 GLU B O 1
ATOM 2875 O O B GLU B 1 126 ? 15.556 60.141 29.475 0.50 25.01 126 GLU B O 1
ATOM 2886 N N . ASP B 1 127 ? 15.627 58.715 27.737 1.00 26.75 127 ASP B N 1
ATOM 2887 C CA . ASP B 1 127 ? 15.700 59.780 26.740 1.00 28.05 127 ASP B CA 1
ATOM 2888 C C . ASP B 1 127 ? 14.533 60.748 26.870 1.00 27.21 127 ASP B C 1
ATOM 2889 O O . ASP B 1 127 ? 14.711 61.960 26.777 1.00 26.18 127 ASP B O 1
ATOM 2894 N N . ALA B 1 128 ? 13.337 60.205 27.081 1.00 26.87 128 ALA B N 1
ATOM 2895 C CA . ALA B 1 128 ? 12.145 61.031 27.224 1.00 26.46 128 ALA B CA 1
ATOM 2896 C C . ALA B 1 128 ? 12.297 61.965 28.415 1.00 25.96 128 ALA B C 1
ATOM 2897 O O . ALA B 1 128 ? 11.853 63.111 28.378 1.00 26.20 128 ALA B O 1
ATOM 2899 N N . THR B 1 129 ? 12.920 61.467 29.478 1.00 24.80 129 THR B N 1
ATOM 2900 C CA . THR B 1 129 ? 13.124 62.273 30.670 1.00 23.23 129 THR B CA 1
ATOM 2901 C C . THR B 1 129 ? 14.106 63.403 30.363 1.00 22.20 129 THR B C 1
ATOM 2902 O O . THR B 1 129 ? 13.877 64.552 30.732 1.00 21.76 129 THR B O 1
ATOM 2906 N N . LYS B 1 130 ? 15.195 63.071 29.677 1.00 20.73 130 LYS B N 1
ATOM 2907 C CA . LYS B 1 130 ? 16.199 64.069 29.327 1.00 22.02 130 LYS B CA 1
ATOM 2908 C C . LYS B 1 130 ? 15.591 65.158 28.447 1.00 23.49 130 LYS B C 1
ATOM 2909 O O . LYS B 1 130 ? 15.866 66.338 28.633 1.00 23.78 130 LYS B O 1
ATOM 2915 N N . GLU B 1 131 ? 14.755 64.761 27.495 1.00 25.54 131 GLU B N 1
ATOM 2916 C CA . GLU B 1 131 ? 14.120 65.731 26.610 1.00 28.20 131 GLU B CA 1
ATOM 2917 C C . GLU B 1 131 ? 13.173 66.646 27.380 1.00 26.68 131 GLU B C 1
ATOM 2918 O O . GLU B 1 131 ? 13.127 67.846 27.128 1.00 24.49 131 GLU B O 1
ATOM 2924 N N . ALA B 1 132 ? 12.432 66.076 28.328 1.00 25.04 132 ALA B N 1
ATOM 2925 C CA . ALA B 1 132 ? 11.481 66.843 29.129 1.00 25.00 132 ALA B CA 1
ATOM 2926 C C . ALA B 1 132 ? 12.165 67.835 30.067 1.00 24.71 132 ALA B C 1
ATOM 2927 O O . ALA B 1 132 ? 11.683 68.948 30.263 1.00 25.52 132 ALA B O 1
ATOM 2929 N N . LEU B 1 133 ? 13.285 67.428 30.652 1.00 23.92 133 LEU B N 1
ATOM 2930 C CA . LEU B 1 133 ? 14.012 68.295 31.572 1.00 24.29 133 LEU B CA 1
ATOM 2931 C C . LEU B 1 133 ? 14.691 69.433 30.822 1.00 26.36 133 LEU B C 1
ATOM 2932 O O . LEU B 1 133 ? 14.888 70.520 31.361 1.00 26.88 133 LEU B O 1
ATOM 2937 N N . LYS B 1 134 ? 15.047 69.172 29.572 1.00 28.20 134 LYS B N 1
ATOM 2938 C CA . LYS B 1 134 ? 15.707 70.169 28.743 1.00 32.83 134 LYS B CA 1
ATOM 2939 C C . LYS B 1 134 ? 14.843 71.417 28.584 1.00 33.52 134 LYS B C 1
ATOM 2940 O O . LYS B 1 134 ? 15.341 72.541 28.663 1.00 34.02 134 LYS B O 1
ATOM 2946 N N . SER B 1 135 ? 13.547 71.210 28.374 1.00 35.02 135 SER B N 1
ATOM 2947 C CA . SER B 1 135 ? 12.615 72.314 28.172 1.00 36.46 135 SER B CA 1
ATOM 2948 C C . SER B 1 135 ? 11.715 72.632 29.362 1.00 35.89 135 SER B C 1
ATOM 2949 O O . SER B 1 135 ? 10.739 73.368 29.223 1.00 35.86 135 SER B O 1
ATOM 2952 N N . LEU B 1 136 ? 12.040 72.086 30.529 1.00 34.99 136 LEU B N 1
ATOM 2953 C CA . LEU B 1 136 ? 11.255 72.337 31.734 1.00 34.19 136 LEU B CA 1
ATOM 2954 C C . LEU B 1 136 ? 11.303 73.842 32.011 1.00 34.00 136 LEU B C 1
ATOM 2955 O O . LEU B 1 136 ? 12.363 74.458 31.919 1.00 32.76 136 LEU B O 1
ATOM 2960 N N . LYS B 1 137 ? 10.165 74.436 32.359 1.00 34.66 137 LYS B N 1
ATOM 2961 C CA . LYS B 1 137 ? 10.122 75.876 32.601 1.00 36.98 137 LYS B CA 1
ATOM 2962 C C . LYS B 1 137 ? 10.275 76.390 34.029 1.00 35.70 137 LYS B C 1
ATOM 2963 O O . LYS B 1 137 ? 11.291 76.998 34.370 1.00 38.77 137 LYS B O 1
ATOM 2969 N N . GLY B 1 138 ? 9.266 76.163 34.859 1.00 35.01 138 GLY B N 1
ATOM 2970 C CA . GLY B 1 138 ? 9.314 76.650 36.226 1.00 30.17 138 GLY B CA 1
ATOM 2971 C C . GLY B 1 138 ? 10.360 76.032 37.133 1.00 27.95 138 GLY B C 1
ATOM 2972 O O . GLY B 1 138 ? 10.866 74.941 36.872 1.00 27.61 138 GLY B O 1
ATOM 2973 N N . ARG B 1 139 ? 10.684 76.737 38.211 1.00 24.57 139 ARG B N 1
ATOM 2974 C CA . ARG B 1 139 ? 11.664 76.243 39.162 1.00 24.78 139 ARG B CA 1
ATOM 2975 C C . ARG B 1 139 ? 11.064 75.054 39.904 1.00 24.22 139 ARG B C 1
ATOM 2976 O O . ARG B 1 139 ? 9.862 75.015 40.182 1.00 21.77 139 ARG B O 1
ATOM 2984 N N . VAL B 1 140 ? 11.910 74.079 40.208 1.00 22.45 140 VAL B N 1
ATOM 2985 C CA . VAL B 1 140 ? 11.485 72.878 40.906 1.00 21.33 140 VAL B CA 1
ATOM 2986 C C . VAL B 1 140 ? 12.450 72.617 42.054 1.00 22.05 140 VAL B C 1
ATOM 2987 O O . VAL B 1 140 ? 13.649 72.434 41.837 1.00 22.01 140 VAL B O 1
ATOM 2991 N N . HIS B 1 141 ? 11.924 72.619 43.273 1.00 20.38 141 HIS B N 1
ATOM 2992 C CA . HIS B 1 141 ? 12.743 72.379 44.449 1.00 18.84 141 HIS B CA 1
ATOM 2993 C C . HIS B 1 141 ? 12.334 71.054 45.072 1.00 18.00 141 HIS B C 1
ATOM 2994 O O . HIS B 1 141 ? 11.296 70.947 45.721 1.00 19.89 141 HIS B O 1
ATOM 3001 N N . ILE B 1 142 ? 13.152 70.038 44.857 1.00 18.12 142 ILE B N 1
ATOM 3002 C CA . ILE B 1 142 ? 12.866 68.725 45.402 1.00 16.98 142 ILE B CA 1
ATOM 3003 C C . ILE B 1 142 ? 13.533 68.568 46.758 1.00 19.02 142 ILE B C 1
ATOM 3004 O O . ILE B 1 142 ? 14.725 68.829 46.918 1.00 18.93 142 ILE B O 1
ATOM 3009 N N . GLU B 1 143 ? 12.745 68.171 47.746 1.00 17.85 143 GLU B N 1
ATOM 3010 C CA . GLU B 1 143 ? 13.282 67.932 49.068 1.00 18.32 143 GLU B CA 1
ATOM 3011 C C . GLU B 1 143 ? 12.997 66.474 49.347 1.00 20.17 143 GLU B C 1
ATOM 3012 O O . GLU B 1 143 ? 11.850 66.092 49.584 1.00 20.76 143 GLU B O 1
ATOM 3018 N N . THR B 1 144 ? 14.035 65.652 49.273 1.00 19.98 144 THR B N 1
ATOM 3019 C CA . THR B 1 144 ? 13.879 64.235 49.545 1.00 18.62 144 THR B CA 1
ATOM 3020 C C . THR B 1 144 ? 14.290 64.068 50.996 1.00 18.86 144 THR B C 1
ATOM 3021 O O . THR B 1 144 ? 15.472 64.129 51.335 1.00 17.67 144 THR B O 1
ATOM 3025 N N . ILE B 1 145 ? 13.285 63.884 51.846 1.00 19.61 145 ILE B N 1
ATOM 3026 C CA . ILE B 1 145 ? 13.479 63.754 53.283 1.00 19.47 145 ILE B CA 1
ATOM 3027 C C . ILE B 1 145 ? 13.929 62.348 53.621 1.00 19.74 145 ILE B C 1
ATOM 3028 O O . ILE B 1 145 ? 13.245 61.363 53.327 1.00 20.30 145 ILE B O 1
ATOM 3033 N N . ILE B 1 146 ? 15.096 62.269 54.248 1.00 18.57 146 ILE B N 1
ATOM 3034 C CA . ILE B 1 146 ? 15.711 60.992 54.565 1.00 19.26 146 ILE B CA 1
ATOM 3035 C C . ILE B 1 146 ? 16.434 60.971 55.909 1.00 19.80 146 ILE B C 1
ATOM 3036 O O . ILE B 1 146 ? 16.454 61.954 56.649 1.00 18.88 146 ILE B O 1
ATOM 3041 N N . THR B 1 147 ? 17.030 59.823 56.202 1.00 19.48 147 THR B N 1
ATOM 3042 C CA . THR B 1 147 ? 17.839 59.641 57.401 1.00 19.58 147 THR B CA 1
ATOM 3043 C C . THR B 1 147 ? 19.003 58.808 56.889 1.00 20.37 147 THR B C 1
ATOM 3044 O O . THR B 1 147 ? 18.876 58.125 55.872 1.00 20.78 147 THR B O 1
ATOM 3048 N N . PRO B 1 148 ? 20.151 58.850 57.575 1.00 21.17 148 PRO B N 1
ATOM 3049 C CA . PRO B 1 148 ? 21.302 58.068 57.121 1.00 21.36 148 PRO B CA 1
ATOM 3050 C C . PRO B 1 148 ? 21.097 56.552 57.083 1.00 21.87 148 PRO B C 1
ATOM 3051 O O . PRO B 1 148 ? 21.575 55.879 56.169 1.00 23.61 148 PRO B O 1
ATOM 3055 N N A SER B 1 149 ? 20.383 56.023 58.072 0.50 21.45 149 SER B N 1
ATOM 3056 N N B SER B 1 149 ? 20.386 56.019 58.072 0.50 21.42 149 SER B N 1
ATOM 3057 C CA A SER B 1 149 ? 20.144 54.587 58.152 0.50 22.71 149 SER B CA 1
ATOM 3058 C CA B SER B 1 149 ? 20.152 54.580 58.143 0.50 22.65 149 SER B CA 1
ATOM 3059 C C A SER B 1 149 ? 19.087 54.090 57.175 0.50 22.64 149 SER B C 1
ATOM 3060 C C B SER B 1 149 ? 19.102 54.093 57.154 0.50 22.60 149 SER B C 1
ATOM 3061 O O A SER B 1 149 ? 19.059 52.911 56.834 0.50 23.54 149 SER B O 1
ATOM 3062 O O B SER B 1 149 ? 19.091 52.922 56.785 0.50 23.59 149 SER B O 1
ATOM 3067 N N . CYS B 1 150 ? 18.216 54.988 56.730 1.00 22.01 150 CYS B N 1
ATOM 3068 C CA . CYS B 1 150 ? 17.163 54.621 55.793 1.00 22.23 150 CYS B CA 1
ATOM 3069 C C . CYS B 1 150 ? 17.764 53.891 54.588 1.00 22.93 150 CYS B C 1
ATOM 3070 O O . CYS B 1 150 ? 18.486 54.477 53.782 1.00 20.78 150 CYS B O 1
ATOM 3073 N N . PRO B 1 151 ? 17.473 52.587 54.460 1.00 22.47 151 PRO B N 1
ATOM 3074 C CA . PRO B 1 151 ? 17.993 51.768 53.361 1.00 22.73 151 PRO B CA 1
ATOM 3075 C C . PRO B 1 151 ? 17.448 52.033 51.960 1.00 21.63 151 PRO B C 1
ATOM 3076 O O . PRO B 1 151 ? 18.158 51.840 50.977 1.00 20.77 151 PRO B O 1
ATOM 3080 N N . TYR B 1 152 ? 16.198 52.470 51.861 1.00 20.27 152 TYR B N 1
ATOM 3081 C CA . TYR B 1 152 ? 15.599 52.710 50.556 1.00 20.71 152 TYR B CA 1
ATOM 3082 C C . TYR B 1 152 ? 15.762 54.147 50.063 1.00 19.57 152 TYR B C 1
ATOM 3083 O O . TYR B 1 152 ? 15.650 54.418 48.868 1.00 18.67 152 TYR B O 1
ATOM 3092 N N . CYS B 1 153 ? 16.028 55.062 50.988 1.00 18.94 153 CYS B N 1
ATOM 3093 C CA . CYS B 1 153 ? 16.197 56.470 50.648 1.00 18.05 153 CYS B CA 1
ATOM 3094 C C . CYS B 1 153 ? 17.205 56.765 49.539 1.00 17.33 153 CYS B C 1
ATOM 3095 O O . CYS B 1 153 ? 16.983 57.652 48.711 1.00 18.24 153 CYS B O 1
ATOM 3098 N N . PRO B 1 154 ? 18.336 56.044 49.517 1.00 16.26 154 PRO B N 1
ATOM 3099 C CA . PRO B 1 154 ? 19.338 56.290 48.474 1.00 18.34 154 PRO B CA 1
ATOM 3100 C C . PRO B 1 154 ? 18.761 56.321 47.061 1.00 17.89 154 PRO B C 1
ATOM 3101 O O . PRO B 1 154 ? 19.255 57.049 46.200 1.00 18.30 154 PRO B O 1
ATOM 3105 N N . TYR B 1 155 ? 17.713 55.539 46.824 1.00 18.86 155 TYR B N 1
ATOM 3106 C CA . TYR B 1 155 ? 17.108 55.491 45.501 1.00 18.86 155 TYR B CA 1
ATOM 3107 C C . TYR B 1 155 ? 16.298 56.726 45.169 1.00 18.23 155 TYR B C 1
ATOM 3108 O O . TYR B 1 155 ? 16.297 57.178 44.029 1.00 18.15 155 TYR B O 1
ATOM 3117 N N . ALA B 1 156 ? 15.602 57.271 46.158 1.00 16.81 156 ALA B N 1
ATOM 3118 C CA . ALA B 1 156 ? 14.822 58.477 45.924 1.00 16.93 156 ALA B CA 1
ATOM 3119 C C . ALA B 1 156 ? 15.821 59.609 45.706 1.00 14.76 156 ALA B C 1
ATOM 3120 O O . ALA B 1 156 ? 15.630 60.471 44.852 1.00 13.44 156 ALA B O 1
ATOM 3122 N N . VAL B 1 157 ? 16.888 59.599 46.494 1.00 14.55 157 VAL B N 1
ATOM 3123 C CA . VAL B 1 157 ? 17.911 60.630 46.394 1.00 15.12 157 VAL B CA 1
ATOM 3124 C C . VAL B 1 157 ? 18.602 60.569 45.038 1.00 15.07 157 VAL B C 1
ATOM 3125 O O . VAL B 1 157 ? 18.773 61.585 44.378 1.00 16.30 157 VAL B O 1
ATOM 3129 N N . LEU B 1 158 ? 18.990 59.373 44.613 1.00 16.22 158 LEU B N 1
ATOM 3130 C CA . LEU B 1 158 ? 19.661 59.237 43.327 1.00 16.08 158 LEU B CA 1
ATOM 3131 C C . LEU B 1 158 ? 18.753 59.761 42.224 1.00 16.16 158 LEU B C 1
ATOM 3132 O O . LEU B 1 158 ? 19.179 60.532 41.366 1.00 16.33 158 LEU B O 1
ATOM 3137 N N . LEU B 1 159 ? 17.492 59.346 42.259 1.00 16.98 159 LEU B N 1
ATOM 3138 C CA . LEU B 1 159 ? 16.525 59.771 41.255 1.00 16.44 159 LEU B CA 1
ATOM 3139 C C . LEU B 1 159 ? 16.431 61.287 41.188 1.00 15.98 159 LEU B C 1
ATOM 3140 O O . LEU B 1 159 ? 16.613 61.883 40.125 1.00 16.44 15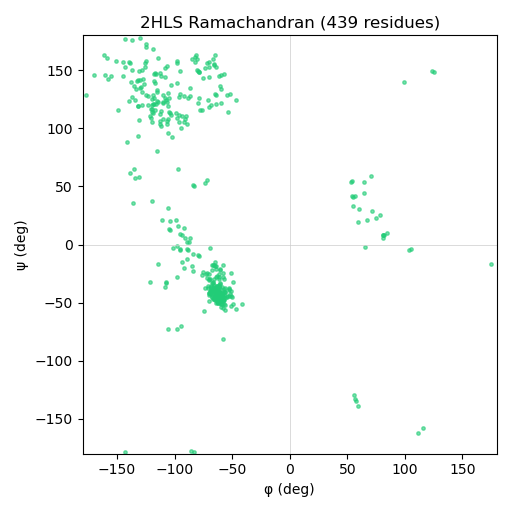9 LEU B O 1
ATOM 3145 N N . ALA B 1 160 ? 16.138 61.902 42.332 1.00 16.88 160 ALA B N 1
ATOM 3146 C CA . ALA B 1 160 ? 16.001 63.349 42.422 1.00 16.80 160 ALA B CA 1
ATOM 3147 C C . ALA B 1 160 ? 17.273 64.068 41.980 1.00 17.72 160 ALA B C 1
ATOM 3148 O O . ALA B 1 160 ? 17.216 65.049 41.235 1.00 17.42 160 ALA B O 1
ATOM 3150 N N . HIS B 1 161 ? 18.419 63.579 42.441 1.00 15.83 161 HIS B N 1
ATOM 3151 C CA . HIS B 1 161 ? 19.694 64.184 42.078 1.00 16.83 161 HIS B CA 1
ATOM 3152 C C . HIS B 1 161 ? 19.977 64.091 40.587 1.00 16.59 161 HIS B C 1
ATOM 3153 O O . HIS B 1 161 ? 20.484 65.035 39.993 1.00 17.12 161 HIS B O 1
ATOM 3160 N N . MET B 1 162 ? 19.662 62.952 39.979 1.00 17.32 162 MET B N 1
ATOM 3161 C CA . MET B 1 162 ? 19.901 62.807 38.557 1.00 17.18 162 MET B CA 1
ATOM 3162 C C . MET B 1 162 ? 18.988 63.729 37.760 1.00 18.04 162 MET B C 1
ATOM 3163 O O . MET B 1 162 ? 19.374 64.227 36.702 1.00 17.40 162 MET B O 1
ATOM 3168 N N . PHE B 1 163 ? 17.779 63.963 38.262 1.00 16.69 163 PHE B N 1
ATOM 3169 C CA . PHE B 1 163 ? 16.875 64.875 37.574 1.00 16.64 163 PHE B CA 1
ATOM 3170 C C . PHE B 1 163 ? 17.496 66.267 37.594 1.00 17.06 163 PHE B C 1
ATOM 3171 O O . PHE B 1 163 ? 17.536 66.950 36.573 1.00 16.33 163 PHE B O 1
ATOM 3179 N N . ALA B 1 164 ? 17.985 66.682 38.760 1.00 15.11 164 ALA B N 1
ATOM 3180 C CA . ALA B 1 164 ? 18.599 68.000 38.888 1.00 14.54 164 ALA B CA 1
ATOM 3181 C C . ALA B 1 164 ? 19.843 68.084 38.006 1.00 15.93 164 ALA B C 1
ATOM 3182 O O . ALA B 1 164 ? 20.054 69.076 37.298 1.00 14.69 164 ALA B O 1
ATOM 3184 N N . TYR B 1 165 ? 20.657 67.032 38.043 1.00 15.44 165 TYR B N 1
ATOM 3185 C CA . TYR B 1 165 ? 21.878 66.977 37.241 1.00 16.73 165 TYR B CA 1
ATOM 3186 C C . TYR B 1 165 ? 21.592 67.016 35.735 1.00 16.42 165 TYR B C 1
ATOM 3187 O O . TYR B 1 165 ? 22.246 67.745 34.984 1.00 16.26 165 TYR B O 1
ATOM 3196 N N . GLU B 1 166 ? 20.613 66.235 35.296 1.00 17.17 166 GLU B N 1
ATOM 3197 C CA . GLU B 1 166 ? 20.262 66.191 33.881 1.00 19.70 166 GLU B CA 1
ATOM 3198 C C . GLU B 1 166 ? 19.747 67.546 33.393 1.00 19.04 166 GLU B C 1
ATOM 3199 O O . GLU B 1 166 ? 20.100 67.998 32.304 1.00 20.36 166 GLU B O 1
ATOM 3205 N N . ALA B 1 167 ? 18.914 68.195 34.198 1.00 19.11 167 ALA B N 1
ATOM 3206 C CA . ALA B 1 167 ? 18.381 69.500 33.824 1.00 19.45 167 ALA B CA 1
ATOM 3207 C C . ALA B 1 167 ? 19.547 70.476 33.751 1.00 20.15 167 ALA B C 1
ATOM 3208 O O . ALA B 1 167 ? 19.679 71.246 32.800 1.00 19.40 167 ALA B O 1
ATOM 3210 N N . TRP B 1 168 ? 20.399 70.418 34.768 1.00 18.78 168 TRP B N 1
ATOM 3211 C CA . TRP B 1 168 ? 21.573 71.277 34.864 1.00 20.31 168 TRP B CA 1
ATOM 3212 C C . TRP B 1 168 ? 22.497 71.175 33.652 1.00 21.44 168 TRP B C 1
ATOM 3213 O O . TRP B 1 168 ? 22.852 72.189 33.050 1.00 22.22 168 TRP B O 1
ATOM 3224 N N . LYS B 1 1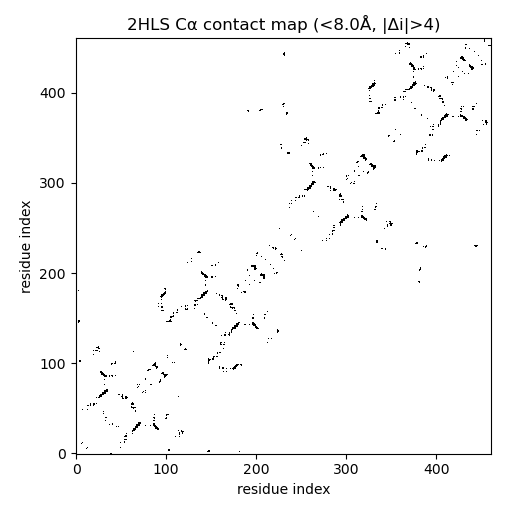69 ? 22.883 69.952 33.300 1.00 21.44 169 LYS B N 1
ATOM 3225 C CA . LYS B 1 169 ? 23.806 69.738 32.189 1.00 24.34 169 LYS B CA 1
ATOM 3226 C C . LYS B 1 169 ? 23.273 70.160 30.831 1.00 25.04 169 LYS B C 1
ATOM 3227 O O . LYS B 1 169 ? 24.045 70.353 29.895 1.00 24.93 169 LYS B O 1
ATOM 3233 N N . GLN B 1 170 ? 21.956 70.305 30.722 1.00 24.85 170 GLN B N 1
ATOM 3234 C CA . GLN B 1 170 ? 21.351 70.724 29.468 1.00 24.63 170 GLN B CA 1
ATOM 3235 C C . GLN B 1 170 ? 21.092 72.224 29.468 1.00 23.67 170 GLN B C 1
ATOM 3236 O O . GLN B 1 170 ? 20.338 72.737 28.644 1.00 24.09 170 GLN B O 1
ATOM 3242 N N . GLY B 1 171 ? 21.737 72.922 30.397 1.00 21.89 171 GLY B N 1
ATOM 3243 C CA . GLY B 1 171 ? 21.580 74.359 30.487 1.00 22.00 171 GLY B CA 1
ATOM 3244 C C . GLY B 1 171 ? 20.225 74.781 31.016 1.00 22.41 171 GLY B C 1
ATOM 3245 O O . GLY B 1 171 ? 19.730 75.857 30.687 1.00 20.60 171 GLY B O 1
ATOM 3246 N N . ASN B 1 172 ? 19.618 73.938 31.843 1.00 21.32 172 ASN B N 1
ATOM 3247 C CA . ASN B 1 172 ? 18.315 74.260 32.404 1.00 22.04 172 ASN B CA 1
ATOM 3248 C C . ASN B 1 172 ? 18.305 73.854 33.873 1.00 21.75 172 ASN B C 1
ATOM 3249 O O . ASN B 1 172 ? 17.516 73.012 34.292 1.00 23.01 172 ASN B O 1
ATOM 3254 N N . PRO B 1 173 ? 19.185 74.469 34.679 1.00 21.60 173 PRO B N 1
ATOM 3255 C CA . PRO B 1 173 ? 19.303 74.176 36.108 1.00 20.96 173 PRO B CA 1
ATOM 3256 C C . PRO B 1 173 ? 18.161 74.732 36.957 1.00 18.68 173 PRO B C 1
ATOM 3257 O O . PRO B 1 173 ? 18.400 75.421 37.943 1.00 20.81 173 PRO B O 1
ATOM 3261 N N . VAL B 1 174 ? 16.925 74.418 36.581 1.00 17.93 174 VAL B N 1
ATOM 3262 C CA . VAL B 1 174 ? 15.770 74.913 37.322 1.00 19.50 174 VAL B CA 1
ATOM 3263 C C . VAL B 1 174 ? 15.385 73.971 38.454 1.00 19.05 174 VAL B C 1
ATOM 3264 O O . VAL B 1 174 ? 14.487 74.267 39.250 1.00 19.28 174 VAL B O 1
ATOM 3268 N N . ILE B 1 175 ? 16.067 72.836 38.528 1.00 17.91 175 ILE B N 1
ATOM 3269 C CA . ILE B 1 175 ? 15.773 71.873 39.575 1.00 17.53 175 ILE B CA 1
ATOM 3270 C C . ILE B 1 175 ? 16.822 71.876 40.668 1.00 19.28 175 ILE B C 1
ATOM 3271 O O . ILE B 1 175 ? 18.022 71.754 40.404 1.00 19.33 175 ILE B O 1
ATOM 3276 N N . LEU B 1 176 ? 16.358 72.045 41.898 1.00 18.26 176 LEU B N 1
ATOM 3277 C CA . LEU B 1 176 ? 17.229 71.995 43.055 1.00 19.77 176 LEU B CA 1
ATOM 3278 C C . LEU B 1 176 ? 16.843 70.712 43.779 1.00 21.06 176 LEU B C 1
ATOM 3279 O O . LEU B 1 176 ? 15.754 70.620 44.358 1.00 21.10 176 LEU B O 1
ATOM 3284 N N . SER B 1 177 ? 17.716 69.713 43.714 1.00 19.05 177 SER B N 1
ATOM 3285 C CA . SER B 1 177 ? 17.460 68.449 44.386 1.00 19.04 177 SER B CA 1
ATOM 3286 C C . SER B 1 177 ? 18.225 68.457 45.690 1.00 18.84 177 SER B C 1
ATOM 3287 O O . SER B 1 177 ? 19.454 68.448 45.707 1.00 17.37 177 SER B O 1
ATOM 3290 N N . GLU B 1 178 ? 17.485 68.481 46.788 1.00 18.09 178 GLU B N 1
ATOM 3291 C CA . GLU B 1 178 ? 18.088 68.516 48.099 1.00 19.52 178 GLU B CA 1
ATOM 3292 C C . GLU B 1 178 ? 17.686 67.297 48.924 1.00 20.43 178 GLU B C 1
ATOM 3293 O O . GLU B 1 178 ? 16.502 67.056 49.159 1.00 19.39 178 GLU B O 1
ATOM 3299 N N . ALA B 1 179 ? 18.677 66.508 49.329 1.00 19.68 179 ALA B N 1
ATOM 3300 C CA . ALA B 1 179 ? 18.415 65.333 50.151 1.00 18.84 179 ALA B CA 1
ATOM 3301 C C . ALA B 1 179 ? 18.475 65.869 51.575 1.00 18.30 179 ALA B C 1
ATOM 3302 O O . ALA B 1 179 ? 19.555 66.141 52.103 1.00 17.24 179 ALA B O 1
ATOM 3304 N N . VAL B 1 180 ? 17.306 66.044 52.182 1.00 18.23 180 VAL B N 1
ATOM 3305 C CA . VAL B 1 180 ? 17.220 66.590 53.531 1.00 16.72 180 VAL B CA 1
ATOM 3306 C C . VAL B 1 180 ? 17.257 65.524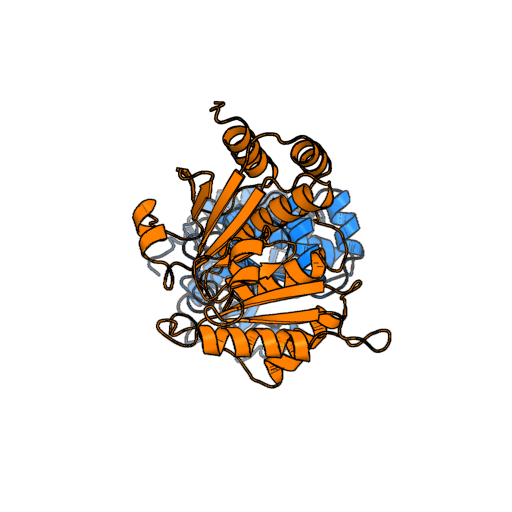 54.612 1.00 16.96 180 VAL B C 1
ATOM 3307 O O . VAL B 1 180 ? 16.316 64.746 54.766 1.00 17.21 180 VAL B O 1
ATOM 3311 N N . GLU B 1 181 ? 18.353 65.496 55.363 1.00 17.50 181 GLU B N 1
ATOM 3312 C CA . GLU B 1 181 ? 18.505 64.531 56.438 1.00 17.97 181 GLU B CA 1
ATOM 3313 C C . GLU B 1 181 ? 17.661 65.044 57.618 1.00 18.20 181 GLU B C 1
ATOM 3314 O O . GLU B 1 181 ? 17.927 66.109 58.180 1.00 18.77 181 GLU B O 1
ATOM 3320 N N . ALA B 1 182 ? 16.636 64.273 57.972 1.00 18.13 182 ALA B N 1
ATOM 3321 C CA . ALA B 1 182 ? 15.679 64.635 59.017 1.00 19.18 182 ALA B CA 1
ATOM 3322 C C . ALA B 1 182 ? 16.162 64.868 60.448 1.00 21.37 182 ALA B C 1
ATOM 3323 O O . ALA B 1 182 ? 15.588 65.700 61.153 1.00 20.74 182 ALA B O 1
ATOM 3325 N N . TYR B 1 183 ? 17.185 64.145 60.897 1.00 21.87 183 TYR B N 1
ATOM 3326 C CA . TYR B 1 183 ? 17.665 64.346 62.260 1.00 24.48 183 TYR B CA 1
ATOM 3327 C C . TYR B 1 183 ? 18.317 65.707 62.411 1.00 24.73 183 TYR B C 1
ATOM 3328 O O . TYR B 1 183 ? 18.186 66.354 63.447 1.00 25.72 183 TYR B O 1
ATOM 3337 N N . GLU B 1 184 ? 19.022 66.138 61.372 1.00 25.51 184 GLU B N 1
ATOM 3338 C CA . GLU B 1 184 ? 19.689 67.425 61.395 1.00 24.74 184 GLU B CA 1
ATOM 3339 C C . GLU B 1 184 ? 18.715 68.521 60.989 1.00 25.45 184 GLU B C 1
ATOM 3340 O O . GLU B 1 184 ? 18.937 69.697 61.272 1.00 26.22 184 GLU B O 1
ATOM 3346 N N . ASN B 1 185 ? 17.621 68.128 60.344 1.00 23.55 185 ASN B N 1
ATOM 3347 C CA . ASN B 1 185 ? 16.620 69.088 59.895 1.00 23.65 185 ASN B CA 1
ATOM 3348 C C . ASN B 1 185 ? 15.209 68.620 60.236 1.00 24.52 185 ASN B C 1
ATOM 3349 O O . ASN B 1 185 ? 14.350 68.494 59.359 1.00 22.55 185 ASN B O 1
ATOM 3354 N N . PRO B 1 186 ? 14.949 68.370 61.527 1.00 25.39 186 PRO B N 1
ATOM 3355 C CA . PRO B 1 186 ? 13.634 67.908 61.978 1.00 25.02 186 PRO B CA 1
ATOM 3356 C C . PRO B 1 186 ? 12.481 68.845 61.632 1.00 25.21 186 PRO B C 1
ATOM 3357 O O . PRO B 1 186 ? 11.345 68.401 61.459 1.00 25.94 186 PRO B O 1
ATOM 3361 N N . ASP B 1 187 ? 12.768 70.137 61.523 1.00 25.21 187 ASP B N 1
ATOM 3362 C CA . ASP B 1 187 ? 11.723 71.100 61.201 1.00 25.96 187 ASP B CA 1
ATOM 3363 C C . ASP B 1 187 ? 11.131 70.844 59.817 1.00 26.84 187 ASP B C 1
ATOM 3364 O O . ASP B 1 187 ? 9.930 71.023 59.603 1.00 26.00 187 ASP B O 1
ATOM 3369 N N . ILE B 1 188 ? 11.968 70.410 58.880 1.00 26.28 188 ILE B N 1
ATOM 3370 C CA . ILE B 1 188 ? 11.487 70.137 57.533 1.00 26.14 188 ILE B CA 1
ATOM 3371 C C . ILE B 1 188 ? 10.613 68.891 57.537 1.00 25.83 188 ILE B C 1
ATOM 3372 O O . ILE B 1 188 ? 9.627 68.817 56.810 1.00 28.11 188 ILE B O 1
ATOM 3377 N N . ALA B 1 189 ? 10.963 67.921 58.373 1.00 27.62 189 ALA B N 1
ATOM 3378 C CA . ALA B 1 189 ? 10.175 66.700 58.474 1.00 28.61 189 ALA B CA 1
ATOM 3379 C C . ALA B 1 189 ? 8.796 67.036 59.038 1.00 28.47 189 ALA B C 1
ATOM 3380 O O . ALA B 1 189 ? 7.783 66.509 58.581 1.00 29.20 189 ALA B O 1
ATOM 3382 N N . ASP B 1 190 ? 8.764 67.924 60.028 1.00 28.09 190 ASP B N 1
ATOM 3383 C CA . ASP B 1 190 ? 7.509 68.330 60.658 1.00 28.31 190 ASP B CA 1
ATOM 3384 C C . ASP B 1 190 ? 6.643 69.141 59.701 1.00 27.81 190 ASP B C 1
ATOM 3385 O O . ASP B 1 190 ? 5.422 68.985 59.664 1.00 29.09 190 ASP B O 1
ATOM 3390 N N . LYS B 1 191 ? 7.283 70.014 58.936 1.00 26.75 191 LYS B N 1
ATOM 3391 C CA . LYS B 1 191 ? 6.581 70.859 57.981 1.00 26.92 191 LYS B CA 1
ATOM 3392 C C . LYS B 1 191 ? 5.658 70.040 57.085 1.00 26.93 191 LYS B C 1
ATOM 3393 O O . LYS B 1 191 ? 4.512 70.419 56.840 1.00 27.58 191 LYS B O 1
ATOM 3399 N N . TYR B 1 192 ? 6.162 68.909 56.608 1.00 28.13 192 TYR B N 1
ATOM 3400 C CA . TYR B 1 192 ? 5.394 68.051 55.716 1.00 30.07 192 TYR B CA 1
ATOM 3401 C C . TYR B 1 192 ? 4.678 66.921 56.430 1.00 32.43 192 TYR B C 1
ATOM 3402 O O . TYR B 1 192 ? 3.927 66.164 55.810 1.00 35.01 192 TYR B O 1
ATOM 3411 N N . GLY B 1 193 ? 4.899 66.819 57.736 1.00 32.07 193 GLY B N 1
ATOM 3412 C CA . GLY B 1 193 ? 4.270 65.760 58.499 1.00 32.54 193 GLY B CA 1
ATOM 3413 C C . GLY B 1 193 ? 4.777 64.413 58.027 1.00 32.82 193 GLY B C 1
ATOM 3414 O O . GLY B 1 193 ? 4.002 63.479 57.837 1.00 32.99 193 GLY B O 1
ATOM 3415 N N . VAL B 1 194 ? 6.090 64.321 57.833 1.00 34.09 194 VAL B N 1
ATOM 3416 C CA . VAL B 1 194 ? 6.724 63.090 57.375 1.00 34.40 194 VAL B CA 1
ATOM 3417 C C . VAL B 1 194 ? 6.571 61.968 58.396 1.00 35.75 194 VAL B C 1
ATOM 3418 O O . VAL B 1 194 ? 7.020 62.084 59.536 1.00 36.64 194 VAL B O 1
ATOM 3422 N N . MET B 1 195 ? 5.942 60.879 57.975 1.00 36.30 195 MET B N 1
ATOM 3423 C CA . MET B 1 195 ? 5.733 59.734 58.850 1.00 36.58 195 MET B CA 1
ATOM 3424 C C . MET B 1 195 ? 6.797 58.682 58.588 1.00 34.71 195 MET B C 1
ATOM 3425 O O . MET B 1 195 ? 7.156 57.909 59.473 1.00 35.02 195 MET B O 1
ATOM 3430 N N . SER B 1 196 ? 7.304 58.658 57.362 1.00 31.11 196 SER B N 1
ATOM 3431 C CA . SER B 1 196 ? 8.327 57.694 56.991 1.00 28.03 196 SER B CA 1
ATOM 3432 C C . SER B 1 196 ? 9.221 58.259 55.901 1.00 25.84 196 SER B C 1
ATOM 3433 O O . SER B 1 196 ? 8.835 59.173 55.174 1.00 25.54 196 SER B O 1
ATOM 3436 N N . VAL B 1 197 ? 10.418 57.700 55.795 1.00 23.80 197 VAL B N 1
ATOM 3437 C CA . VAL B 1 197 ? 11.372 58.118 54.785 1.00 22.78 197 VAL B CA 1
ATOM 3438 C C . VAL B 1 197 ? 11.649 56.930 53.869 1.00 22.28 197 VAL B C 1
ATOM 3439 O O . VAL B 1 197 ? 11.639 55.778 54.308 1.00 21.07 197 VAL B O 1
ATOM 3443 N N . PRO B 1 198 ? 11.904 57.198 52.581 1.00 21.23 198 PRO B N 1
ATOM 3444 C CA . PRO B 1 198 ? 11.927 58.555 52.032 1.00 20.27 198 PRO B CA 1
ATOM 3445 C C . PRO B 1 198 ? 10.555 59.151 51.747 1.00 20.27 198 PRO B C 1
ATOM 3446 O O . PRO B 1 198 ? 9.605 58.438 51.422 1.00 19.24 198 PRO B O 1
ATOM 3450 N N . SER B 1 199 ? 10.463 60.466 51.892 1.00 19.60 199 SER B N 1
ATOM 3451 C CA . SER B 1 199 ? 9.249 61.196 51.572 1.00 20.77 199 SER B CA 1
ATOM 3452 C C . SER B 1 199 ? 9.737 62.318 50.679 1.00 19.49 199 SER B C 1
ATOM 3453 O O . SER B 1 199 ? 10.747 62.963 50.967 1.00 20.02 199 SER B O 1
ATOM 3456 N N . ILE B 1 200 ? 9.024 62.553 49.591 1.00 17.63 200 ILE B N 1
ATOM 3457 C CA . ILE B 1 200 ? 9.446 63.575 48.660 1.00 17.69 200 ILE B CA 1
ATOM 3458 C C . ILE B 1 200 ? 8.479 64.733 48.545 1.00 17.12 200 ILE B C 1
ATOM 3459 O O . ILE B 1 200 ? 7.297 64.552 48.262 1.00 20.63 200 ILE B O 1
ATOM 3464 N N . ALA B 1 201 ? 8.992 65.928 48.791 1.00 16.05 201 ALA B N 1
ATOM 3465 C CA . ALA B 1 201 ? 8.195 67.127 48.663 1.00 16.40 201 ALA B CA 1
ATOM 3466 C C . ALA B 1 201 ? 8.788 67.853 47.468 1.00 17.79 201 ALA B C 1
ATOM 3467 O O . ALA B 1 201 ? 9.996 67.782 47.231 1.00 15.76 201 ALA B O 1
ATOM 3469 N N . ILE B 1 202 ? 7.938 68.521 46.700 1.00 16.03 202 ILE B N 1
ATOM 3470 C CA . ILE B 1 202 ? 8.396 69.292 45.552 1.00 17.97 202 ILE B CA 1
ATOM 3471 C C . ILE B 1 202 ? 7.667 70.615 45.628 1.00 19.56 202 ILE B C 1
ATOM 3472 O O . ILE B 1 202 ? 6.435 70.650 45.688 1.00 20.99 202 ILE B O 1
ATOM 3477 N N . ASN B 1 203 ? 8.435 71.698 45.643 1.00 20.34 203 ASN B N 1
ATOM 3478 C CA . ASN B 1 203 ? 7.880 73.040 45.731 1.00 20.81 203 ASN B CA 1
ATOM 3479 C C . ASN B 1 203 ? 6.969 73.210 46.947 1.00 21.14 203 ASN B C 1
ATOM 3480 O O . ASN B 1 203 ? 5.907 73.822 46.860 1.00 21.25 203 ASN B O 1
ATOM 3485 N N . GLY B 1 204 ? 7.389 72.646 48.076 1.00 21.09 204 GLY B N 1
ATOM 3486 C CA . GLY B 1 204 ? 6.629 72.783 49.309 1.00 22.30 204 GLY B CA 1
ATOM 3487 C C . GLY B 1 204 ? 5.433 71.876 49.519 1.00 21.96 204 GLY B C 1
ATOM 3488 O O . GLY B 1 204 ? 4.676 72.055 50.475 1.00 21.61 204 GLY B O 1
ATOM 3489 N N . TYR B 1 205 ? 5.253 70.906 48.635 1.00 21.52 205 TYR B N 1
ATOM 3490 C CA . TYR B 1 205 ? 4.140 69.979 48.754 1.00 22.07 205 TYR B CA 1
ATOM 3491 C C . TYR B 1 205 ? 4.645 68.552 48.779 1.00 23.02 205 TYR B C 1
ATOM 3492 O O . TYR B 1 205 ? 5.431 68.149 47.919 1.00 20.08 205 TYR B O 1
ATOM 3501 N N . LEU B 1 206 ? 4.202 67.788 49.770 1.00 22.79 206 LEU B N 1
ATOM 3502 C CA . LEU B 1 206 ? 4.593 66.393 49.849 1.00 22.79 206 LEU B CA 1
ATOM 3503 C C . LEU B 1 206 ? 3.884 65.768 48.654 1.00 23.82 206 LEU B C 1
ATOM 3504 O O . LEU B 1 206 ? 2.660 65.832 48.558 1.00 26.43 206 LEU B O 1
ATOM 3509 N N . VAL B 1 207 ? 4.637 65.181 47.731 1.00 24.43 207 VAL B N 1
ATOM 3510 C CA . VAL B 1 207 ? 4.010 64.594 46.558 1.00 23.12 207 VAL B CA 1
ATOM 3511 C C . VAL B 1 207 ? 4.155 63.090 46.495 1.00 23.48 207 VAL B C 1
ATOM 3512 O O . VAL B 1 207 ? 3.429 62.426 45.756 1.00 25.98 207 VAL B O 1
ATOM 3516 N N . PHE B 1 208 ? 5.083 62.542 47.266 1.00 23.31 208 PHE B N 1
ATOM 3517 C CA . PHE B 1 208 ? 5.278 61.104 47.236 1.00 23.10 208 PHE B CA 1
ATOM 3518 C C . PHE B 1 208 ? 5.945 60.557 48.486 1.00 22.39 208 PHE B C 1
ATOM 3519 O O . PHE B 1 208 ? 6.830 61.184 49.062 1.00 21.56 208 PHE B O 1
ATOM 3527 N N . VAL B 1 209 ? 5.501 59.382 48.909 1.00 21.74 209 VAL B N 1
ATOM 3528 C CA . VAL B 1 209 ? 6.076 58.730 50.073 1.00 22.03 209 VAL B CA 1
ATOM 3529 C C . VAL B 1 209 ? 6.624 57.415 49.540 1.00 21.98 209 VAL B C 1
ATOM 3530 O O . VAL B 1 209 ? 5.868 56.558 49.078 1.00 23.08 209 VAL B O 1
ATOM 3534 N N . GLY B 1 210 ? 7.943 57.275 49.588 1.00 20.08 210 GLY B N 1
ATOM 3535 C CA . GLY B 1 210 ? 8.588 56.084 49.072 1.00 19.24 210 GLY B CA 1
ATOM 3536 C C . GLY B 1 210 ? 9.456 56.477 47.887 1.00 21.06 210 GLY B C 1
ATOM 3537 O O . GLY B 1 210 ? 9.846 57.642 47.756 1.00 19.88 210 GLY B O 1
ATOM 3538 N N . VAL B 1 211 ? 9.759 55.514 47.023 1.00 20.67 211 VAL B N 1
ATOM 3539 C CA . VAL B 1 211 ? 10.578 55.775 45.846 1.00 20.96 211 VAL B CA 1
ATOM 3540 C C . VAL B 1 211 ? 9.707 55.630 44.615 1.00 20.54 211 VAL B C 1
ATOM 3541 O O . VAL B 1 211 ? 9.220 54.545 44.314 1.00 22.05 211 VAL B O 1
ATOM 3545 N N . PRO B 1 212 ? 9.489 56.727 43.885 1.00 20.88 212 PRO B N 1
ATOM 3546 C CA . PRO B 1 212 ? 8.653 56.645 42.688 1.00 19.64 212 PRO B CA 1
ATOM 3547 C C . PRO B 1 212 ? 9.429 56.204 41.459 1.00 19.99 212 PRO B C 1
ATOM 3548 O O . PRO B 1 212 ? 10.656 56.298 41.421 1.00 18.74 212 PRO B O 1
ATOM 3552 N N . TYR B 1 213 ? 8.708 55.705 40.462 1.00 20.51 213 TYR B N 1
ATOM 3553 C CA . TYR B 1 213 ? 9.342 55.304 39.215 1.00 22.33 213 TYR B CA 1
ATOM 3554 C C . TYR B 1 213 ? 9.713 56.591 38.489 1.00 21.82 213 TYR B C 1
ATOM 3555 O O . TYR B 1 213 ? 9.061 57.620 38.666 1.00 23.35 213 TYR B O 1
ATOM 3564 N N . GLU B 1 214 ? 10.758 56.532 37.675 1.00 22.51 214 GLU B N 1
ATOM 3565 C CA . GLU B 1 214 ? 11.229 57.697 36.937 1.00 23.64 214 GLU B CA 1
ATOM 3566 C C . GLU B 1 214 ? 10.138 58.451 36.183 1.00 22.37 214 GLU B C 1
ATOM 3567 O O . GLU B 1 214 ? 10.020 59.669 36.310 1.00 21.25 214 GLU B O 1
ATOM 3573 N N . GLU B 1 215 ? 9.347 57.733 35.393 1.00 23.72 215 GLU B N 1
ATOM 3574 C CA . GLU B 1 215 ? 8.290 58.377 34.618 1.00 25.38 215 GLU B CA 1
ATOM 3575 C C . GLU B 1 215 ? 7.248 59.058 35.495 1.00 23.44 215 GLU B C 1
ATOM 3576 O O . GLU B 1 215 ? 6.736 60.118 35.140 1.00 24.15 215 GLU B O 1
ATOM 3582 N N . ASP B 1 216 ? 6.930 58.462 36.640 1.00 23.45 216 ASP B N 1
ATOM 3583 C CA . ASP B 1 216 ? 5.957 59.077 37.538 1.00 23.69 216 ASP B CA 1
ATOM 3584 C C . ASP B 1 216 ? 6.564 60.320 38.167 1.00 22.39 216 ASP B C 1
ATOM 3585 O O . ASP B 1 216 ? 5.913 61.362 38.269 1.00 21.97 216 ASP B O 1
ATOM 3590 N N . PHE B 1 217 ? 7.818 60.207 38.591 1.00 20.55 217 PHE B N 1
ATOM 3591 C CA . PHE B 1 217 ? 8.506 61.335 39.199 1.00 20.35 217 PHE B CA 1
ATOM 3592 C C . PHE B 1 217 ? 8.548 62.490 38.207 1.00 21.05 217 PHE B C 1
ATOM 3593 O O . PHE B 1 217 ? 8.431 63.652 38.591 1.00 21.82 217 PHE B O 1
ATOM 3601 N N . LEU B 1 218 ? 8.711 62.166 36.928 1.00 20.19 218 LEU B N 1
ATOM 3602 C CA . LEU B 1 218 ? 8.758 63.192 35.890 1.00 20.53 218 LEU B CA 1
ATOM 3603 C C . LEU B 1 218 ? 7.433 63.958 35.840 1.00 20.81 218 LEU B C 1
ATOM 3604 O O . LEU B 1 218 ? 7.418 65.173 35.652 1.00 23.16 218 LEU B O 1
ATOM 3609 N N . ASP B 1 219 ? 6.318 63.256 36.018 1.00 23.79 219 ASP B N 1
ATOM 3610 C CA . ASP B 1 219 ? 5.023 63.929 36.011 1.00 24.27 219 ASP B CA 1
ATOM 3611 C C . ASP B 1 219 ? 4.952 64.915 37.172 1.00 23.00 219 ASP B C 1
ATOM 3612 O O . ASP B 1 219 ? 4.474 66.035 37.015 1.00 22.45 219 ASP B O 1
ATOM 3617 N N . TYR B 1 220 ? 5.426 64.494 38.342 1.00 23.32 220 TYR B N 1
ATOM 3618 C CA . TYR B 1 220 ? 5.403 65.358 39.523 1.00 22.59 220 TYR B CA 1
ATOM 3619 C C . TYR B 1 220 ? 6.276 66.573 39.267 1.00 22.25 220 TYR B C 1
ATOM 3620 O O . TYR B 1 220 ? 5.928 67.696 39.638 1.00 20.04 220 TYR B O 1
ATOM 3629 N N . VAL B 1 221 ? 7.426 66.331 38.645 1.00 19.80 221 VAL B N 1
ATOM 3630 C CA . VAL B 1 221 ? 8.368 67.395 38.341 1.00 18.91 221 VAL B CA 1
ATOM 3631 C C . VAL B 1 221 ? 7.774 68.363 37.323 1.00 19.43 221 VAL B C 1
ATOM 3632 O O . VAL B 1 221 ? 7.854 69.579 37.495 1.00 18.25 221 VAL B O 1
ATOM 3636 N N . LYS B 1 222 ? 7.167 67.825 36.270 1.00 20.67 222 LYS B N 1
ATOM 3637 C CA . LYS B 1 222 ? 6.551 68.666 35.248 1.00 22.69 222 LYS B CA 1
ATOM 3638 C C . LYS B 1 222 ? 5.434 69.511 35.860 1.00 23.02 222 LYS B C 1
ATOM 3639 O O . LYS B 1 222 ? 5.313 70.702 35.579 1.00 22.45 222 LYS B O 1
ATOM 3645 N N . SER B 1 223 ? 4.613 68.883 36.695 1.00 23.82 223 SER B N 1
ATOM 3646 C CA . SER B 1 223 ? 3.507 69.582 37.338 1.00 24.30 223 SER B CA 1
ATOM 3647 C C . SER B 1 223 ? 4.019 70.680 38.256 1.00 22.19 223 SER B C 1
ATOM 3648 O O . SER B 1 223 ? 3.481 71.784 38.271 1.00 22.81 223 SER B O 1
ATOM 3651 N N . ALA B 1 224 ? 5.059 70.381 39.024 1.00 21.46 224 ALA B N 1
ATOM 3652 C CA . ALA B 1 224 ? 5.630 71.371 39.929 1.00 21.22 224 ALA B CA 1
ATOM 3653 C C . ALA B 1 224 ? 6.203 72.530 39.113 1.00 21.84 224 ALA B C 1
ATOM 3654 O O . ALA B 1 224 ? 6.056 73.691 39.483 1.00 23.21 224 ALA B O 1
ATOM 3656 N N . ALA B 1 225 ? 6.856 72.210 38.002 1.00 22.08 225 ALA B N 1
ATOM 3657 C CA . ALA B 1 225 ? 7.439 73.242 37.150 1.00 24.51 225 ALA B CA 1
ATOM 3658 C C . ALA B 1 225 ? 6.332 74.131 36.590 1.00 26.81 225 ALA B C 1
ATOM 3659 O O . ALA B 1 225 ? 6.471 75.351 36.544 1.00 27.46 225 ALA B O 1
ATOM 3661 N N . GLU B 1 226 ? 5.232 73.509 36.173 1.00 29.47 226 GLU B N 1
ATOM 3662 C CA . GLU B 1 226 ? 4.090 74.236 35.618 1.00 31.61 226 GLU B CA 1
ATOM 3663 C C . GLU B 1 226 ? 3.261 74.932 36.687 1.00 30.68 226 GLU B C 1
ATOM 3664 O O . GLU B 1 226 ? 2.582 75.916 36.408 1.00 30.92 226 GLU B O 1
ATOM 3670 N N . GLY B 1 227 ? 3.299 74.400 37.904 1.00 29.42 227 GLY B N 1
ATOM 3671 C CA . GLY B 1 227 ? 2.497 74.961 38.974 1.00 27.39 227 GLY B CA 1
ATOM 3672 C C . GLY B 1 227 ? 1.056 74.538 38.732 1.00 27.89 227 GLY B C 1
ATOM 3673 O O . GLY B 1 227 ? 0.114 75.175 39.204 1.00 27.50 227 GLY B O 1
ATOM 3674 N N . ARG B 1 228 ? 0.888 73.451 37.983 1.00 26.33 228 ARG B N 1
ATOM 3675 C CA . ARG B 1 228 ? -0.437 72.939 37.653 1.00 28.02 228 ARG B CA 1
ATOM 3676 C C . ARG B 1 228 ? -0.598 71.474 38.039 1.00 30.38 228 ARG B C 1
ATOM 3677 O O . ARG B 1 228 ? 0.375 70.719 38.092 1.00 31.06 228 ARG B O 1
ATOM 3685 N N . LEU B 1 229 ? -1.836 71.080 38.308 1.00 31.04 229 LEU B N 1
ATOM 3686 C CA . LEU B 1 229 ? -2.146 69.706 38.677 1.00 32.70 229 LEU B CA 1
ATOM 3687 C C . LEU B 1 229 ? -2.764 68.985 37.495 1.00 34.97 229 LEU B C 1
ATOM 3688 O O . LEU B 1 229 ? -3.615 69.537 36.797 1.00 34.50 229 LEU B O 1
ATOM 3693 N N . THR B 1 230 ? -2.335 67.750 37.273 1.00 37.67 230 THR B N 1
ATOM 3694 C CA . THR B 1 230 ? -2.872 66.941 36.187 1.00 42.29 230 THR B CA 1
ATOM 3695 C C . THR B 1 230 ? -3.305 65.602 36.759 1.00 44.80 230 THR B C 1
ATOM 3696 O O . THR B 1 230 ? -2.494 64.872 37.329 1.00 45.99 230 THR B O 1
ATOM 3700 N N . VAL B 1 231 ? -4.585 65.281 36.618 1.00 47.12 231 VAL B N 1
ATOM 3701 C CA . VAL B 1 231 ? -5.089 64.018 37.131 1.00 50.09 231 VAL B CA 1
ATOM 3702 C C . VAL B 1 231 ? -5.281 63.022 35.990 1.00 52.21 231 VAL B C 1
ATOM 3703 O O . VAL B 1 231 ? -4.583 61.985 36.002 1.00 53.85 231 VAL B O 1
#

CATH classification: 3.40.30.10 (+1 more: 3.40.30.10)

Foldseek 3Di:
DVQFDADLDPVVLVVLLVLLVPQAAAWEKEWEAAPDPDPCSVVLCSNVVSNQVSHDADPNRRSYHYHYYYCPPRVVLCVQLVPDAPGKIAGDSQLQIERGRCGALSVVLVSVLRRCVSVVHLPADPVLLVCLLPQAAAKEKEFEDARNDNQQSQQSSLLRSSQVSSVSSVRNRGRRYHYHCVSPVVLCVQAPPPDPGWMQMPSYTQGHTHADNVLVSVSRSQVRVVHHDDSD/DLFDDDPDVVVLVVLLVLLALQAAAWEKEWEAEPPPDPCSVVLVVVVVSNQVSHDQPPNRGSYHYHYYYCVPPVVLCVQLVPDAPGKMAGDSVLQIERGRCGALSVVLVSVLSRCVSVVHLPADPVLLVCLLPQAAAKEKEFEAARNPNQSSQQSSLLRSSQVSSVVSVRNSHRRYHYHCVRPVVLCVQAVPPDPGWMAMPSHGDGHGHDDNVVVSQVRSCSSVVHDDD

InterPro domains:
  IPR011903 Disulfide oxidoreductase TON_0319-like [TIGR02187] (11-223)
  IPR012336 Thioredoxin-like fold [PF13192] (29-113)
  IPR012336 Thioredoxin-like fold [PF13192] (145-219)
  IPR036249 Thioredoxin-like superfamily [SSF52833] (9-121)
  IPR036249 Thioredoxin-like superfamily [SSF52833] (126-222)